Protein AF-A0A8S2EKY9-F1 (afdb_monomer_lite)

Organism: NCBI:txid1234261

InterPro domains:
  IPR001173 Glycosyltransferase 2-like [PF13632] (114-317)
  IPR029044 Nucleotide-diphospho-sugar transferases [G3DSA:3.90.550.10] (11-233)
  IPR029044 Nucleotide-diphospho-sugar transferases [SSF53448] (19-329)

pLDDT: mean 72.88, std 25.7, range [21.56, 98.62]

Structure (mmCIF, N/CA/C/O backbone):
data_AF-A0A8S2EKY9-F1
#
_entry.id   AF-A0A8S2EKY9-F1
#
loop_
_atom_site.group_PDB
_atom_site.id
_atom_site.type_symbol
_atom_site.label_atom_id
_atom_site.label_alt_id
_atom_site.label_comp_id
_atom_site.label_asym_id
_atom_site.label_entity_id
_atom_site.label_seq_id
_atom_site.pdbx_PDB_ins_code
_atom_site.Cartn_x
_atom_site.Cartn_y
_atom_site.Cartn_z
_atom_site.occupancy
_atom_site.B_iso_or_equiv
_atom_site.auth_seq_id
_atom_site.auth_comp_id
_atom_site.auth_asym_id
_atom_site.auth_atom_id
_atom_site.pdbx_PDB_model_num
ATOM 1 N N . LYS A 1 1 ? -16.806 -11.832 -20.853 1.00 36.16 1 LYS A N 1
ATOM 2 C CA . LYS A 1 1 ? -18.206 -11.662 -20.390 1.00 36.16 1 LYS A CA 1
ATOM 3 C C . LYS A 1 1 ? -18.472 -12.740 -19.343 1.00 36.16 1 LYS A C 1
ATOM 5 O O . LYS A 1 1 ? -18.337 -13.905 -19.687 1.00 36.16 1 LYS A O 1
ATOM 10 N N . ASN A 1 2 ? -18.768 -12.312 -18.111 1.00 34.97 2 ASN A N 1
ATOM 11 C CA . ASN A 1 2 ? -19.043 -13.083 -16.884 1.00 34.97 2 ASN A CA 1
ATOM 12 C C . ASN A 1 2 ? -17.850 -13.806 -16.229 1.00 34.97 2 ASN A C 1
ATOM 14 O O . ASN A 1 2 ? -17.832 -15.027 -16.137 1.00 34.97 2 ASN A O 1
ATOM 18 N N . SER A 1 3 ? -16.874 -13.039 -15.737 1.00 35.84 3 SER A N 1
ATOM 19 C CA . SER A 1 3 ? -15.822 -13.538 -14.836 1.00 35.84 3 SER A CA 1
ATOM 20 C C . SER A 1 3 ? -15.551 -12.584 -13.671 1.00 35.84 3 SER A C 1
ATOM 22 O O . SER A 1 3 ? -14.440 -12.575 -13.143 1.00 35.84 3 SER A O 1
ATOM 24 N N . ASP A 1 4 ? -16.535 -11.771 -13.279 1.00 44.06 4 ASP A N 1
ATOM 25 C CA . ASP A 1 4 ? -16.505 -11.247 -11.918 1.00 44.06 4 ASP A CA 1
ATOM 26 C C . ASP A 1 4 ? -16.598 -12.464 -10.989 1.00 44.06 4 ASP A C 1
ATOM 28 O O . ASP A 1 4 ? -17.406 -13.364 -11.264 1.00 44.06 4 ASP A O 1
ATOM 32 N N . PRO A 1 5 ? -15.754 -12.569 -9.945 1.00 49.69 5 PRO A N 1
ATOM 33 C CA . PRO A 1 5 ? -15.965 -13.583 -8.924 1.00 49.69 5 PRO A CA 1
ATOM 34 C C . PRO A 1 5 ? -17.416 -13.432 -8.473 1.00 49.69 5 PRO A C 1
ATOM 36 O O . PRO A 1 5 ? -17.817 -12.322 -8.131 1.00 49.69 5 PRO A O 1
ATOM 39 N N . ILE A 1 6 ? -18.203 -14.510 -8.600 1.00 47.12 6 ILE A N 1
ATOM 40 C CA . ILE A 1 6 ? -19.643 -14.531 -8.309 1.00 47.12 6 ILE A CA 1
ATOM 41 C C . ILE A 1 6 ? -19.851 -13.704 -7.046 1.00 47.12 6 ILE A C 1
ATOM 43 O O . ILE A 1 6 ? -19.277 -14.060 -6.012 1.00 47.12 6 ILE A O 1
ATOM 47 N N . LEU A 1 7 ? -20.578 -12.581 -7.165 1.00 49.81 7 LEU A N 1
ATOM 48 C CA . LEU A 1 7 ? -20.890 -11.743 -6.014 1.00 49.81 7 LEU A CA 1
ATOM 49 C C . LEU A 1 7 ? -21.478 -12.704 -4.982 1.00 49.81 7 LEU A C 1
ATOM 51 O O . LEU A 1 7 ? -22.461 -13.385 -5.304 1.00 49.81 7 LEU A O 1
ATOM 55 N N . PRO A 1 8 ? -20.846 -12.865 -3.813 1.00 53.00 8 PRO A N 1
ATOM 56 C CA . PRO A 1 8 ? -21.385 -13.768 -2.825 1.00 53.00 8 PRO A CA 1
ATOM 57 C C . PRO A 1 8 ? -22.814 -13.325 -2.508 1.00 53.00 8 PRO A C 1
ATOM 59 O O . PRO A 1 8 ? -23.110 -12.130 -2.610 1.00 53.00 8 PRO A O 1
ATOM 62 N N . SER A 1 9 ? -23.695 -14.274 -2.174 1.00 51.78 9 SER A N 1
ATOM 63 C CA . SER A 1 9 ? -25.053 -13.968 -1.710 1.00 51.78 9 SER A CA 1
ATOM 64 C C . SER A 1 9 ? -25.000 -12.773 -0.761 1.00 51.78 9 SER A C 1
ATOM 66 O O . SER A 1 9 ? -24.157 -12.750 0.142 1.00 51.78 9 SER A O 1
ATOM 68 N N . SER A 1 10 ? -25.807 -11.751 -1.048 1.00 53.75 10 SER A N 1
ATOM 69 C CA . SER A 1 10 ? -25.711 -10.462 -0.376 1.00 53.75 10 SER A CA 1
ATOM 70 C C . SER A 1 10 ? -25.830 -10.631 1.140 1.00 53.75 10 SER A C 1
ATOM 72 O O . SER A 1 10 ? -26.526 -11.522 1.631 1.00 53.75 10 SER A O 1
ATOM 74 N N . LEU A 1 11 ? -25.153 -9.752 1.887 1.00 60.28 11 LEU A N 1
ATOM 75 C CA . LEU A 1 11 ? -25.276 -9.658 3.351 1.00 60.28 11 LEU A CA 1
ATOM 76 C C . LEU A 1 11 ? -26.728 -9.415 3.804 1.00 60.28 11 LEU A C 1
ATOM 78 O O . LEU A 1 11 ? -27.000 -9.495 4.994 1.00 60.28 11 LEU A O 1
ATOM 82 N N . ASP A 1 12 ? -27.653 -9.165 2.870 1.00 53.81 12 ASP A N 1
ATOM 83 C CA . ASP A 1 12 ? -29.094 -8.999 3.088 1.00 53.81 12 ASP A CA 1
ATOM 84 C C . ASP A 1 12 ? -29.764 -10.206 3.771 1.00 53.81 12 ASP A C 1
ATOM 86 O O . ASP A 1 12 ? -30.915 -10.107 4.184 1.00 53.81 12 ASP A O 1
ATOM 90 N N . GLN A 1 13 ? -29.074 -11.348 3.873 1.00 53.00 13 GLN A N 1
ATOM 91 C CA . GLN A 1 13 ? -29.543 -12.538 4.593 1.00 53.00 13 GLN A CA 1
ATOM 92 C C . GLN A 1 13 ? -28.988 -12.678 6.020 1.00 53.00 13 GLN A C 1
ATOM 94 O O . GLN A 1 13 ? -29.419 -13.586 6.727 1.00 53.00 13 GLN A O 1
ATOM 99 N N . LEU A 1 14 ? -28.032 -11.841 6.438 1.00 60.59 14 LEU A N 1
ATOM 100 C CA . LEU A 1 14 ? -27.521 -11.844 7.810 1.00 60.59 14 LEU A CA 1
ATOM 101 C C . LEU A 1 14 ? -28.381 -10.922 8.670 1.00 60.59 14 LEU A C 1
ATOM 103 O O . LEU A 1 14 ? -28.597 -9.757 8.320 1.00 60.59 14 LEU A O 1
ATOM 107 N N . ASP A 1 15 ? -28.831 -11.426 9.817 1.00 64.19 15 ASP A N 1
ATOM 108 C CA . ASP A 1 15 ? -29.417 -10.566 10.836 1.00 64.19 15 ASP A CA 1
ATOM 109 C C . ASP A 1 15 ? -28.362 -9.554 11.314 1.00 64.19 15 ASP A C 1
ATOM 111 O O . ASP A 1 15 ? -27.153 -9.788 11.227 1.00 64.19 15 ASP A O 1
ATOM 115 N N . LYS A 1 16 ? -28.799 -8.394 11.824 1.00 60.84 16 LYS A N 1
ATOM 116 C CA . LYS A 1 16 ? -27.880 -7.332 12.290 1.00 60.84 16 LYS A CA 1
ATOM 117 C C . LYS A 1 16 ? -26.860 -7.825 13.325 1.00 60.84 16 LYS A C 1
ATOM 119 O O . LYS A 1 16 ? -25.778 -7.248 13.415 1.00 60.84 16 LYS A O 1
ATOM 124 N N . ASP A 1 17 ? -27.197 -8.883 14.057 1.00 63.28 17 ASP A N 1
ATOM 125 C CA . ASP A 1 17 ? -26.362 -9.486 15.095 1.00 63.28 17 ASP A CA 1
ATOM 126 C C . ASP A 1 17 ? -25.301 -10.461 14.543 1.00 63.28 17 ASP A C 1
ATOM 128 O O . ASP A 1 17 ? -24.355 -10.792 15.256 1.00 63.28 17 ASP A O 1
ATOM 132 N N . ASP A 1 18 ? -25.392 -10.862 13.270 1.00 81.44 18 ASP A N 1
ATOM 133 C CA . ASP A 1 18 ? -24.447 -11.789 12.628 1.00 81.44 18 ASP A CA 1
ATOM 134 C C . ASP A 1 18 ? -23.306 -11.074 11.879 1.00 81.44 18 ASP A C 1
ATOM 136 O O . ASP A 1 18 ? -22.454 -11.713 11.250 1.00 81.44 18 ASP A O 1
ATOM 140 N N . TYR A 1 19 ? -23.265 -9.737 11.916 1.00 91.19 19 TYR A N 1
ATOM 141 C CA . TYR A 1 19 ? -22.209 -8.978 11.251 1.00 91.19 19 TYR A CA 1
ATOM 142 C C . TYR A 1 19 ? -20.871 -9.156 11.981 1.00 91.19 19 TYR A C 1
ATOM 144 O O . TYR A 1 19 ? -20.765 -8.787 13.157 1.00 91.19 19 TYR A O 1
ATOM 152 N N . PRO A 1 20 ? -19.817 -9.634 11.291 1.00 94.75 20 PRO A N 1
ATOM 153 C CA . PRO A 1 20 ? -18.519 -9.841 11.911 1.00 94.75 20 PRO A CA 1
ATOM 154 C C . PRO A 1 20 ? -17.904 -8.506 12.322 1.00 94.75 20 PRO A C 1
ATOM 156 O O . PRO A 1 20 ? -18.047 -7.489 11.633 1.00 94.75 20 PRO A O 1
ATOM 159 N N . LEU A 1 21 ? -17.167 -8.519 13.431 1.00 96.75 21 LEU A N 1
ATOM 160 C CA . LEU A 1 21 ? -16.455 -7.335 13.896 1.00 96.75 21 LEU A CA 1
ATOM 161 C C . LEU A 1 21 ? -15.333 -6.979 12.910 1.00 96.75 21 LEU A C 1
ATOM 163 O O . LEU A 1 21 ? -14.408 -7.770 12.689 1.00 96.75 21 LEU A O 1
ATOM 167 N N . VAL A 1 22 ? -15.397 -5.768 12.356 1.00 98.12 22 VAL A N 1
ATOM 168 C CA . VAL A 1 22 ? -14.384 -5.195 11.467 1.00 98.12 22 VAL A CA 1
ATOM 169 C C . VAL A 1 22 ? -13.648 -4.077 12.198 1.00 98.12 22 VAL A C 1
ATOM 171 O O . VAL A 1 22 ? -14.254 -3.102 12.641 1.00 98.12 22 VAL A O 1
ATOM 174 N N . ALA A 1 23 ? -12.325 -4.201 12.292 1.00 98.25 23 ALA A N 1
ATOM 175 C CA . ALA A 1 23 ? -11.457 -3.110 12.714 1.00 98.25 23 ALA A CA 1
ATOM 176 C C . ALA A 1 23 ? -10.964 -2.333 11.484 1.00 98.25 23 ALA A C 1
ATOM 178 O O . ALA A 1 23 ? -10.501 -2.934 10.517 1.00 98.25 23 ALA A O 1
ATOM 179 N N . VAL A 1 24 ? -11.033 -1.006 11.517 1.00 98.50 24 VAL A N 1
ATOM 180 C CA . VAL A 1 24 ? -10.572 -0.114 10.449 1.00 98.50 24 VAL A CA 1
ATOM 181 C C . VAL A 1 24 ? -9.351 0.637 10.949 1.00 98.50 24 VAL A C 1
ATOM 183 O O . VAL A 1 24 ? -9.466 1.494 11.817 1.00 98.50 24 VAL A O 1
ATOM 186 N N . GLN A 1 25 ? -8.178 0.311 10.423 1.00 98.12 25 GLN A N 1
ATOM 187 C CA . GLN A 1 25 ? -6.930 0.985 10.755 1.00 98.12 25 GLN A CA 1
ATOM 188 C C . GLN A 1 25 ? -6.647 2.110 9.772 1.00 98.12 25 GLN A C 1
ATOM 190 O O . GLN A 1 25 ? -6.545 1.876 8.567 1.00 98.12 25 GLN A O 1
ATOM 195 N N . VAL A 1 26 ? -6.472 3.314 10.310 1.00 97.69 26 VAL A N 1
ATOM 196 C CA . VAL A 1 26 ? -6.092 4.506 9.551 1.00 97.69 26 VAL A CA 1
ATOM 197 C C . VAL A 1 26 ? -4.697 4.936 9.980 1.00 97.69 26 VAL A C 1
ATOM 199 O O . VAL A 1 26 ? -4.492 5.251 11.149 1.00 97.69 26 VAL A O 1
ATOM 202 N N . LEU A 1 27 ? -3.738 4.935 9.056 1.00 95.81 27 LEU A N 1
ATOM 203 C CA . LEU A 1 27 ? -2.326 5.194 9.344 1.00 95.81 27 LEU A CA 1
ATOM 204 C C . LEU A 1 27 ? -1.905 6.596 8.925 1.00 95.81 27 LEU A C 1
ATOM 206 O O . LEU A 1 27 ? -2.154 6.989 7.788 1.00 95.81 27 LEU A O 1
ATOM 210 N N . MET A 1 28 ? -1.222 7.314 9.820 1.00 93.25 28 MET A N 1
ATOM 211 C CA . MET A 1 28 ? -0.780 8.695 9.593 1.00 93.25 28 MET A CA 1
ATOM 212 C C . MET A 1 28 ? 0.534 9.036 10.315 1.00 93.25 28 MET A C 1
ATOM 214 O O . MET A 1 28 ? 0.852 8.487 11.372 1.00 93.25 28 MET A O 1
ATOM 218 N N . CYS A 1 29 ? 1.308 9.943 9.719 1.00 91.75 29 CYS A N 1
ATOM 219 C CA . CYS A 1 29 ? 2.575 10.487 10.199 1.00 91.75 29 CYS A CA 1
ATOM 220 C C . CYS A 1 29 ? 2.831 11.896 9.609 1.00 91.75 29 CYS A C 1
ATOM 222 O O . CYS A 1 29 ? 3.544 12.058 8.620 1.00 91.75 29 CYS A O 1
ATOM 224 N N . ASN A 1 30 ? 2.321 12.940 10.271 1.00 88.56 30 ASN 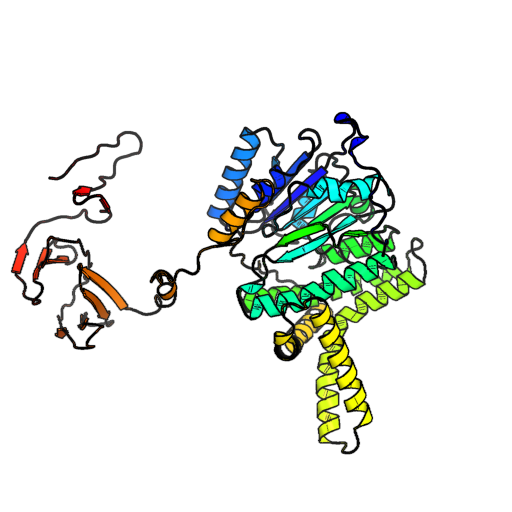A N 1
ATOM 225 C CA . ASN A 1 30 ? 2.487 14.361 9.905 1.00 88.56 30 ASN A CA 1
ATOM 226 C C . ASN A 1 30 ? 1.759 14.838 8.619 1.00 88.56 30 ASN A C 1
ATOM 228 O O . ASN A 1 30 ? 2.069 15.917 8.114 1.00 88.56 30 ASN A O 1
ATOM 232 N N . GLU A 1 31 ? 0.789 14.099 8.071 1.00 88.12 31 GLU A N 1
ATOM 233 C CA . GLU A 1 31 ? 0.015 14.516 6.885 1.00 88.12 31 GLU A CA 1
ATOM 234 C C . GLU A 1 31 ? -1.299 15.249 7.222 1.00 88.12 31 GLU A C 1
ATOM 236 O O . GLU A 1 31 ? -2.393 14.787 6.889 1.00 88.12 31 GLU A O 1
ATOM 241 N N . ILE A 1 32 ? -1.204 16.426 7.851 1.00 87.62 32 ILE A N 1
ATOM 242 C CA . ILE A 1 32 ? -2.360 17.194 8.359 1.00 87.62 32 ILE A CA 1
ATOM 243 C C . ILE A 1 32 ? -3.504 17.406 7.346 1.00 87.62 32 ILE A C 1
ATOM 245 O O . ILE A 1 32 ? -4.672 17.360 7.726 1.00 87.62 32 ILE A O 1
ATOM 249 N N . CYS A 1 33 ? -3.197 17.603 6.058 1.00 87.38 33 CYS A N 1
ATOM 250 C CA . CYS A 1 33 ? -4.172 17.985 5.028 1.00 87.38 33 CYS A CA 1
ATOM 251 C C . CYS A 1 33 ? -5.258 16.937 4.749 1.00 87.38 33 CYS A C 1
ATOM 253 O O . CYS A 1 33 ? -6.307 17.294 4.217 1.00 87.38 33 CYS A O 1
ATOM 255 N N . SER A 1 34 ? -5.017 15.669 5.086 1.00 89.50 34 SER A N 1
ATOM 256 C CA . SER A 1 34 ? -5.944 14.574 4.773 1.00 89.50 34 SER A CA 1
ATOM 257 C C . SER A 1 34 ? -6.533 13.904 6.016 1.00 89.50 34 SER A C 1
ATOM 259 O O . SER A 1 34 ? -7.475 13.127 5.878 1.00 89.50 34 SER A O 1
ATOM 261 N N . VAL A 1 35 ? -6.039 14.243 7.219 1.00 92.69 35 VAL A N 1
ATOM 262 C CA . VAL A 1 35 ? -6.429 13.632 8.506 1.00 92.69 35 VAL A CA 1
ATOM 263 C C . VAL A 1 35 ? -7.941 13.605 8.696 1.00 92.69 35 VAL A C 1
ATOM 265 O O . VAL A 1 35 ? -8.513 12.549 8.958 1.00 92.69 35 VAL A O 1
ATOM 268 N N . GLU A 1 36 ? -8.597 14.757 8.560 1.00 94.81 36 GLU A N 1
ATOM 269 C CA . GLU A 1 36 ? -10.034 14.857 8.818 1.00 94.81 36 GLU A CA 1
ATOM 270 C C . GLU A 1 36 ? -10.837 14.019 7.823 1.00 94.81 36 GLU A C 1
ATOM 272 O O . GLU A 1 36 ? -11.734 13.281 8.219 1.00 94.81 36 GLU A O 1
ATOM 277 N N . SER A 1 37 ? -10.468 14.083 6.539 1.00 94.50 37 SER A N 1
ATOM 278 C CA . SER A 1 37 ? -11.193 13.402 5.466 1.00 94.50 37 SER A CA 1
ATOM 279 C C . SER A 1 37 ? -11.164 11.883 5.626 1.00 94.50 37 SER A C 1
ATOM 281 O O . SER A 1 37 ? -12.210 11.248 5.538 1.00 94.50 37 SER A O 1
ATOM 283 N N . ILE A 1 38 ? -10.001 11.285 5.908 1.00 96.31 38 ILE A N 1
ATOM 284 C CA . ILE A 1 38 ? -9.919 9.828 6.078 1.00 96.31 38 ILE A CA 1
ATOM 285 C C . ILE A 1 38 ? -10.595 9.352 7.369 1.00 96.31 38 ILE A C 1
ATOM 287 O O . ILE A 1 38 ? -11.241 8.304 7.351 1.00 96.31 38 ILE A O 1
ATOM 291 N N . ILE A 1 39 ? -10.486 10.101 8.478 1.00 97.69 39 ILE A N 1
ATOM 292 C CA . ILE A 1 39 ? -11.166 9.744 9.734 1.00 97.69 39 ILE A CA 1
ATOM 293 C C . ILE A 1 39 ? -12.681 9.787 9.523 1.00 97.69 39 ILE A C 1
ATOM 295 O O . ILE A 1 39 ? -13.374 8.845 9.907 1.00 97.69 39 ILE A O 1
ATOM 299 N N . ASP A 1 40 ? -13.184 10.829 8.859 1.00 97.44 40 ASP A N 1
ATOM 300 C CA . ASP A 1 40 ? -14.598 10.938 8.510 1.00 97.44 40 ASP A CA 1
ATOM 301 C C . ASP A 1 40 ? -15.045 9.763 7.635 1.00 97.44 40 ASP A C 1
ATOM 303 O O . ASP A 1 40 ? -16.016 9.092 7.982 1.00 97.44 40 ASP A O 1
ATOM 307 N N . CYS A 1 41 ? -14.320 9.457 6.551 1.00 97.38 41 CYS A N 1
ATOM 308 C CA . CYS A 1 41 ? -14.648 8.328 5.679 1.00 97.38 41 CYS A CA 1
ATOM 309 C C . CYS A 1 41 ? -14.652 6.992 6.436 1.00 97.38 41 CYS A C 1
ATOM 311 O O . CYS A 1 41 ? -15.560 6.190 6.235 1.00 97.38 41 CYS A O 1
ATOM 313 N N . ALA A 1 42 ? -13.677 6.750 7.318 1.00 97.69 42 ALA A N 1
ATOM 314 C CA . ALA A 1 42 ? -13.591 5.520 8.104 1.00 97.69 42 ALA A CA 1
ATOM 315 C C . ALA A 1 42 ? -14.753 5.376 9.102 1.00 97.69 42 ALA A C 1
ATOM 317 O O . ALA A 1 42 ? -15.310 4.287 9.242 1.00 97.69 42 ALA A O 1
ATOM 318 N N . CYS A 1 43 ? -15.145 6.467 9.767 1.00 97.38 43 CYS A N 1
ATOM 319 C CA . CYS A 1 43 ? -16.277 6.497 10.697 1.00 97.38 43 CYS A CA 1
ATOM 320 C C . CYS A 1 43 ? -17.644 6.408 10.002 1.00 97.38 43 CYS A C 1
ATOM 322 O O . CYS A 1 43 ? -18.624 6.026 10.639 1.00 97.38 43 CYS A O 1
ATOM 324 N N . GLN A 1 44 ? -17.719 6.778 8.721 1.00 96.56 44 GLN A N 1
ATOM 325 C CA . GLN A 1 44 ? -18.939 6.775 7.904 1.00 96.56 44 GLN A CA 1
ATOM 326 C C . GLN A 1 44 ? -19.088 5.527 7.023 1.00 96.56 44 GLN A C 1
ATOM 328 O O . GLN A 1 44 ? -19.992 5.474 6.186 1.00 96.56 44 GLN A O 1
ATOM 333 N N . LEU A 1 45 ? -18.212 4.529 7.176 1.00 97.12 45 LEU A N 1
ATOM 334 C CA . LEU A 1 45 ? -18.393 3.242 6.513 1.00 97.12 45 LEU A CA 1
ATOM 335 C C . LEU A 1 45 ? -19.735 2.637 6.931 1.00 97.12 45 LEU A C 1
ATOM 337 O O . LEU A 1 45 ? -20.037 2.532 8.119 1.00 97.12 45 LEU A O 1
ATOM 341 N N . ASP A 1 46 ? -20.526 2.245 5.938 1.00 95.00 46 ASP A N 1
ATOM 342 C CA . ASP A 1 46 ? -21.818 1.610 6.140 1.00 95.00 46 ASP A CA 1
ATOM 343 C C . ASP A 1 46 ? -21.576 0.191 6.661 1.00 95.00 46 ASP A C 1
ATOM 345 O O . ASP A 1 46 ? -21.176 -0.717 5.929 1.00 95.00 46 ASP A O 1
ATOM 349 N N . TRP A 1 47 ? -21.662 0.056 7.980 1.00 94.81 47 TRP A N 1
ATOM 350 C CA . TRP A 1 47 ? -21.502 -1.181 8.729 1.00 94.81 47 TRP A CA 1
ATOM 351 C C . TRP A 1 47 ? -22.171 -1.006 10.096 1.00 94.81 47 TRP A C 1
ATOM 353 O O . TRP A 1 47 ? -22.160 0.106 10.637 1.00 94.81 47 TRP A O 1
ATOM 363 N N . PRO A 1 48 ? -22.744 -2.058 10.710 1.00 93.00 48 PRO A N 1
ATOM 364 C CA . PRO A 1 48 ? -23.344 -1.926 12.032 1.00 93.00 48 PRO A CA 1
ATOM 365 C C . PRO A 1 48 ? -22.347 -1.371 13.054 1.00 93.00 48 PRO A C 1
ATOM 367 O O . PRO A 1 48 ? -21.257 -1.914 13.224 1.00 93.00 48 PRO A O 1
ATOM 370 N N . GLN A 1 49 ? -22.731 -0.307 13.768 1.00 90.44 49 GLN A N 1
ATOM 371 C CA . GLN A 1 49 ? -21.862 0.387 14.733 1.00 90.44 49 GLN A CA 1
ATOM 372 C C . GLN A 1 49 ? -21.367 -0.525 15.868 1.00 90.44 49 GLN A C 1
ATOM 374 O O . GLN A 1 49 ? -20.305 -0.293 16.440 1.00 90.44 49 GLN A O 1
ATOM 379 N N . THR A 1 50 ? -22.124 -1.573 16.197 1.00 91.38 50 THR A N 1
ATOM 380 C CA . THR A 1 50 ? -21.739 -2.613 17.163 1.00 91.38 50 THR A CA 1
ATOM 381 C C . THR A 1 50 ? -20.620 -3.520 16.649 1.00 91.38 50 THR A C 1
ATOM 383 O O . THR A 1 50 ? -19.872 -4.069 17.456 1.00 91.38 50 THR A O 1
ATOM 386 N N . SER A 1 51 ? -20.478 -3.633 15.327 1.00 94.69 51 SER A N 1
ATOM 387 C CA . SER A 1 51 ? -19.519 -4.490 14.622 1.00 94.69 51 SER A CA 1
ATOM 388 C C . SER A 1 51 ? -18.467 -3.688 13.844 1.00 94.69 51 SER A C 1
ATOM 390 O O . SER A 1 51 ? -17.741 -4.261 13.030 1.00 94.69 51 SER A O 1
ATOM 392 N N . LEU A 1 52 ? -18.352 -2.379 14.090 1.00 96.69 52 LEU A N 1
ATOM 393 C CA . LEU A 1 52 ? -17.348 -1.497 13.495 1.00 96.69 52 LEU A CA 1
ATOM 394 C C . LEU A 1 52 ? -16.486 -0.866 14.591 1.00 96.69 52 LEU A C 1
ATOM 396 O O . LEU A 1 52 ? -17.000 -0.242 15.517 1.00 96.69 52 LEU A O 1
ATOM 400 N N . PHE A 1 53 ? -15.168 -0.984 14.460 1.00 97.88 53 PHE A N 1
ATOM 401 C CA . PHE A 1 53 ? -14.209 -0.331 15.346 1.00 97.88 53 PHE A CA 1
ATOM 402 C C . PHE A 1 53 ? -13.145 0.404 14.533 1.00 97.88 53 PHE A C 1
ATOM 404 O O . PHE A 1 53 ? -12.416 -0.219 13.770 1.00 97.88 53 PHE A O 1
ATOM 411 N N . VAL A 1 54 ? -13.013 1.717 14.705 1.00 98.31 54 VAL A N 1
ATOM 412 C CA . VAL A 1 54 ? -11.998 2.523 14.017 1.00 98.31 54 VAL A CA 1
ATOM 413 C C . VAL A 1 54 ? -10.779 2.711 14.921 1.00 98.31 54 VAL A C 1
ATOM 415 O O . VAL A 1 54 ? -10.887 3.037 16.100 1.00 98.31 54 VAL A O 1
ATOM 418 N N . GLN A 1 55 ? -9.590 2.514 14.372 1.00 97.88 55 GLN A N 1
ATOM 419 C CA . GLN A 1 55 ? -8.327 2.640 15.080 1.00 97.88 55 GLN A CA 1
ATOM 420 C C . GLN A 1 55 ? -7.398 3.573 14.302 1.00 97.88 55 GLN A C 1
ATOM 422 O O . GLN A 1 55 ? -6.870 3.221 13.247 1.00 97.88 55 GLN A O 1
ATOM 427 N N . VAL A 1 56 ? -7.185 4.771 14.837 1.00 98.12 56 VAL A N 1
ATOM 428 C CA . VAL A 1 56 ? -6.272 5.765 14.271 1.00 98.12 56 VAL A CA 1
ATOM 429 C C . VAL A 1 56 ? -4.862 5.488 14.780 1.00 98.12 56 VAL A C 1
ATOM 431 O O . VAL A 1 56 ? -4.618 5.511 15.985 1.00 98.12 56 VAL A O 1
ATOM 434 N N . LEU A 1 57 ? -3.938 5.189 13.871 1.00 97.38 57 LEU A N 1
ATOM 435 C CA . LEU A 1 57 ? -2.537 4.903 14.166 1.00 97.38 57 LEU A CA 1
ATOM 436 C C . LEU A 1 57 ? -1.710 6.156 13.884 1.00 97.38 57 LEU A C 1
ATOM 438 O O . LEU A 1 57 ? -1.365 6.434 12.734 1.00 97.38 57 LEU A O 1
ATOM 442 N N . ASP A 1 58 ? -1.432 6.911 14.942 1.00 96.25 58 ASP A N 1
ATOM 443 C CA . ASP A 1 58 ? -0.764 8.205 14.868 1.00 96.25 58 ASP A CA 1
ATOM 444 C C . ASP A 1 58 ? 0.721 8.076 15.242 1.00 96.25 58 ASP A C 1
ATOM 446 O O . ASP A 1 58 ? 1.094 7.935 16.411 1.00 96.25 58 ASP A O 1
ATOM 450 N N . ASP A 1 59 ? 1.568 8.131 14.215 1.00 94.69 59 ASP A N 1
ATOM 451 C CA . ASP A 1 59 ? 3.028 8.198 14.311 1.00 94.69 59 ASP A CA 1
ATOM 452 C C . ASP A 1 59 ? 3.535 9.646 14.087 1.00 94.69 59 ASP A C 1
ATOM 454 O O . ASP A 1 59 ? 4.709 9.849 13.768 1.00 94.69 59 ASP A O 1
ATOM 458 N N . SER A 1 60 ? 2.675 10.663 14.228 1.00 92.38 60 SER A N 1
ATOM 459 C CA . SER A 1 60 ? 3.038 12.074 14.044 1.00 92.38 60 SER A CA 1
ATOM 460 C C . SER A 1 60 ? 3.849 12.622 15.220 1.00 92.38 60 SER A C 1
ATOM 462 O O . SER A 1 60 ? 3.681 12.234 16.375 1.00 92.38 60 SER A O 1
ATOM 464 N N . SER A 1 61 ? 4.731 13.569 14.910 1.00 90.12 61 SER A N 1
ATOM 465 C CA . SER A 1 61 ? 5.525 14.334 15.880 1.00 90.12 61 SER A CA 1
ATOM 466 C C . SER A 1 61 ? 5.133 15.811 15.927 1.00 90.12 61 SER A C 1
ATOM 468 O O . SER A 1 61 ? 5.482 16.517 16.873 1.00 90.12 61 SER A O 1
ATOM 470 N N . ASP A 1 62 ? 4.459 16.294 14.882 1.00 90.69 62 ASP A N 1
ATOM 471 C CA . ASP A 1 62 ? 3.954 17.656 14.796 1.00 90.69 62 ASP A CA 1
ATOM 472 C C . ASP A 1 62 ? 2.713 17.853 15.683 1.00 90.69 62 ASP A C 1
ATOM 474 O O . ASP A 1 62 ? 1.733 17.112 15.588 1.00 90.69 62 ASP A O 1
ATOM 478 N N . LYS A 1 63 ? 2.746 18.890 16.528 1.00 92.88 63 LYS A N 1
ATOM 479 C CA . LYS A 1 63 ? 1.665 19.180 17.480 1.00 92.88 63 LYS A CA 1
ATOM 480 C C . LYS A 1 63 ? 0.357 19.526 16.783 1.00 92.88 63 LYS A C 1
ATOM 482 O O . LYS A 1 63 ? -0.691 19.095 17.244 1.00 92.88 63 LYS A O 1
ATOM 487 N N . GLN A 1 64 ? 0.418 20.279 15.686 1.00 94.44 64 GLN A N 1
ATOM 488 C CA . GLN A 1 64 ? -0.782 20.718 14.980 1.00 94.44 64 GLN A CA 1
ATOM 489 C C . GLN A 1 64 ? -1.541 19.517 14.398 1.00 94.44 64 GLN A C 1
ATOM 491 O O . GLN A 1 64 ? -2.763 19.424 14.516 1.00 94.44 64 GLN A O 1
ATOM 496 N N . THR A 1 65 ? -0.809 18.563 13.825 1.00 93.69 65 THR A N 1
ATOM 497 C CA . THR A 1 65 ? -1.353 17.300 13.325 1.00 93.69 65 THR A CA 1
ATOM 498 C C . THR A 1 65 ? -1.967 16.489 14.466 1.00 93.69 65 THR A C 1
ATOM 500 O O . THR A 1 65 ? -3.119 16.077 14.362 1.00 93.69 65 THR A O 1
ATOM 503 N N . MET A 1 66 ? -1.249 16.320 15.583 1.00 95.56 66 MET A N 1
ATOM 504 C CA . MET A 1 66 ? -1.754 15.583 16.751 1.00 95.56 66 MET A CA 1
ATOM 505 C C . MET A 1 66 ? -3.040 16.195 17.324 1.00 95.56 66 MET A C 1
ATOM 507 O O . MET A 1 66 ? -3.993 15.464 17.581 1.00 95.56 66 MET A O 1
ATOM 511 N N . GLU A 1 67 ? -3.092 17.521 17.475 1.00 96.69 67 GLU A N 1
ATOM 512 C CA . GLU A 1 67 ? -4.281 18.242 17.950 1.00 96.69 67 GLU A CA 1
ATOM 513 C C . GLU A 1 67 ? -5.465 18.078 16.986 1.00 96.69 67 GLU A C 1
ATOM 515 O O . GLU A 1 67 ? -6.594 17.864 17.423 1.00 96.69 67 GLU A O 1
ATOM 520 N N . THR A 1 68 ? -5.215 18.113 15.673 1.00 96.56 68 THR A N 1
ATOM 521 C CA . THR A 1 68 ? -6.253 17.885 14.651 1.00 96.56 68 THR A CA 1
ATOM 522 C C . THR A 1 68 ? -6.839 16.475 14.764 1.00 96.56 68 THR A C 1
ATOM 524 O O . THR A 1 68 ? -8.058 16.305 14.730 1.00 96.56 68 THR A O 1
ATOM 527 N N . ILE A 1 69 ? -5.983 15.466 14.957 1.00 97.38 69 ILE A N 1
ATOM 528 C CA . ILE A 1 69 ? -6.400 14.074 15.165 1.00 97.38 69 ILE A CA 1
ATOM 529 C C . ILE A 1 69 ? -7.220 13.945 16.451 1.00 97.38 69 ILE A C 1
ATOM 531 O O . ILE A 1 69 ? -8.298 13.355 16.428 1.00 97.38 69 ILE A O 1
ATOM 535 N N . ASP A 1 70 ? -6.729 14.502 17.561 1.00 97.75 70 ASP A N 1
ATOM 536 C CA . ASP A 1 70 ? -7.390 14.423 18.868 1.00 97.75 70 ASP A CA 1
ATOM 537 C C . ASP A 1 70 ? -8.791 15.033 18.824 1.00 97.75 70 ASP A C 1
ATOM 539 O O . ASP A 1 70 ? -9.760 14.382 19.220 1.00 97.75 70 ASP A O 1
ATOM 543 N N . ASN A 1 71 ? -8.909 16.243 18.270 1.00 97.69 71 ASN A N 1
ATOM 544 C CA . ASN A 1 71 ? -10.189 16.931 18.127 1.00 97.69 71 ASN A CA 1
ATOM 545 C C . ASN A 1 71 ? -11.158 16.116 17.268 1.00 97.69 71 ASN A C 1
ATOM 547 O O . ASN A 1 71 ? -12.293 15.869 17.676 1.00 97.69 71 ASN A O 1
ATOM 551 N N . ARG A 1 72 ? -10.706 15.639 16.100 1.00 97.75 72 ARG A N 1
ATOM 552 C CA . ARG A 1 72 ? -11.583 14.915 15.178 1.00 97.75 72 ARG A CA 1
ATOM 553 C C . ARG A 1 72 ? -12.037 13.569 15.736 1.00 97.75 72 ARG A C 1
ATOM 555 O O . ARG A 1 72 ? -13.188 13.178 15.545 1.00 97.75 72 ARG A O 1
ATOM 562 N N . VAL A 1 73 ? -11.164 12.850 16.437 1.00 98.00 73 VAL A N 1
ATOM 563 C CA . VAL A 1 73 ? -11.545 11.593 17.088 1.00 98.00 73 VAL A CA 1
ATOM 564 C C . VAL A 1 73 ? -12.532 11.843 18.223 1.00 98.00 73 VAL A C 1
ATOM 566 O O . VAL A 1 73 ? -13.504 11.098 18.335 1.00 98.00 73 VAL A O 1
ATOM 569 N N . GLU A 1 74 ? -12.333 12.881 19.035 1.00 98.06 74 GLU A N 1
ATOM 570 C CA . GLU A 1 74 ? -13.256 13.210 20.125 1.00 98.06 74 GLU A CA 1
ATOM 571 C C . GLU A 1 74 ? -14.649 13.592 19.602 1.00 98.06 74 GLU A C 1
ATOM 573 O O . GLU A 1 74 ? -15.660 13.146 20.146 1.00 98.06 74 GLU A O 1
ATOM 578 N N . GLU A 1 75 ? -14.724 14.320 18.484 1.00 97.81 75 GLU A N 1
ATOM 579 C CA . GLU A 1 75 ? -15.991 14.609 17.803 1.00 97.81 75 GLU A CA 1
ATOM 580 C C . GLU A 1 75 ? -16.738 13.328 17.402 1.00 97.81 75 GLU A C 1
ATOM 582 O O . GLU A 1 75 ? -17.947 13.215 17.621 1.00 97.81 75 GLU A O 1
ATOM 587 N N . TRP A 1 76 ? -16.037 12.338 16.842 1.00 97.81 76 TRP A N 1
ATOM 588 C CA . TRP A 1 76 ? -16.642 11.060 16.459 1.00 97.81 76 TRP A CA 1
ATOM 589 C C . TRP A 1 76 ? -16.997 10.178 17.661 1.00 97.81 76 TRP A C 1
ATOM 591 O O . TRP A 1 76 ? -18.046 9.526 17.640 1.00 97.81 76 TRP A O 1
ATOM 601 N N . LYS A 1 77 ? -16.206 10.219 18.740 1.00 96.94 77 LYS A N 1
ATOM 602 C CA . LYS A 1 77 ? -16.562 9.591 20.024 1.00 96.94 77 LYS A CA 1
ATOM 603 C C . LYS A 1 77 ? -17.849 10.177 20.594 1.00 96.94 77 LYS A C 1
ATOM 605 O O . LYS A 1 77 ? -18.733 9.420 20.988 1.00 96.94 77 LYS A O 1
ATOM 610 N N . CYS A 1 78 ? -18.003 11.503 20.568 1.00 96.94 78 CYS A N 1
ATOM 611 C CA . CYS A 1 78 ? -19.225 12.189 21.002 1.00 96.94 78 CYS A CA 1
ATOM 612 C C . CYS A 1 78 ? -20.461 11.778 20.185 1.00 96.94 78 CYS A C 1
ATOM 614 O O . CYS A 1 78 ? -21.578 11.804 20.699 1.00 96.94 78 CYS A O 1
ATOM 616 N N . ARG A 1 79 ? -20.273 11.362 18.926 1.00 95.94 79 ARG A N 1
ATOM 617 C CA . ARG A 1 79 ? -21.333 10.824 18.053 1.00 95.94 79 ARG A CA 1
ATOM 618 C C . ARG A 1 79 ? -21.635 9.339 18.295 1.00 95.94 79 ARG A C 1
ATOM 620 O O . ARG A 1 79 ? -22.477 8.778 17.600 1.00 95.94 79 ARG A O 1
ATOM 627 N N . GLY A 1 80 ? -20.968 8.700 19.257 1.00 94.19 80 GLY A N 1
ATOM 628 C CA . GLY A 1 80 ? -21.178 7.298 19.618 1.00 94.19 80 GLY A CA 1
ATOM 629 C C . GLY A 1 80 ? -20.423 6.289 18.748 1.00 94.19 80 GLY A C 1
ATOM 630 O O . GLY A 1 80 ? -20.652 5.089 18.890 1.00 94.19 80 GLY A O 1
ATOM 631 N N . ILE A 1 81 ? -19.520 6.735 17.867 1.00 96.06 81 ILE A N 1
ATOM 632 C CA . ILE A 1 81 ? -18.688 5.824 17.072 1.00 96.06 81 ILE A CA 1
ATOM 633 C C . ILE A 1 81 ? -17.575 5.243 17.946 1.00 96.06 81 ILE A C 1
ATOM 635 O O . ILE A 1 81 ? -16.916 5.950 18.711 1.00 96.06 81 ILE A O 1
ATOM 639 N N . GLN A 1 82 ? -17.338 3.937 17.811 1.00 96.38 82 GLN A N 1
ATOM 640 C CA . GLN A 1 82 ? -16.214 3.276 18.462 1.00 96.38 82 GLN A CA 1
ATOM 641 C C . GLN A 1 82 ? -14.923 3.610 17.712 1.00 96.38 82 GLN A C 1
ATOM 643 O O . GLN A 1 82 ? -14.587 2.961 16.723 1.00 96.38 82 GLN A O 1
ATOM 648 N N . ILE A 1 83 ? -14.195 4.614 18.189 1.00 97.81 83 ILE A N 1
ATOM 649 C CA . ILE A 1 83 ? -12.920 5.038 17.611 1.00 97.81 83 ILE A CA 1
ATOM 650 C C . ILE A 1 83 ? -11.870 5.245 18.703 1.00 97.81 83 ILE A C 1
ATOM 652 O O . ILE A 1 83 ? -12.168 5.839 19.733 1.00 97.81 83 ILE A O 1
ATOM 656 N N . ASP A 1 84 ? -10.640 4.775 18.486 1.00 97.25 84 ASP A N 1
ATOM 657 C CA . ASP A 1 84 ? -9.514 4.977 19.406 1.00 97.25 84 ASP A CA 1
ATOM 658 C C . ASP A 1 84 ? -8.243 5.422 18.675 1.00 97.25 84 ASP A C 1
ATOM 660 O O . ASP A 1 84 ? -7.985 5.013 17.544 1.00 97.25 84 ASP A O 1
ATOM 664 N N . ILE A 1 85 ? -7.410 6.211 19.361 1.00 97.56 85 ILE A N 1
ATOM 665 C CA . ILE A 1 85 ? -6.087 6.626 18.876 1.00 97.56 85 ILE A CA 1
ATOM 666 C C . ILE A 1 85 ? -5.023 5.742 19.514 1.00 97.56 85 ILE A C 1
ATOM 668 O O . ILE A 1 85 ? -5.016 5.534 20.728 1.00 97.56 85 ILE A O 1
ATOM 672 N N . GLN A 1 86 ? -4.090 5.264 18.700 1.00 96.50 86 GLN A N 1
ATOM 673 C CA . GLN A 1 86 ? -2.889 4.573 19.136 1.00 96.50 86 GLN A CA 1
ATOM 674 C C . GLN A 1 86 ? -1.667 5.395 18.760 1.00 96.50 86 GLN A C 1
ATOM 676 O O . GLN A 1 86 ? -1.397 5.622 17.585 1.00 96.50 86 GLN A O 1
ATOM 681 N N . ARG A 1 87 ? -0.913 5.799 19.782 1.00 94.94 87 ARG A N 1
ATOM 682 C CA . ARG A 1 87 ? 0.379 6.472 19.644 1.00 94.94 87 ARG A CA 1
ATOM 683 C C . ARG A 1 87 ? 1.463 5.621 20.262 1.00 94.94 87 ARG A C 1
ATOM 685 O O . ARG A 1 87 ? 1.250 4.954 21.276 1.00 94.94 87 ARG A O 1
ATOM 692 N N . ARG A 1 88 ? 2.658 5.696 19.691 1.00 92.50 88 ARG A N 1
ATOM 693 C CA . ARG A 1 88 ? 3.842 5.009 20.205 1.00 92.50 88 ARG A CA 1
ATOM 694 C C . ARG A 1 88 ? 4.986 5.989 20.403 1.00 92.50 88 ARG A C 1
ATOM 696 O O . ARG A 1 88 ? 5.145 6.940 19.654 1.00 92.50 88 ARG A O 1
ATOM 703 N N . LYS A 1 89 ? 5.808 5.733 21.422 1.00 84.75 89 LYS A N 1
ATOM 704 C CA . LYS A 1 89 ? 6.953 6.597 21.762 1.00 84.75 89 LYS A CA 1
ATOM 705 C C . LYS A 1 89 ? 8.142 6.433 20.812 1.00 84.75 89 LYS A C 1
ATOM 707 O O . LYS A 1 89 ? 8.990 7.310 20.746 1.00 84.75 89 LYS A O 1
ATOM 712 N N . ASN A 1 90 ? 8.251 5.280 20.154 1.00 83.88 90 ASN A N 1
ATOM 713 C CA . ASN A 1 90 ? 9.370 4.941 19.283 1.00 83.88 90 ASN A CA 1
ATOM 714 C C . ASN A 1 90 ? 8.845 4.611 17.883 1.00 83.88 90 ASN A C 1
ATOM 716 O O . ASN A 1 90 ? 8.042 3.690 17.734 1.00 83.88 90 ASN A O 1
ATOM 720 N N . HIS A 1 91 ? 9.362 5.315 16.875 1.00 86.12 91 HIS A N 1
ATOM 721 C CA . HIS A 1 91 ? 8.998 5.153 15.466 1.00 86.12 91 HIS A CA 1
ATOM 722 C C . HIS A 1 91 ? 9.737 3.997 14.757 1.00 86.12 91 HIS A C 1
ATOM 724 O O . HIS A 1 91 ? 9.746 3.896 13.529 1.00 86.12 91 HIS A O 1
ATOM 730 N N . HIS A 1 92 ? 10.356 3.087 15.516 1.00 87.19 92 HIS A N 1
ATOM 731 C CA . HIS A 1 92 ? 11.050 1.920 14.977 1.00 87.19 92 HIS A CA 1
ATOM 732 C C . HIS A 1 92 ? 10.141 1.073 14.073 1.00 87.19 92 HIS A C 1
ATOM 734 O O . HIS A 1 92 ? 9.041 0.684 14.463 1.00 87.19 92 HIS A O 1
ATOM 740 N N . GLY A 1 93 ? 10.606 0.744 12.867 1.00 84.50 93 GLY A N 1
ATOM 741 C CA . GLY A 1 93 ? 9.845 -0.078 11.924 1.00 84.50 93 GLY A CA 1
ATOM 742 C C . GLY A 1 93 ? 8.715 0.651 11.195 1.00 84.50 93 GLY A C 1
ATOM 743 O O . GLY A 1 93 ? 7.922 -0.018 10.538 1.00 84.50 93 GLY A O 1
ATOM 744 N N . PHE A 1 94 ? 8.631 1.984 11.311 1.00 89.81 94 PHE A N 1
ATOM 745 C CA . PHE A 1 94 ? 7.707 2.838 10.550 1.00 89.81 94 PHE A CA 1
ATOM 746 C C . PHE A 1 94 ? 6.264 2.291 10.554 1.00 89.81 94 PHE A C 1
ATOM 748 O O . PHE A 1 94 ? 5.767 1.871 11.603 1.00 89.81 94 PHE A O 1
ATOM 755 N N . LYS A 1 95 ? 5.616 2.243 9.384 1.00 92.12 95 LYS A N 1
ATOM 756 C CA . LYS A 1 95 ? 4.258 1.727 9.178 1.00 92.12 95 LYS A CA 1
ATOM 757 C C . LYS A 1 95 ? 4.057 0.321 9.754 1.00 92.12 95 LYS A C 1
ATOM 759 O O . LYS A 1 95 ? 3.124 0.094 10.521 1.00 92.12 95 LYS A O 1
ATOM 764 N N . ALA A 1 96 ? 4.980 -0.601 9.474 1.00 93.12 96 ALA A N 1
ATOM 765 C CA . ALA A 1 96 ? 4.928 -1.975 9.973 1.00 93.12 96 ALA A CA 1
ATOM 766 C C . ALA A 1 96 ? 4.940 -2.050 11.506 1.00 93.12 96 ALA A C 1
ATOM 768 O O . ALA A 1 96 ? 4.240 -2.868 12.100 1.00 93.12 96 ALA A O 1
ATOM 769 N N . GLY A 1 97 ? 5.734 -1.190 12.149 1.00 94.25 97 GLY A N 1
ATOM 770 C CA . GLY A 1 97 ? 5.827 -1.109 13.603 1.00 94.25 97 GLY A CA 1
ATOM 771 C C . GLY A 1 97 ? 4.559 -0.542 14.238 1.00 94.25 97 GLY A C 1
ATOM 772 O O . GLY A 1 97 ? 4.138 -1.030 15.286 1.00 94.25 97 GLY A O 1
ATOM 773 N N . SER A 1 98 ? 3.925 0.435 13.587 1.00 95.00 98 SER A N 1
ATOM 774 C CA . SER A 1 98 ? 2.641 0.987 14.032 1.00 95.00 98 SER A CA 1
ATOM 775 C C . SER A 1 98 ? 1.520 -0.060 13.928 1.00 95.00 98 SER A C 1
ATOM 777 O O . SER A 1 98 ? 0.843 -0.347 14.918 1.00 95.00 98 SER A O 1
ATOM 779 N N . LEU A 1 99 ? 1.428 -0.763 12.789 1.00 95.62 99 LEU A N 1
ATOM 780 C CA . LEU A 1 99 ? 0.512 -1.897 12.598 1.00 95.62 99 LEU A CA 1
ATOM 781 C C . LEU A 1 99 ? 0.750 -3.012 13.628 1.00 95.62 99 LEU A C 1
ATOM 783 O O . LEU A 1 99 ? -0.197 -3.540 14.209 1.00 95.62 99 LEU A O 1
ATOM 787 N N . GLN A 1 100 ? 2.013 -3.367 13.883 1.00 95.31 100 GLN A N 1
ATOM 788 C CA . GLN A 1 100 ? 2.387 -4.392 14.860 1.00 95.31 100 GLN A CA 1
ATOM 789 C C . GLN A 1 100 ? 1.971 -4.010 16.286 1.00 95.31 100 GLN A C 1
ATOM 791 O O . GLN A 1 100 ? 1.429 -4.851 17.002 1.00 95.31 100 GLN A O 1
ATOM 796 N N . HIS A 1 101 ? 2.209 -2.759 16.692 1.00 95.38 101 HIS A N 1
ATOM 797 C CA . HIS A 1 101 ? 1.845 -2.244 18.013 1.00 95.38 101 HIS A CA 1
ATOM 798 C C . HIS A 1 101 ? 0.327 -2.248 18.228 1.00 95.38 101 HIS A C 1
ATOM 800 O O . HIS A 1 101 ? -0.154 -2.601 19.302 1.00 95.38 101 HIS A O 1
ATOM 806 N N . ALA A 1 102 ? -0.429 -1.883 17.195 1.00 95.19 102 ALA A N 1
ATOM 807 C CA . ALA A 1 102 ? -1.871 -1.709 17.280 1.00 95.19 102 ALA A CA 1
ATOM 808 C C . ALA A 1 102 ? -2.678 -3.005 17.097 1.00 95.19 102 ALA A C 1
ATOM 810 O O . ALA A 1 102 ? -3.814 -3.101 17.567 1.00 95.19 102 ALA A O 1
ATOM 811 N N . PHE A 1 103 ? -2.098 -4.019 16.448 1.00 94.81 103 PHE A N 1
ATOM 812 C CA . PHE A 1 103 ? -2.778 -5.272 16.116 1.00 94.81 103 PHE A CA 1
ATOM 813 C C . PHE A 1 103 ? -3.402 -6.013 17.319 1.00 94.81 103 PHE A C 1
ATOM 815 O O . PHE A 1 103 ? -4.552 -6.444 17.211 1.00 94.81 103 PHE A O 1
ATOM 822 N N . PRO A 1 104 ? -2.740 -6.139 18.491 1.00 94.25 104 PRO A N 1
ATOM 823 C CA . PRO A 1 104 ? -3.352 -6.759 19.671 1.00 94.25 104 PRO A CA 1
ATOM 824 C C . PRO A 1 104 ? -4.559 -5.985 20.223 1.00 94.25 104 PRO A C 1
ATOM 826 O O . PRO A 1 104 ? -5.373 -6.557 20.942 1.00 94.25 104 PRO A O 1
ATOM 829 N N . LEU A 1 105 ? -4.683 -4.699 19.883 1.00 95.25 105 LEU A N 1
ATOM 830 C CA . LEU A 1 105 ? -5.712 -3.784 20.380 1.00 95.25 105 LEU A CA 1
ATOM 831 C C . LEU A 1 105 ? -6.943 -3.712 19.457 1.00 95.25 105 LEU A C 1
ATOM 833 O O . LEU A 1 105 ? -7.880 -2.973 19.736 1.00 95.25 105 LEU A O 1
ATOM 837 N N . CYS A 1 106 ? -6.988 -4.512 18.387 1.00 92.44 106 CYS A N 1
ATOM 838 C CA . CYS A 1 106 ? -8.093 -4.559 17.419 1.00 92.44 106 CYS A CA 1
ATOM 839 C C . CYS A 1 106 ? -9.353 -5.294 17.933 1.00 92.44 106 CYS A C 1
ATOM 841 O O . CYS A 1 106 ? -10.082 -5.869 17.135 1.00 92.44 106 CYS A O 1
ATOM 843 N N . ARG A 1 107 ? -9.592 -5.347 19.253 1.00 90.56 107 ARG A N 1
ATOM 844 C CA . ARG A 1 107 ? -10.802 -5.913 19.900 1.00 90.56 107 ARG A CA 1
ATOM 845 C C . ARG A 1 107 ? -11.233 -7.311 19.415 1.00 90.56 107 ARG A C 1
ATOM 847 O O . ARG A 1 107 ? -12.409 -7.639 19.433 1.00 90.56 107 ARG A O 1
ATOM 854 N N . ASN A 1 108 ? -10.280 -8.153 19.006 1.00 90.62 108 ASN A N 1
ATOM 855 C CA . ASN A 1 108 ? -10.539 -9.459 18.379 1.00 90.62 108 ASN A CA 1
ATOM 856 C C . ASN A 1 108 ? -11.384 -9.404 17.093 1.00 90.62 108 ASN A C 1
ATOM 858 O O . ASN A 1 108 ? -12.014 -10.399 16.748 1.00 90.62 108 ASN A O 1
ATOM 862 N N . ALA A 1 109 ? -11.342 -8.287 16.364 1.00 97.12 109 ALA A N 1
ATOM 863 C CA . ALA A 1 109 ? -11.967 -8.158 15.057 1.00 97.12 109 ALA A CA 1
ATOM 864 C C . ALA A 1 109 ? -11.570 -9.314 14.131 1.00 97.12 109 ALA A C 1
ATOM 866 O O . ALA A 1 109 ? -10.394 -9.689 14.030 1.00 97.12 109 ALA A O 1
ATOM 867 N N . GLU A 1 110 ? -12.556 -9.877 13.445 1.00 97.56 110 GLU A N 1
ATOM 868 C CA . GLU A 1 110 ? -12.365 -10.969 12.492 1.00 97.56 110 GLU A CA 1
ATOM 869 C C . GLU A 1 110 ? -11.665 -10.482 11.225 1.00 97.56 110 GLU A C 1
ATOM 871 O O . GLU A 1 110 ? -10.838 -11.200 10.643 1.00 97.56 110 GLU A O 1
ATOM 876 N N . TYR A 1 111 ? -11.964 -9.237 10.850 1.00 98.50 111 TYR A N 1
ATOM 877 C CA . TYR A 1 111 ? -11.447 -8.575 9.666 1.00 98.50 111 TYR A CA 1
ATOM 878 C C . TYR A 1 111 ? -10.817 -7.224 10.002 1.00 98.50 111 TYR A C 1
ATOM 880 O O . TYR A 1 111 ? -11.235 -6.533 10.930 1.00 98.50 111 TYR A O 1
ATOM 888 N N . LEU A 1 112 ? -9.803 -6.856 9.223 1.00 98.38 112 LEU A N 1
ATOM 889 C CA . LEU A 1 112 ? -9.015 -5.645 9.384 1.00 98.38 112 LEU A CA 1
ATOM 890 C C . LEU A 1 112 ? -8.972 -4.887 8.056 1.00 98.38 112 LEU A C 1
ATOM 892 O O . LEU A 1 112 ? -8.312 -5.333 7.117 1.00 98.38 112 LEU A O 1
ATOM 896 N N . ALA A 1 113 ? -9.678 -3.765 7.964 1.00 98.44 113 ALA A N 1
ATOM 897 C CA . ALA A 1 113 ? -9.562 -2.836 6.846 1.00 98.44 113 ALA A CA 1
ATOM 898 C C . ALA A 1 113 ? -8.397 -1.875 7.102 1.00 98.44 113 ALA A C 1
ATOM 900 O O . ALA A 1 113 ? -8.256 -1.372 8.213 1.00 98.44 113 ALA A O 1
ATOM 901 N N . ILE A 1 114 ? -7.547 -1.643 6.103 1.00 98.25 114 ILE A N 1
ATOM 902 C CA . ILE A 1 114 ? -6.314 -0.858 6.264 1.00 98.25 114 ILE A CA 1
ATOM 903 C C . ILE A 1 114 ? -6.301 0.279 5.248 1.00 98.25 114 ILE A C 1
ATOM 905 O O . ILE A 1 114 ? -6.372 0.022 4.041 1.00 98.25 114 ILE A O 1
ATOM 909 N N . PHE A 1 115 ? -6.160 1.510 5.741 1.00 98.06 115 PHE A N 1
ATOM 910 C CA . PHE A 1 115 ? -6.110 2.725 4.936 1.00 98.06 115 PHE A CA 1
ATOM 911 C C . PHE A 1 115 ? -4.944 3.630 5.333 1.00 98.06 115 PHE A C 1
ATOM 913 O O . PHE A 1 115 ? -4.712 3.892 6.512 1.00 98.06 115 PHE A O 1
ATOM 920 N N . ASP A 1 116 ? -4.232 4.135 4.331 1.00 95.88 116 ASP A N 1
ATOM 921 C CA . ASP A 1 116 ? -3.306 5.256 4.499 1.00 95.88 116 ASP A CA 1
ATOM 922 C C . ASP A 1 116 ? -4.081 6.580 4.562 1.00 95.88 116 ASP A C 1
ATOM 924 O O . ASP A 1 116 ? -5.208 6.681 4.074 1.00 95.88 116 ASP A O 1
ATOM 928 N N . VAL A 1 117 ? -3.473 7.603 5.163 1.00 94.00 117 VAL A N 1
ATOM 929 C CA . VAL A 1 117 ? -4.105 8.909 5.419 1.00 94.00 117 VAL A CA 1
ATOM 930 C C . VAL A 1 117 ? -4.638 9.618 4.169 1.00 94.00 117 VAL A C 1
ATOM 932 O O . VAL A 1 117 ? -5.558 10.423 4.260 1.00 94.00 117 VAL A O 1
ATOM 935 N N . ASP A 1 118 ? -4.075 9.338 2.996 1.00 92.06 118 ASP A N 1
ATOM 936 C CA . ASP A 1 118 ? -4.462 9.950 1.726 1.00 92.06 118 ASP A CA 1
ATOM 937 C C . ASP A 1 118 ? -5.557 9.181 0.977 1.00 92.06 118 ASP A C 1
ATOM 939 O O . ASP A 1 118 ? -5.874 9.545 -0.155 1.00 92.06 118 ASP A O 1
ATOM 943 N N . PHE A 1 119 ? -6.120 8.128 1.578 1.00 94.56 119 PHE A N 1
ATOM 944 C CA . PHE A 1 119 ? -7.174 7.321 0.974 1.00 94.56 119 PHE A CA 1
ATOM 945 C C . PHE A 1 119 ? -8.567 7.799 1.378 1.00 94.56 119 PHE A C 1
ATOM 947 O O . PHE A 1 119 ? -8.787 8.320 2.465 1.00 94.56 119 PHE A O 1
ATOM 954 N N . LEU A 1 120 ? -9.529 7.588 0.485 1.00 95.12 120 LEU A N 1
ATOM 955 C CA . LEU A 1 120 ? -10.930 7.949 0.674 1.00 95.12 120 LEU A CA 1
ATOM 956 C C . LEU A 1 120 ? -11.796 6.749 0.266 1.00 95.12 120 LEU A C 1
ATOM 958 O O . LEU A 1 120 ? -12.162 6.609 -0.911 1.00 95.12 120 LEU A O 1
ATOM 962 N N . PRO A 1 121 ? -12.059 5.807 1.190 1.00 96.56 121 PRO A N 1
ATOM 963 C CA . PRO A 1 121 ? -12.988 4.717 0.930 1.00 96.56 121 PRO A CA 1
ATOM 964 C C . PRO A 1 121 ? -14.425 5.241 0.827 1.00 96.56 121 PRO A C 1
ATOM 966 O O . PRO A 1 121 ? -14.839 6.120 1.579 1.00 96.56 121 PRO A O 1
ATOM 969 N N . LYS A 1 122 ? -15.201 4.676 -0.105 1.00 96.12 122 LYS A N 1
ATOM 970 C CA . LYS A 1 122 ? -16.650 4.917 -0.197 1.00 96.12 122 LYS A CA 1
ATOM 971 C C . LYS A 1 122 ? -17.360 4.250 0.986 1.00 96.12 122 LYS A C 1
ATOM 973 O O . LYS A 1 122 ? -16.879 3.235 1.486 1.00 96.12 122 LYS A O 1
ATOM 978 N N . SER A 1 123 ? -18.513 4.776 1.399 1.00 96.62 123 SER A N 1
ATOM 979 C CA . SER A 1 123 ? -19.275 4.238 2.539 1.00 96.62 123 SER A CA 1
ATOM 980 C C . SER A 1 123 ? -19.599 2.746 2.383 1.00 96.62 123 SER A C 1
ATOM 982 O O . SER A 1 123 ? -19.478 1.985 3.335 1.00 96.62 123 SER A O 1
ATOM 984 N N . ASP A 1 124 ? -19.897 2.292 1.165 1.00 95.62 124 ASP A N 1
ATOM 985 C CA . ASP A 1 124 ? -20.229 0.898 0.846 1.00 95.62 124 ASP A CA 1
ATOM 986 C C . ASP A 1 124 ? -19.019 -0.058 0.728 1.00 95.62 124 ASP A C 1
ATOM 988 O O . ASP A 1 124 ? -19.170 -1.223 0.340 1.00 95.62 124 ASP A O 1
ATOM 992 N N . PHE A 1 125 ? -17.804 0.400 1.055 1.00 97.62 125 PHE A N 1
ATOM 993 C CA . PHE A 1 125 ? -16.566 -0.363 0.874 1.00 97.62 125 PHE A CA 1
ATOM 994 C C . PHE A 1 125 ? -16.587 -1.718 1.598 1.00 97.62 125 PHE A C 1
ATOM 996 O O . PHE A 1 125 ? -16.185 -2.731 1.017 1.00 97.62 125 PHE A O 1
ATOM 1003 N N . LEU A 1 126 ? -17.067 -1.771 2.846 1.00 97.25 126 LEU A N 1
ATOM 1004 C CA . LEU A 1 126 ? -17.113 -3.015 3.626 1.00 97.25 126 LEU A CA 1
ATOM 1005 C C . LEU A 1 126 ? -18.144 -4.000 3.066 1.00 97.25 126 LEU A C 1
ATOM 1007 O O . LEU A 1 126 ? -17.815 -5.172 2.872 1.00 97.25 126 LEU A O 1
ATOM 1011 N N . HIS A 1 127 ? -19.329 -3.519 2.682 1.00 94.50 127 HIS A N 1
ATOM 1012 C CA . HIS A 1 127 ? -20.349 -4.330 2.012 1.00 94.50 127 HIS A CA 1
ATOM 1013 C C . HIS A 1 127 ? -19.855 -4.941 0.695 1.00 94.50 127 HIS A C 1
ATOM 1015 O O . HIS A 1 127 ? -20.237 -6.056 0.351 1.00 94.50 127 HIS A O 1
ATOM 1021 N N . LYS A 1 128 ? -18.966 -4.257 -0.030 1.00 95.44 128 LYS A N 1
ATOM 1022 C CA . LYS A 1 128 ? -18.385 -4.767 -1.282 1.00 95.44 128 LYS A CA 1
ATOM 1023 C C . LYS A 1 128 ? -17.192 -5.706 -1.092 1.00 95.44 128 LYS A C 1
ATOM 1025 O O . LYS A 1 128 ? -16.803 -6.373 -2.046 1.00 95.44 128 LYS A O 1
ATOM 1030 N N . THR A 1 129 ? -16.592 -5.771 0.097 1.00 97.12 129 THR A N 1
ATOM 1031 C CA . THR A 1 129 ? -15.326 -6.495 0.326 1.00 97.12 129 THR A CA 1
ATOM 1032 C C . THR A 1 129 ? -15.465 -7.656 1.309 1.00 97.12 129 THR A C 1
ATOM 1034 O O . THR A 1 129 ? -15.088 -8.782 0.981 1.00 97.12 129 THR A O 1
ATOM 1037 N N . VAL A 1 130 ? -16.041 -7.424 2.491 1.00 96.69 130 VAL A N 1
ATOM 1038 C CA . VAL A 1 130 ? -16.167 -8.411 3.577 1.00 96.69 130 VAL A CA 1
ATOM 1039 C C . VAL A 1 130 ? -16.909 -9.696 3.163 1.00 96.69 130 VAL A C 1
ATOM 1041 O O . VAL A 1 130 ? -16.445 -10.775 3.550 1.00 96.69 130 VAL A O 1
ATOM 1044 N N . PRO A 1 131 ? -17.974 -9.670 2.330 1.00 94.38 131 PRO A N 1
ATOM 1045 C CA . PRO A 1 131 ? -18.693 -10.892 1.947 1.00 94.38 131 PRO A CA 1
ATOM 1046 C C . PRO A 1 131 ? -17.817 -11.944 1.279 1.00 94.38 131 PRO A C 1
ATOM 1048 O O . PRO A 1 131 ? -18.026 -13.140 1.476 1.00 94.38 131 PRO A O 1
ATOM 1051 N N . TYR A 1 132 ? -16.810 -11.528 0.509 1.00 94.44 132 TYR A N 1
ATOM 1052 C CA . TYR A 1 132 ? -15.890 -12.469 -0.121 1.00 94.44 132 TYR A CA 1
ATOM 1053 C C . TYR A 1 132 ? -15.080 -13.242 0.919 1.00 94.44 132 TYR A C 1
ATOM 1055 O O . TYR A 1 132 ? -14.866 -14.444 0.763 1.00 94.44 132 TYR A O 1
ATOM 1063 N N . LEU A 1 133 ? -14.665 -12.575 2.000 1.00 95.94 133 LEU A N 1
ATOM 1064 C CA . LEU A 1 133 ? -13.957 -13.218 3.102 1.00 95.94 133 LEU A CA 1
ATOM 1065 C C . LEU A 1 133 ? -14.887 -14.157 3.873 1.00 95.94 133 LEU A C 1
ATOM 1067 O O . LEU A 1 133 ? -14.497 -15.288 4.142 1.00 95.94 133 LEU A O 1
ATOM 1071 N N . ILE A 1 134 ? -16.118 -13.752 4.183 1.00 94.00 134 ILE A N 1
ATOM 1072 C CA . ILE A 1 134 ? -17.079 -14.626 4.880 1.00 94.00 134 ILE A CA 1
ATOM 1073 C C . ILE A 1 134 ? -17.289 -15.929 4.095 1.00 94.00 134 ILE A C 1
ATOM 1075 O O . ILE A 1 134 ? -17.156 -17.020 4.645 1.00 94.00 134 ILE A O 1
ATOM 1079 N N . ASN A 1 135 ? -17.529 -15.816 2.789 1.00 91.31 135 ASN A N 1
ATOM 1080 C CA . ASN A 1 135 ? -17.870 -16.959 1.944 1.00 91.31 135 ASN A CA 1
ATOM 1081 C C . ASN A 1 135 ? -16.673 -17.837 1.555 1.00 91.31 135 ASN A C 1
ATOM 1083 O O . ASN A 1 135 ? -16.863 -18.955 1.074 1.00 91.31 135 ASN A O 1
ATOM 1087 N N . ASN A 1 136 ? -15.437 -17.372 1.761 1.00 93.56 136 ASN A N 1
ATOM 1088 C CA . ASN A 1 136 ? -14.245 -18.159 1.472 1.00 93.56 136 ASN A CA 1
ATOM 1089 C C . ASN A 1 136 ? -13.239 -18.142 2.642 1.00 93.56 136 ASN A C 1
ATOM 1091 O O . ASN A 1 136 ? -12.437 -17.204 2.779 1.00 93.56 136 ASN A O 1
ATOM 1095 N N . PRO A 1 137 ? -13.190 -19.221 3.451 1.00 94.88 137 PRO A N 1
ATOM 1096 C CA . PRO A 1 137 ? -12.307 -19.304 4.612 1.00 94.88 137 PRO A CA 1
ATOM 1097 C C . PRO A 1 137 ? -10.818 -19.345 4.245 1.00 94.88 137 PRO A C 1
ATOM 1099 O O . PRO A 1 137 ? -9.986 -19.082 5.108 1.00 94.88 137 PRO A O 1
ATOM 1102 N N . ASN A 1 138 ? -10.462 -19.629 2.985 1.00 95.25 138 ASN A N 1
ATOM 1103 C CA . ASN A 1 138 ? -9.074 -19.681 2.513 1.00 95.25 138 ASN A CA 1
ATOM 1104 C C . ASN A 1 138 ? -8.547 -18.328 2.006 1.00 95.25 138 ASN A C 1
ATOM 1106 O O . ASN A 1 138 ? -7.381 -18.243 1.599 1.00 95.25 138 ASN A O 1
ATOM 1110 N N . LEU A 1 139 ? -9.375 -17.277 1.998 1.00 97.12 139 LEU A N 1
ATOM 1111 C CA . LEU A 1 139 ? -8.929 -15.930 1.651 1.00 97.12 139 LEU A CA 1
ATOM 1112 C C . LEU A 1 139 ? -8.232 -15.256 2.832 1.00 97.12 139 LEU A C 1
ATOM 1114 O O . LEU A 1 139 ? -8.789 -15.152 3.929 1.00 97.12 139 LEU A O 1
ATOM 1118 N N . ALA A 1 140 ? -7.011 -14.782 2.580 1.00 98.00 140 ALA A N 1
ATOM 1119 C CA . ALA A 1 140 ? -6.269 -13.919 3.485 1.00 98.00 140 ALA A CA 1
ATOM 1120 C C . ALA A 1 140 ? -6.723 -12.468 3.372 1.00 98.00 140 ALA A C 1
ATOM 1122 O O . ALA A 1 140 ? -6.872 -11.819 4.402 1.00 98.00 140 ALA A O 1
ATOM 1123 N N . PHE A 1 141 ? -6.926 -11.957 2.155 1.00 98.38 141 PHE A N 1
ATOM 1124 C CA . PHE A 1 141 ? -7.345 -10.574 1.954 1.00 98.38 141 PHE A CA 1
ATOM 1125 C C . PHE A 1 141 ? -8.089 -10.343 0.638 1.00 98.38 141 PHE A C 1
ATOM 1127 O O . PHE A 1 141 ? -7.961 -11.105 -0.325 1.00 98.38 141 PHE A O 1
ATOM 1134 N N . VAL A 1 142 ? -8.835 -9.242 0.623 1.00 98.31 142 VAL A N 1
ATOM 1135 C CA . VAL A 1 142 ? -9.514 -8.658 -0.534 1.00 98.31 142 VAL A CA 1
ATOM 1136 C C . VAL A 1 142 ? -8.880 -7.295 -0.792 1.00 98.31 142 VAL A C 1
ATOM 1138 O O . VAL A 1 142 ? -8.966 -6.415 0.061 1.00 98.31 142 VAL A O 1
ATOM 1141 N N . GLN A 1 143 ? -8.230 -7.121 -1.940 1.00 98.25 143 GLN A N 1
ATOM 1142 C CA . GLN A 1 143 ? -7.635 -5.849 -2.365 1.00 98.25 143 GLN A CA 1
ATOM 1143 C C . GLN A 1 143 ? -8.566 -5.145 -3.352 1.00 98.25 143 GLN A C 1
ATOM 1145 O O . GLN A 1 143 ? -9.065 -5.777 -4.281 1.00 98.25 143 GLN A O 1
ATOM 1150 N N . THR A 1 144 ? -8.753 -3.837 -3.197 1.00 97.62 144 THR A N 1
ATOM 1151 C CA . THR A 1 144 ? -9.535 -3.021 -4.137 1.00 97.62 144 THR A CA 1
ATOM 1152 C C . THR A 1 144 ? -8.630 -2.206 -5.059 1.00 97.62 144 THR A C 1
ATOM 1154 O O . THR A 1 144 ? -7.411 -2.113 -4.850 1.00 97.62 144 THR A O 1
ATOM 1157 N N . ARG A 1 145 ? -9.214 -1.613 -6.103 1.00 96.56 145 ARG A N 1
ATOM 1158 C CA . ARG A 1 145 ? -8.487 -0.779 -7.058 1.00 96.56 145 ARG A CA 1
ATOM 1159 C C . ARG A 1 145 ? -8.245 0.624 -6.519 1.00 96.56 145 ARG A C 1
ATOM 1161 O O . ARG A 1 145 ? -9.150 1.267 -5.995 1.00 96.56 145 ARG A O 1
ATOM 1168 N N . TRP A 1 146 ? -7.020 1.106 -6.699 1.00 96.06 146 TRP A N 1
ATOM 1169 C CA . TRP A 1 146 ? -6.669 2.496 -6.435 1.00 96.06 146 TRP A CA 1
ATOM 1170 C C . TRP A 1 146 ? -7.111 3.383 -7.594 1.00 96.06 146 TRP A C 1
ATOM 1172 O O . TRP A 1 146 ? -7.033 2.996 -8.763 1.00 96.06 146 TRP A O 1
ATOM 1182 N N . THR A 1 147 ? -7.590 4.571 -7.254 1.00 94.88 147 THR A N 1
ATOM 1183 C CA . THR A 1 147 ? -7.998 5.614 -8.199 1.00 94.88 147 THR A CA 1
ATOM 1184 C C . THR A 1 147 ? -7.477 6.947 -7.714 1.00 94.88 147 THR A C 1
ATOM 1186 O O . THR A 1 147 ? -7.368 7.153 -6.517 1.00 94.88 147 THR A O 1
ATOM 1189 N N . PHE A 1 148 ? -7.166 7.866 -8.618 1.00 95.12 148 PHE A N 1
ATOM 1190 C CA . PHE A 1 148 ? -6.372 9.036 -8.259 1.00 95.12 148 PHE A CA 1
ATOM 1191 C C . PHE A 1 148 ? -7.164 10.316 -8.481 1.00 95.12 148 PHE A C 1
ATOM 1193 O O . PHE A 1 148 ? -7.533 10.626 -9.613 1.00 95.12 148 PHE A O 1
ATOM 1200 N N . PHE A 1 149 ? -7.409 11.091 -7.424 1.00 93.19 149 PHE A N 1
ATOM 1201 C CA . PHE A 1 149 ? -8.176 12.335 -7.565 1.00 93.19 149 PHE A CA 1
ATOM 1202 C C . PHE A 1 149 ? -7.351 13.481 -8.175 1.00 93.19 149 PHE A C 1
ATOM 1204 O O . PHE A 1 149 ? -7.920 14.406 -8.750 1.00 93.19 149 PHE A O 1
ATOM 1211 N N . ASN A 1 150 ? -6.015 13.420 -8.093 1.00 94.44 150 ASN A N 1
ATOM 1212 C CA . ASN A 1 150 ? -5.100 14.424 -8.645 1.00 94.44 150 ASN A CA 1
ATOM 1213 C C . ASN A 1 150 ? -4.348 13.959 -9.911 1.00 94.44 150 ASN A C 1
ATOM 1215 O O . ASN A 1 150 ? -3.398 14.613 -10.356 1.00 94.44 150 ASN A O 1
ATOM 1219 N N . ALA A 1 151 ? -4.789 12.856 -10.528 1.00 92.38 151 ALA A N 1
ATOM 1220 C CA . ALA A 1 151 ? -4.194 12.288 -11.743 1.00 92.38 151 ALA A CA 1
ATOM 1221 C C . ALA A 1 151 ? -3.975 13.323 -12.853 1.00 92.38 151 ALA A C 1
ATOM 1223 O O . ALA A 1 151 ? -2.919 13.353 -13.476 1.00 92.38 151 ALA A O 1
ATOM 1224 N N . LYS A 1 152 ? -4.936 14.230 -13.052 1.00 91.00 152 LYS A N 1
ATOM 1225 C CA . LYS A 1 152 ? -4.928 15.178 -14.175 1.00 91.00 152 LYS A CA 1
ATOM 1226 C C . LYS A 1 152 ? -4.278 16.531 -13.861 1.00 91.00 152 LYS A C 1
ATOM 1228 O O . LYS A 1 152 ? -4.210 17.370 -14.760 1.00 91.00 152 LYS A O 1
ATOM 1233 N N . GLU A 1 153 ? -3.784 16.746 -12.636 1.00 92.12 153 GLU A N 1
ATOM 1234 C CA . GLU A 1 153 ? -3.283 18.053 -12.171 1.00 92.12 153 GLU A CA 1
ATOM 1235 C C . GLU A 1 153 ? -1.941 18.482 -12.772 1.00 92.12 153 GLU A C 1
ATOM 1237 O O . GLU A 1 153 ? -1.680 19.677 -12.897 1.00 92.12 153 GLU A O 1
ATOM 1242 N N . SER A 1 154 ? -1.074 17.539 -13.137 1.00 93.38 154 SER A N 1
ATOM 1243 C CA . SER A 1 154 ? 0.255 17.848 -13.661 1.00 93.38 154 SER A CA 1
ATOM 1244 C C . SER A 1 154 ? 0.715 16.799 -14.664 1.00 93.38 154 SER A C 1
ATOM 1246 O O . SER A 1 154 ? 0.204 15.681 -14.708 1.00 93.38 154 SER A O 1
ATOM 1248 N N . PHE A 1 155 ? 1.736 17.138 -15.452 1.00 93.81 155 PHE A N 1
ATOM 1249 C CA . PHE A 1 155 ? 2.407 16.161 -16.307 1.00 93.81 155 PHE A CA 1
ATOM 1250 C C . PHE A 1 155 ? 2.915 14.954 -15.497 1.00 93.81 155 PHE A C 1
ATOM 1252 O O . PHE A 1 155 ? 2.734 13.808 -15.902 1.00 93.81 155 PHE A O 1
ATOM 1259 N N . LEU A 1 156 ? 3.487 15.208 -14.316 1.00 94.62 156 LEU A N 1
ATOM 1260 C CA . LEU A 1 156 ? 4.022 14.176 -13.433 1.00 94.62 156 LEU A CA 1
ATOM 1261 C C . LEU A 1 156 ? 2.928 13.224 -12.921 1.00 94.62 156 LEU A C 1
ATOM 1263 O O . LEU A 1 156 ? 3.132 12.012 -12.925 1.00 94.62 156 LEU A O 1
ATOM 1267 N N . THR A 1 157 ? 1.774 13.739 -12.490 1.00 94.56 157 THR A N 1
ATOM 1268 C CA . THR A 1 157 ? 0.677 12.898 -11.979 1.00 94.56 157 THR A CA 1
ATOM 1269 C C . THR A 1 157 ? 0.003 12.087 -13.089 1.00 94.56 157 THR A C 1
ATOM 1271 O O . THR A 1 157 ? -0.339 10.929 -12.861 1.00 94.56 157 THR A O 1
ATOM 1274 N N . ARG A 1 158 ? -0.048 12.604 -14.322 1.00 94.69 158 ARG A N 1
ATOM 1275 C CA . ARG A 1 158 ? -0.515 11.845 -15.498 1.00 94.69 158 ARG A CA 1
ATOM 1276 C C . ARG A 1 158 ? 0.408 10.682 -15.853 1.00 94.69 158 ARG A C 1
ATOM 1278 O O . ARG A 1 158 ? -0.065 9.583 -16.124 1.00 94.69 158 ARG A O 1
ATOM 1285 N N . MET A 1 159 ? 1.730 10.886 -15.814 1.00 94.62 159 MET A N 1
ATOM 1286 C CA . MET A 1 159 ? 2.685 9.793 -16.062 1.00 94.62 159 MET A CA 1
ATOM 1287 C C . MET A 1 159 ? 2.555 8.683 -15.011 1.00 94.62 159 MET A C 1
ATOM 1289 O O . MET A 1 159 ? 2.614 7.498 -15.342 1.00 94.62 159 MET A O 1
ATOM 1293 N N . GLN A 1 160 ? 2.346 9.065 -13.749 1.00 95.00 160 GLN A N 1
ATOM 1294 C CA . GLN A 1 160 ? 2.111 8.122 -12.657 1.00 95.00 160 GLN A CA 1
ATOM 1295 C C . GLN A 1 160 ? 0.810 7.336 -12.836 1.00 95.00 160 GLN A C 1
ATOM 1297 O O . GLN A 1 160 ? 0.806 6.124 -12.626 1.00 95.00 160 GLN A O 1
ATOM 1302 N N . GLU A 1 161 ? -0.271 7.997 -13.256 1.00 94.81 161 GLU A N 1
ATOM 1303 C CA . GLU A 1 161 ? -1.542 7.336 -13.554 1.00 94.81 161 GLU A CA 1
ATOM 1304 C C . GLU A 1 161 ? -1.377 6.269 -14.645 1.00 94.81 161 GLU A C 1
ATOM 1306 O O . GLU A 1 161 ? -1.831 5.142 -14.452 1.00 94.81 161 GLU A O 1
ATOM 1311 N N . ILE A 1 162 ? -0.679 6.579 -15.747 1.00 93.50 162 ILE A N 1
ATOM 1312 C CA . ILE A 1 162 ? -0.411 5.608 -16.824 1.00 93.50 162 ILE A CA 1
ATOM 1313 C C . ILE A 1 162 ? 0.321 4.373 -16.277 1.00 93.50 162 ILE A C 1
ATOM 1315 O O . ILE A 1 162 ? -0.081 3.240 -16.556 1.00 93.50 162 ILE A O 1
ATOM 1319 N N . ALA A 1 163 ? 1.362 4.582 -15.463 1.00 91.94 163 ALA A N 1
ATOM 1320 C CA . ALA A 1 163 ? 2.122 3.495 -14.846 1.00 91.94 163 ALA A CA 1
ATOM 1321 C C . ALA A 1 163 ? 1.252 2.626 -13.916 1.00 91.94 163 ALA A C 1
ATOM 1323 O O . ALA A 1 163 ? 1.260 1.396 -14.000 1.00 91.94 163 ALA A O 1
ATOM 1324 N N . LEU A 1 164 ? 0.480 3.260 -13.029 1.00 93.88 164 LEU A N 1
ATOM 1325 C CA . LEU A 1 164 ? -0.303 2.569 -12.003 1.00 93.88 164 LEU A CA 1
ATOM 1326 C C . LEU A 1 164 ? -1.563 1.900 -12.562 1.00 93.88 164 LEU A C 1
ATOM 1328 O O . LEU A 1 164 ? -1.940 0.826 -12.092 1.00 93.88 164 LEU A O 1
ATOM 1332 N N . ASN A 1 165 ? -2.193 2.463 -13.592 1.00 94.06 165 ASN A N 1
ATOM 1333 C CA . ASN A 1 165 ? -3.352 1.850 -14.237 1.00 94.06 165 ASN A CA 1
ATOM 1334 C C . ASN A 1 165 ? -3.007 0.504 -14.875 1.00 94.06 165 ASN A C 1
ATOM 1336 O O . ASN A 1 165 ? -3.803 -0.425 -14.761 1.00 94.06 165 ASN A O 1
ATOM 1340 N N . PHE A 1 166 ? -1.828 0.354 -15.488 1.00 92.38 166 PHE A N 1
ATOM 1341 C CA . PHE A 1 166 ? -1.386 -0.957 -15.972 1.00 92.38 166 PHE A CA 1
ATOM 1342 C C . PHE A 1 166 ? -1.279 -1.968 -14.824 1.00 92.38 166 PHE A C 1
ATOM 1344 O O . PHE A 1 166 ? -1.800 -3.082 -14.911 1.00 92.38 166 PHE A O 1
ATOM 1351 N N . HIS A 1 167 ? -0.661 -1.568 -13.712 1.00 92.69 167 HIS A N 1
ATOM 1352 C CA . HIS A 1 167 ? -0.530 -2.429 -12.541 1.00 92.69 167 HIS A CA 1
ATOM 1353 C C . HIS A 1 167 ? -1.899 -2.861 -11.983 1.00 92.69 167 HIS A C 1
ATOM 1355 O O . HIS A 1 167 ? -2.129 -4.047 -11.740 1.00 92.69 167 HIS A O 1
ATOM 1361 N N . HIS A 1 168 ? -2.826 -1.917 -11.820 1.00 93.94 168 HIS A N 1
ATOM 1362 C CA . HIS A 1 168 ? -4.119 -2.163 -11.186 1.00 93.94 168 HIS A CA 1
ATOM 1363 C C . HIS A 1 168 ? -5.160 -2.808 -12.109 1.00 93.94 168 HIS A C 1
ATOM 1365 O O . HIS A 1 168 ? -5.862 -3.712 -11.672 1.00 93.94 168 HIS A O 1
ATOM 1371 N N . LYS A 1 169 ? -5.257 -2.396 -13.376 1.00 93.44 169 LYS A N 1
ATOM 1372 C CA . LYS A 1 169 ? -6.271 -2.906 -14.320 1.00 93.44 169 LYS A CA 1
ATOM 1373 C C . LYS A 1 169 ? -5.818 -4.145 -15.094 1.00 93.44 169 LYS A C 1
ATOM 1375 O O . LYS A 1 169 ? -6.649 -4.878 -15.613 1.00 93.44 169 LYS A O 1
ATOM 1380 N N . CYS A 1 170 ? -4.510 -4.394 -15.178 1.00 92.56 170 CYS A N 1
ATOM 1381 C CA . CYS A 1 170 ? -3.969 -5.558 -15.878 1.00 92.56 170 CYS A CA 1
ATOM 1382 C C . CYS A 1 170 ? -3.301 -6.533 -14.917 1.00 92.56 170 CYS A C 1
ATOM 1384 O O . CYS A 1 1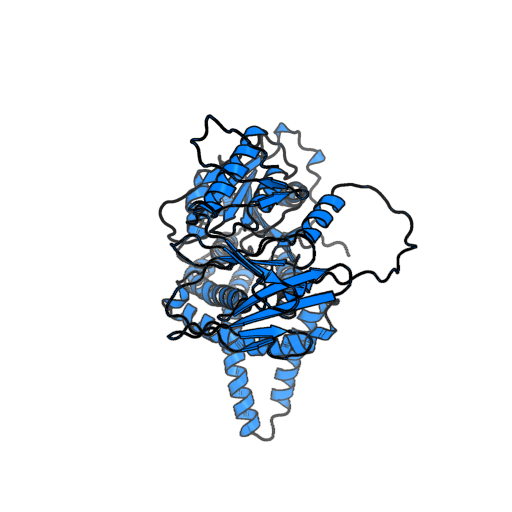70 ? -3.808 -7.630 -14.696 1.00 92.56 170 CYS A O 1
ATOM 1386 N N . GLU A 1 171 ? -2.162 -6.154 -14.330 1.00 92.31 171 GLU A N 1
ATOM 1387 C CA . GLU A 1 171 ? -1.317 -7.129 -13.640 1.00 92.31 171 GLU A CA 1
ATOM 1388 C C . GLU A 1 171 ? -2.023 -7.790 -12.451 1.00 92.31 171 GLU A C 1
ATOM 1390 O O . GLU A 1 171 ? -1.980 -9.011 -12.307 1.00 92.31 171 GLU A O 1
ATOM 1395 N N . GLN A 1 172 ? -2.653 -6.986 -11.593 1.00 94.19 172 GLN A N 1
ATOM 1396 C CA . GLN A 1 172 ? -3.363 -7.455 -10.402 1.00 94.19 172 GLN A CA 1
ATOM 1397 C C . GLN A 1 172 ? -4.573 -8.324 -10.778 1.00 94.19 172 GLN A C 1
ATOM 1399 O O . GLN A 1 172 ? -4.732 -9.427 -10.251 1.00 94.19 172 GLN A O 1
ATOM 1404 N N . VAL A 1 173 ? -5.362 -7.879 -11.761 1.00 94.06 173 VAL A N 1
ATOM 1405 C CA . VAL A 1 173 ? -6.537 -8.599 -12.279 1.00 94.06 173 VAL A CA 1
ATOM 1406 C C . VAL A 1 173 ? -6.141 -9.953 -12.862 1.00 94.06 173 VAL A C 1
ATOM 1408 O O . VAL A 1 173 ? -6.683 -10.982 -12.461 1.00 94.06 173 VAL A O 1
ATOM 1411 N N . VAL A 1 174 ? -5.155 -9.982 -13.762 1.00 93.38 174 VAL A N 1
ATOM 1412 C CA . VAL A 1 174 ? -4.699 -11.211 -14.426 1.00 93.38 174 VAL A CA 1
ATOM 1413 C C . VAL A 1 174 ? -4.102 -12.188 -13.413 1.00 93.38 174 VAL A C 1
ATOM 1415 O O . VAL A 1 174 ? -4.403 -13.381 -13.461 1.00 93.38 174 VAL A O 1
ATOM 1418 N N . ARG A 1 175 ? -3.291 -11.707 -12.460 1.00 94.25 175 ARG A N 1
ATOM 1419 C CA . ARG A 1 175 ? -2.721 -12.557 -11.399 1.00 94.25 175 ARG A CA 1
ATOM 1420 C C . ARG A 1 175 ? -3.816 -13.153 -10.516 1.00 94.25 175 ARG A C 1
ATOM 1422 O O . ARG A 1 175 ? -3.777 -14.354 -10.252 1.00 94.25 175 ARG A O 1
ATOM 1429 N N . CYS A 1 176 ? -4.800 -12.350 -10.114 1.00 94.31 176 CYS A N 1
ATOM 1430 C CA . CYS A 1 176 ? -5.956 -12.818 -9.355 1.00 94.31 176 CYS A CA 1
ATOM 1431 C C . CYS A 1 176 ? -6.750 -13.875 -10.135 1.00 94.31 176 CYS A C 1
ATOM 1433 O O . CYS A 1 176 ? -7.009 -14.959 -9.612 1.00 94.31 176 CYS A O 1
ATOM 1435 N N . TRP A 1 177 ? -7.078 -13.604 -11.402 1.00 92.25 177 TRP A N 1
ATOM 1436 C CA . TRP A 1 177 ? -7.846 -14.515 -12.254 1.00 92.25 177 TRP A CA 1
ATOM 1437 C C . TRP A 1 177 ? -7.149 -15.869 -12.447 1.00 92.25 177 TRP A C 1
ATOM 1439 O O . TRP A 1 177 ? -7.780 -16.920 -12.359 1.00 92.25 177 TRP A O 1
ATOM 1449 N N . LEU A 1 178 ? -5.823 -15.861 -12.605 1.00 92.44 178 LEU A N 1
ATOM 1450 C CA . LEU A 1 178 ? -5.008 -17.074 -12.716 1.00 92.44 178 LEU A CA 1
ATOM 1451 C C . LEU A 1 178 ? -4.702 -17.742 -11.361 1.00 92.44 178 LEU A C 1
ATOM 1453 O O . LEU A 1 178 ? -3.955 -18.722 -11.317 1.00 92.44 178 LEU A O 1
ATOM 1457 N N . SER A 1 179 ? -5.247 -17.237 -10.246 1.00 90.56 179 SER A N 1
ATOM 1458 C CA . SER A 1 179 ? -4.949 -17.718 -8.885 1.00 90.56 179 SER A CA 1
ATOM 1459 C C . SER A 1 179 ? -3.446 -17.735 -8.557 1.00 90.56 179 SER A C 1
ATOM 1461 O O . SER A 1 179 ? -2.952 -18.604 -7.818 1.00 90.56 179 SER A O 1
ATOM 1463 N N . LEU A 1 180 ? -2.714 -16.783 -9.138 1.00 93.06 180 LEU A N 1
ATOM 1464 C CA . LEU A 1 180 ? -1.291 -16.554 -8.937 1.00 93.06 180 LEU A CA 1
ATOM 1465 C C . LEU A 1 180 ? -1.069 -15.522 -7.834 1.00 93.06 180 LEU A C 1
ATOM 1467 O O . LEU A 1 180 ? -1.978 -14.813 -7.405 1.00 93.06 180 LEU A O 1
ATOM 1471 N N . PHE A 1 181 ? 0.168 -15.453 -7.351 1.00 93.94 181 PHE A N 1
ATOM 1472 C CA . PHE A 1 181 ? 0.531 -14.486 -6.329 1.00 93.94 181 PHE A CA 1
ATOM 1473 C C . PHE A 1 181 ? 0.361 -13.049 -6.832 1.00 93.94 181 PHE A C 1
ATOM 1475 O O . PHE A 1 181 ? 0.859 -12.690 -7.901 1.00 93.94 181 PHE A O 1
ATOM 1482 N N . PHE A 1 182 ? -0.261 -12.220 -6.005 1.00 94.12 182 PHE A N 1
ATOM 1483 C CA . PHE A 1 182 ? -0.205 -10.775 -6.117 1.00 94.12 182 PHE A CA 1
ATOM 1484 C C . PHE A 1 182 ? -0.105 -10.151 -4.726 1.00 94.12 182 PHE A C 1
ATOM 1486 O O . PHE A 1 182 ? -0.396 -10.782 -3.707 1.00 94.12 182 PHE A O 1
ATOM 1493 N N . THR A 1 183 ? 0.371 -8.915 -4.698 1.00 93.38 183 THR A N 1
ATOM 1494 C CA . THR A 1 183 ? 0.709 -8.195 -3.473 1.00 93.38 183 THR A CA 1
ATOM 1495 C C . THR A 1 183 ? -0.479 -7.348 -3.014 1.00 93.38 183 THR A C 1
ATOM 1497 O O . THR A 1 183 ? -1.103 -6.683 -3.837 1.00 93.38 183 THR A O 1
ATOM 1500 N N . PHE A 1 184 ? -0.777 -7.371 -1.711 1.00 95.00 184 PHE A N 1
ATOM 1501 C CA . PHE A 1 184 ? -1.514 -6.299 -1.036 1.00 95.00 184 PHE A CA 1
ATOM 1502 C C . PHE A 1 184 ? -0.707 -5.013 -1.181 1.00 95.00 184 PHE A C 1
ATOM 1504 O O . PHE A 1 184 ? 0.476 -5.011 -0.867 1.00 95.00 184 PHE A O 1
ATOM 1511 N N . ASN A 1 185 ? -1.334 -3.935 -1.641 1.00 93.56 185 ASN A N 1
ATOM 1512 C CA . ASN A 1 185 ? -0.630 -2.706 -2.016 1.00 93.56 185 ASN A CA 1
ATOM 1513 C C . ASN A 1 185 ? -0.352 -1.777 -0.816 1.00 93.56 185 ASN A C 1
ATOM 1515 O O . ASN A 1 185 ? -0.039 -0.606 -0.997 1.00 93.56 185 ASN A O 1
ATOM 1519 N N . GLY A 1 186 ? -0.544 -2.263 0.413 1.00 92.44 186 GLY A N 1
ATOM 1520 C CA . GLY A 1 186 ? -0.326 -1.497 1.642 1.00 92.44 186 GLY A CA 1
ATOM 1521 C C . GLY A 1 186 ? -1.558 -0.760 2.168 1.00 92.44 186 GLY A C 1
ATOM 1522 O O . GLY A 1 186 ? -1.560 -0.358 3.329 1.00 92.44 186 GLY A O 1
ATOM 1523 N N . THR A 1 187 ? -2.618 -0.614 1.372 1.00 95.94 187 THR A N 1
ATOM 1524 C CA . THR A 1 187 ? -3.844 0.124 1.731 1.00 95.94 187 THR A CA 1
ATOM 1525 C C . THR A 1 187 ? -4.987 -0.216 0.759 1.00 95.94 187 THR A C 1
ATOM 1527 O O . THR A 1 187 ? -4.764 -0.809 -0.308 1.00 95.94 187 THR A O 1
ATOM 1530 N N . GLY A 1 188 ? -6.227 0.116 1.126 1.00 96.69 188 GLY A N 1
ATOM 1531 C CA . GLY A 1 188 ? -7.418 -0.164 0.320 1.00 96.69 188 GLY A CA 1
ATOM 1532 C C . GLY A 1 188 ? -7.727 -1.659 0.255 1.00 96.69 188 GLY A C 1
ATOM 1533 O O . GLY A 1 188 ? -8.037 -2.195 -0.808 1.00 96.69 188 GLY A O 1
ATOM 1534 N N . ALA A 1 189 ? -7.565 -2.366 1.373 1.00 97.94 189 ALA A N 1
ATOM 1535 C CA . ALA A 1 189 ? -7.836 -3.797 1.448 1.00 97.94 189 ALA A CA 1
ATOM 1536 C C . ALA A 1 189 ? -8.424 -4.192 2.799 1.00 97.94 189 ALA A C 1
ATOM 1538 O O . ALA A 1 189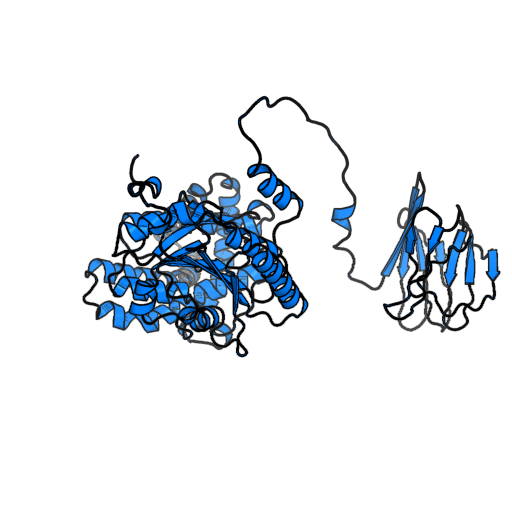 ? -8.176 -3.534 3.811 1.00 97.94 189 ALA A O 1
ATOM 1539 N N . VAL A 1 190 ? -9.136 -5.318 2.805 1.00 98.62 190 VAL A N 1
ATOM 1540 C CA . VAL A 1 190 ? -9.621 -5.977 4.020 1.00 98.62 190 VAL A CA 1
ATOM 1541 C C . VAL A 1 190 ? -8.901 -7.305 4.185 1.00 98.62 190 VAL A C 1
ATOM 1543 O O . VAL A 1 190 ? -8.934 -8.160 3.299 1.00 98.62 190 VAL A O 1
ATOM 1546 N N . TRP A 1 191 ? -8.252 -7.481 5.327 1.00 98.56 191 TRP A N 1
ATOM 1547 C CA . TRP A 1 191 ? -7.540 -8.689 5.713 1.00 98.56 191 TRP A CA 1
ATOM 1548 C C . TRP A 1 191 ? -8.340 -9.515 6.710 1.00 98.56 191 TRP A C 1
ATOM 1550 O O . TRP A 1 191 ? -8.978 -8.982 7.610 1.00 98.56 191 TRP A O 1
ATOM 1560 N N . ARG A 1 192 ? -8.224 -10.838 6.626 1.00 98.31 192 ARG A N 1
ATOM 1561 C CA . ARG A 1 192 ? -8.622 -11.749 7.696 1.00 98.31 192 ARG A CA 1
ATOM 1562 C C . ARG A 1 192 ? -7.578 -11.715 8.810 1.00 98.31 192 ARG A C 1
ATOM 1564 O O . ARG A 1 192 ? -6.414 -12.068 8.602 1.00 98.31 192 ARG A O 1
ATOM 1571 N N . THR A 1 193 ? -8.005 -11.401 10.027 1.00 97.88 193 THR A N 1
ATOM 1572 C CA . THR A 1 193 ? -7.121 -11.295 11.197 1.00 97.88 193 THR A CA 1
ATOM 1573 C C . THR A 1 193 ? -6.399 -12.612 11.505 1.00 97.88 193 THR A C 1
ATOM 1575 O O . THR A 1 193 ? -5.219 -12.614 11.867 1.00 97.88 193 THR A O 1
ATOM 1578 N N . SER A 1 194 ? -7.061 -13.761 11.326 1.00 97.31 194 SER A N 1
ATOM 1579 C CA . SER A 1 194 ? -6.432 -15.074 11.537 1.00 97.31 194 SER A CA 1
ATOM 1580 C C . SER A 1 194 ? -5.339 -15.388 10.509 1.00 97.31 194 SER A C 1
ATOM 1582 O O . SER A 1 194 ? -4.353 -16.040 10.860 1.00 97.31 194 SER A O 1
ATOM 1584 N N . ALA A 1 195 ? -5.448 -14.871 9.279 1.00 97.69 195 ALA A N 1
ATOM 1585 C CA . ALA A 1 195 ? -4.395 -14.987 8.275 1.00 97.69 195 ALA A CA 1
ATOM 1586 C C . ALA A 1 195 ? -3.161 -14.174 8.687 1.00 97.69 195 ALA A C 1
ATOM 1588 O O . ALA A 1 195 ? -2.058 -14.722 8.698 1.00 97.69 195 ALA A O 1
ATOM 1589 N N . ILE A 1 196 ? -3.344 -12.925 9.138 1.00 97.12 196 ILE A N 1
ATOM 1590 C CA . ILE A 1 196 ? -2.256 -12.089 9.679 1.00 97.12 196 ILE A CA 1
ATOM 1591 C C . ILE A 1 196 ? -1.545 -12.812 10.835 1.00 97.12 196 ILE A C 1
ATOM 1593 O O . ILE A 1 196 ? -0.321 -12.969 10.808 1.00 97.12 196 ILE A O 1
ATOM 1597 N N . LYS A 1 197 ? -2.304 -13.328 11.817 1.00 96.12 197 LYS A N 1
ATOM 1598 C CA . LYS A 1 197 ? -1.764 -14.089 12.963 1.00 96.12 197 LYS A CA 1
ATOM 1599 C C . LYS A 1 197 ? -0.953 -15.301 12.508 1.00 96.12 197 LYS A C 1
ATOM 1601 O O . LYS A 1 197 ? 0.195 -15.464 12.915 1.00 96.12 197 LYS A O 1
ATOM 1606 N N . ARG A 1 198 ? -1.518 -16.128 11.623 1.00 95.31 198 ARG A N 1
ATOM 1607 C CA . ARG A 1 198 ? -0.882 -17.362 11.135 1.00 95.31 198 ARG A CA 1
ATOM 1608 C C . ARG A 1 198 ? 0.409 -17.104 10.359 1.00 95.31 198 ARG A C 1
ATOM 1610 O O . ARG A 1 198 ? 1.295 -17.952 10.351 1.00 95.31 198 ARG A O 1
ATOM 1617 N N . CYS A 1 199 ? 0.532 -15.940 9.729 1.00 93.25 199 CYS A N 1
ATOM 1618 C CA . CYS A 1 199 ? 1.735 -15.570 8.991 1.00 93.25 199 CYS A CA 1
ATOM 1619 C C . CYS A 1 199 ? 2.845 -15.000 9.885 1.00 93.25 199 CYS A C 1
ATOM 1621 O O . CYS A 1 199 ? 3.928 -14.718 9.375 1.00 93.25 199 CYS A O 1
ATOM 1623 N N . GLY A 1 200 ? 2.608 -14.838 11.191 1.00 93.31 200 GLY A N 1
ATOM 1624 C CA . GLY A 1 200 ? 3.559 -14.238 12.128 1.00 93.31 200 GLY A CA 1
ATOM 1625 C C . GLY A 1 200 ? 3.421 -12.720 12.267 1.00 93.31 200 GLY A C 1
ATOM 1626 O O . GLY A 1 200 ? 4.382 -12.069 12.667 1.00 93.31 200 GLY A O 1
ATOM 1627 N N . GLY A 1 201 ? 2.255 -12.161 11.917 1.00 95.00 201 GLY A N 1
ATOM 1628 C CA . GLY A 1 201 ? 1.928 -10.746 12.096 1.00 95.00 201 GLY A CA 1
ATOM 1629 C C . GLY A 1 201 ? 2.655 -9.791 11.145 1.00 95.00 201 GLY A C 1
ATOM 1630 O O . GLY A 1 201 ? 3.220 -10.199 10.122 1.00 95.00 201 GLY A O 1
ATOM 1631 N N . TRP A 1 202 ? 2.620 -8.506 11.499 1.00 95.25 202 TRP A N 1
ATOM 1632 C CA . TRP A 1 202 ? 3.404 -7.443 10.869 1.00 95.25 202 TRP A CA 1
ATOM 1633 C C . TRP A 1 202 ? 4.857 -7.517 11.344 1.00 95.25 202 TRP A C 1
ATOM 1635 O O . TRP A 1 202 ? 5.111 -7.677 12.540 1.00 95.25 202 TRP A O 1
ATOM 1645 N N . GLN A 1 203 ? 5.807 -7.437 10.411 1.00 92.31 203 GLN A N 1
ATOM 1646 C CA . GLN A 1 203 ? 7.240 -7.563 10.687 1.00 92.31 203 GLN A CA 1
ATOM 1647 C C . GLN A 1 203 ? 7.970 -6.307 10.209 1.00 92.31 203 GLN A C 1
ATOM 1649 O O . GLN A 1 203 ? 7.676 -5.786 9.139 1.00 92.31 203 GLN A O 1
ATOM 1654 N N . THR A 1 204 ? 8.899 -5.811 11.026 1.00 89.50 204 THR A N 1
ATOM 1655 C CA . THR A 1 204 ? 9.571 -4.514 10.830 1.00 89.50 204 THR A CA 1
ATOM 1656 C C . THR A 1 204 ? 10.946 -4.629 10.173 1.00 89.50 204 THR A C 1
ATOM 1658 O O . THR A 1 204 ? 11.677 -3.649 10.092 1.00 89.50 204 THR A O 1
ATOM 1661 N N . ASP A 1 205 ? 11.350 -5.834 9.781 1.00 84.56 205 ASP A N 1
ATOM 1662 C CA . ASP A 1 205 ? 12.665 -6.142 9.212 1.00 84.56 205 ASP A CA 1
ATOM 1663 C C . ASP A 1 205 ? 12.761 -5.845 7.704 1.00 84.56 205 ASP A C 1
ATOM 1665 O O . ASP A 1 205 ? 13.838 -5.967 7.121 1.00 84.56 205 ASP A O 1
ATOM 1669 N N . THR A 1 206 ? 11.654 -5.433 7.078 1.00 81.81 206 THR A N 1
ATOM 1670 C CA . THR A 1 206 ? 11.571 -5.034 5.667 1.00 81.81 206 THR A CA 1
ATOM 1671 C C . THR A 1 206 ? 10.874 -3.684 5.525 1.00 81.81 206 THR A C 1
ATOM 1673 O O . THR A 1 206 ? 9.900 -3.433 6.229 1.00 81.81 206 THR A O 1
ATOM 1676 N N . LEU A 1 207 ? 11.302 -2.853 4.567 1.00 79.75 207 LEU A N 1
ATOM 1677 C CA . LEU A 1 207 ? 10.644 -1.568 4.262 1.00 79.75 207 LEU A CA 1
ATOM 1678 C C . LEU A 1 207 ? 9.296 -1.685 3.523 1.00 79.75 207 LEU A C 1
ATOM 1680 O O . LEU A 1 207 ? 8.630 -0.674 3.325 1.00 79.75 207 LEU A O 1
ATOM 1684 N N . VAL A 1 208 ? 8.947 -2.881 3.049 1.00 85.50 208 VAL A N 1
ATOM 1685 C CA . VAL A 1 208 ? 7.722 -3.176 2.284 1.00 85.50 208 VAL A CA 1
ATOM 1686 C C . VAL A 1 208 ? 6.945 -4.274 3.001 1.00 85.50 208 VAL A C 1
ATOM 1688 O O . VAL A 1 208 ? 6.952 -5.448 2.621 1.00 85.50 208 VAL A O 1
ATOM 1691 N N . GLU A 1 209 ? 6.349 -3.899 4.128 1.00 91.00 209 GLU A N 1
ATOM 1692 C CA . GLU A 1 209 ? 5.606 -4.811 4.998 1.00 91.00 209 GLU A CA 1
ATOM 1693 C C . GLU A 1 209 ? 4.414 -5.460 4.297 1.00 91.00 209 GLU A C 1
ATOM 1695 O O . GLU A 1 209 ? 4.036 -6.588 4.612 1.00 91.00 209 GLU A O 1
ATOM 1700 N N . ASP A 1 210 ? 3.860 -4.747 3.323 1.00 94.00 210 ASP A N 1
ATOM 1701 C CA . ASP A 1 210 ? 2.738 -5.122 2.483 1.00 94.00 210 ASP A CA 1
ATOM 1702 C C . ASP A 1 210 ? 3.073 -6.313 1.569 1.00 94.00 210 ASP A C 1
ATOM 1704 O O . ASP A 1 210 ? 2.376 -7.337 1.568 1.00 94.00 210 ASP A O 1
ATOM 1708 N N . LEU A 1 211 ? 4.207 -6.250 0.870 1.00 93.50 211 LEU A N 1
ATOM 1709 C CA . LEU A 1 211 ? 4.752 -7.345 0.080 1.00 93.50 211 LEU A CA 1
ATOM 1710 C C . LEU A 1 211 ? 5.173 -8.512 0.970 1.00 93.50 211 LEU A C 1
ATOM 1712 O O . LEU A 1 211 ? 4.890 -9.663 0.628 1.00 93.50 211 LEU A O 1
ATOM 1716 N N . ASP A 1 212 ? 5.832 -8.232 2.094 1.00 94.00 212 ASP A N 1
ATOM 1717 C CA . ASP A 1 212 ? 6.299 -9.257 3.024 1.00 94.00 212 ASP A CA 1
ATOM 1718 C C . ASP A 1 212 ? 5.138 -10.109 3.553 1.00 94.00 212 ASP A C 1
ATOM 1720 O O . ASP A 1 212 ? 5.141 -11.332 3.378 1.00 94.00 212 ASP A O 1
ATOM 1724 N N . ILE A 1 213 ? 4.107 -9.487 4.134 1.00 95.75 213 ILE A N 1
ATOM 1725 C CA . ILE A 1 213 ? 2.965 -10.226 4.681 1.00 95.75 213 ILE A CA 1
ATOM 1726 C C . ILE A 1 213 ? 2.177 -10.957 3.593 1.00 95.75 213 ILE A C 1
ATOM 1728 O O . ILE A 1 213 ? 1.779 -12.104 3.803 1.00 95.75 213 ILE A O 1
ATOM 1732 N N . SER A 1 214 ? 2.020 -10.350 2.410 1.00 95.75 214 SER A N 1
ATOM 1733 C CA . SER A 1 214 ? 1.363 -10.988 1.262 1.00 95.75 214 SER A CA 1
ATOM 1734 C C . SER A 1 214 ? 2.073 -12.271 0.869 1.00 95.75 214 SER A C 1
ATOM 1736 O O . SER A 1 214 ? 1.448 -13.315 0.677 1.00 95.75 214 SER A O 1
ATOM 1738 N N . PHE A 1 215 ? 3.400 -12.208 0.760 1.00 94.31 215 PHE A N 1
ATOM 1739 C CA . PHE A 1 215 ? 4.201 -13.340 0.329 1.00 94.31 215 PHE A CA 1
ATOM 1740 C C . PHE A 1 215 ? 4.184 -14.457 1.374 1.00 94.31 215 PHE A C 1
ATOM 1742 O O . PHE A 1 215 ? 4.032 -15.630 1.021 1.00 94.31 215 PHE A O 1
ATOM 1749 N N . ARG A 1 216 ? 4.260 -14.090 2.663 1.00 95.31 216 ARG A N 1
ATOM 1750 C CA . ARG A 1 216 ? 4.104 -15.022 3.788 1.00 95.31 216 ARG A CA 1
ATOM 1751 C C . ARG A 1 216 ? 2.747 -15.707 3.789 1.00 95.31 216 ARG A C 1
ATOM 1753 O O . ARG A 1 216 ? 2.700 -16.929 3.905 1.00 95.31 216 ARG A O 1
ATOM 1760 N N . ALA A 1 217 ? 1.667 -14.960 3.587 1.00 96.38 217 ALA A N 1
ATOM 1761 C CA . ALA A 1 217 ? 0.331 -15.526 3.458 1.00 96.38 217 ALA A CA 1
ATOM 1762 C C . ALA A 1 217 ? 0.249 -16.517 2.298 1.00 96.38 217 ALA A C 1
ATOM 1764 O O . ALA A 1 217 ? -0.194 -17.653 2.485 1.00 96.38 217 ALA A O 1
ATOM 1765 N N . HIS A 1 218 ? 0.769 -16.138 1.132 1.00 94.94 218 HIS A N 1
ATOM 1766 C CA . HIS A 1 218 ? 0.699 -16.981 -0.050 1.00 94.94 218 HIS A CA 1
ATOM 1767 C C . HIS A 1 218 ? 1.446 -18.306 0.121 1.00 94.94 218 HIS A C 1
ATOM 1769 O O . HIS A 1 218 ? 0.874 -19.369 -0.118 1.00 94.94 218 HIS A O 1
ATOM 1775 N N . TYR A 1 219 ? 2.700 -18.292 0.593 1.00 93.56 219 TYR A N 1
ATOM 1776 C CA . TYR A 1 219 ? 3.424 -19.550 0.797 1.00 93.56 219 TYR A CA 1
ATOM 1777 C C . TYR A 1 219 ? 2.894 -20.358 1.990 1.00 93.56 219 TYR A C 1
ATOM 1779 O O . TYR A 1 219 ? 3.222 -21.536 2.096 1.00 93.56 219 TYR A O 1
ATOM 1787 N N . GLN A 1 220 ? 2.069 -19.787 2.870 1.00 94.56 220 GLN A N 1
ATOM 1788 C CA . GLN A 1 220 ? 1.320 -20.521 3.901 1.00 94.56 220 GLN A CA 1
ATOM 1789 C C . GLN A 1 220 ? 0.011 -21.140 3.371 1.00 94.56 220 GLN A C 1
ATOM 1791 O O . GLN A 1 220 ? -0.709 -21.790 4.127 1.00 94.56 220 GLN A O 1
ATOM 1796 N N . GLY A 1 221 ? -0.276 -20.990 2.072 1.00 94.69 221 GLY A N 1
ATOM 1797 C CA . GLY A 1 221 ? -1.433 -21.582 1.397 1.00 94.69 221 GLY A CA 1
ATOM 1798 C C . GLY A 1 221 ? -2.664 -20.683 1.341 1.00 94.69 221 GLY A C 1
ATOM 1799 O O . GLY A 1 221 ? -3.693 -21.120 0.831 1.00 94.69 221 GLY A O 1
ATOM 1800 N N . TRP A 1 222 ? -2.579 -19.446 1.834 1.00 96.56 222 TRP A N 1
ATOM 1801 C CA . TRP A 1 222 ? -3.679 -18.499 1.707 1.00 96.56 222 TRP A CA 1
ATOM 1802 C C . TRP A 1 222 ? -3.823 -17.999 0.270 1.00 96.56 222 TRP A C 1
ATOM 1804 O O . TRP A 1 222 ? -2.852 -17.859 -0.478 1.00 96.56 222 TRP A O 1
ATOM 1814 N N . THR A 1 223 ? -5.062 -17.692 -0.093 1.00 95.56 223 THR A N 1
ATOM 1815 C CA . THR A 1 223 ? -5.426 -17.079 -1.373 1.00 95.56 223 THR A CA 1
ATOM 1816 C C . THR A 1 223 ? -5.890 -15.642 -1.161 1.00 95.56 223 THR A C 1
ATOM 1818 O O . THR A 1 223 ? -6.149 -15.232 -0.031 1.00 95.56 223 THR A O 1
ATOM 1821 N N . SER A 1 224 ? -5.976 -14.868 -2.234 1.00 95.94 224 SER A N 1
ATOM 1822 C CA . SER A 1 224 ? -6.378 -13.461 -2.191 1.00 95.94 224 SER A CA 1
ATOM 1823 C C . SER A 1 224 ? -7.235 -13.153 -3.408 1.00 95.94 224 SER A C 1
ATOM 1825 O O . SER A 1 224 ? -7.082 -13.824 -4.431 1.00 95.94 224 SER A O 1
ATOM 1827 N N . ILE A 1 225 ? -8.100 -12.141 -3.317 1.00 96.81 225 ILE A N 1
ATOM 1828 C CA . ILE A 1 225 ? -8.842 -11.638 -4.482 1.00 96.81 225 ILE A CA 1
ATOM 1829 C C . ILE A 1 225 ? -8.586 -10.152 -4.706 1.00 96.81 225 ILE A C 1
ATOM 1831 O O . ILE A 1 225 ? -8.329 -9.404 -3.759 1.00 96.81 225 ILE A O 1
ATOM 1835 N N . TYR A 1 226 ? -8.683 -9.744 -5.963 1.00 97.75 226 TYR A N 1
ATOM 1836 C CA . TYR A 1 226 ? -8.577 -8.363 -6.395 1.00 97.75 226 TYR A CA 1
ATOM 1837 C C . TYR A 1 226 ? -9.904 -7.922 -7.017 1.00 97.75 226 TYR A C 1
ATOM 1839 O O . TYR A 1 226 ? -10.386 -8.555 -7.955 1.00 97.75 226 TYR A O 1
ATOM 1847 N N . LEU A 1 227 ? -10.496 -6.851 -6.491 1.00 96.56 227 LEU A N 1
ATOM 1848 C CA . LEU A 1 227 ? -11.761 -6.296 -6.963 1.00 96.56 227 LEU A CA 1
ATOM 1849 C C . LEU A 1 227 ? -11.502 -5.028 -7.778 1.00 96.56 227 LEU A C 1
ATOM 1851 O O . LEU A 1 227 ? -11.350 -3.940 -7.224 1.00 96.56 227 LEU A O 1
ATOM 1855 N N . GLU A 1 228 ? -11.475 -5.165 -9.104 1.00 94.75 228 GLU A N 1
ATOM 1856 C CA . GLU A 1 228 ? -11.235 -4.040 -10.019 1.00 94.75 228 GLU A CA 1
ATOM 1857 C C . GLU A 1 228 ? -12.362 -2.991 -9.978 1.00 94.75 228 GLU A C 1
ATOM 1859 O O . GLU A 1 228 ? -12.114 -1.792 -10.108 1.00 94.75 228 GLU A O 1
ATOM 1864 N N . HIS A 1 229 ? -13.608 -3.427 -9.787 1.00 93.81 229 HIS A N 1
ATOM 1865 C CA . HIS A 1 229 ? -14.786 -2.555 -9.794 1.00 93.81 229 HIS A CA 1
ATOM 1866 C C . HIS A 1 229 ? -14.982 -1.780 -8.480 1.00 93.81 229 HIS A C 1
ATOM 1868 O O . HIS A 1 229 ? -15.754 -0.822 -8.442 1.00 93.81 229 HIS A O 1
ATOM 1874 N N . VAL A 1 230 ? -14.298 -2.177 -7.401 1.00 95.81 230 VAL A N 1
ATOM 1875 C CA . VAL A 1 230 ? -14.323 -1.452 -6.127 1.00 95.81 230 VAL A CA 1
ATOM 1876 C C . VAL A 1 230 ? -13.165 -0.468 -6.125 1.00 95.81 230 VAL A C 1
ATOM 1878 O O . VAL A 1 230 ? -11.999 -0.855 -6.105 1.00 95.81 230 VAL A O 1
ATOM 1881 N N . GLU A 1 231 ? -13.492 0.814 -6.169 1.00 94.75 231 GLU A N 1
ATOM 1882 C CA . GLU A 1 231 ? -12.516 1.899 -6.206 1.00 94.75 231 GLU A CA 1
ATOM 1883 C C . GLU A 1 231 ? -12.296 2.481 -4.814 1.00 94.75 231 GLU A C 1
ATOM 1885 O O . GLU A 1 231 ? -13.253 2.736 -4.082 1.00 94.75 231 GLU A O 1
ATOM 1890 N N . CYS A 1 232 ? -11.039 2.754 -4.482 1.00 95.06 232 CYS A N 1
ATOM 1891 C CA . CYS A 1 232 ? -10.653 3.569 -3.341 1.00 95.06 232 CYS A CA 1
ATOM 1892 C C . CYS A 1 232 ? -9.783 4.718 -3.858 1.00 95.06 232 CYS A C 1
ATOM 1894 O O . CYS A 1 232 ? -8.792 4.480 -4.558 1.00 95.06 232 CYS A O 1
ATOM 1896 N N . GLN A 1 233 ? -10.210 5.956 -3.610 1.00 94.50 233 GLN A N 1
ATOM 1897 C CA . GLN A 1 233 ? -9.519 7.137 -4.122 1.00 94.50 233 GLN A CA 1
ATOM 1898 C C . GLN A 1 233 ? -8.296 7.459 -3.268 1.00 94.50 233 GLN A C 1
ATOM 1900 O O . GLN A 1 233 ? -8.357 7.298 -2.055 1.00 94.50 233 GLN A O 1
ATOM 1905 N N . ASN A 1 234 ? -7.212 7.919 -3.889 1.00 93.44 234 ASN A N 1
ATOM 1906 C CA . ASN A 1 234 ? -5.996 8.340 -3.209 1.00 93.44 234 ASN A CA 1
ATOM 1907 C C . ASN A 1 234 ? -5.243 9.466 -3.937 1.00 93.44 234 ASN A C 1
ATOM 1909 O O . ASN A 1 234 ? -5.577 9.845 -5.064 1.00 93.44 234 ASN A O 1
ATOM 1913 N N . GLU A 1 235 ? -4.208 9.991 -3.277 1.00 93.19 235 GLU A N 1
ATOM 1914 C CA . GLU A 1 235 ? -3.367 11.079 -3.780 1.00 93.19 235 GLU A CA 1
ATOM 1915 C C . GLU A 1 235 ? -2.054 10.559 -4.393 1.00 93.19 235 GLU A C 1
ATOM 1917 O O . GLU A 1 235 ? -1.239 9.901 -3.732 1.00 93.19 235 GLU A O 1
ATOM 1922 N N . LEU A 1 236 ? -1.787 10.921 -5.650 1.00 94.50 236 LEU A N 1
ATOM 1923 C CA . LEU A 1 236 ? -0.473 10.734 -6.269 1.00 94.50 236 LEU A CA 1
ATOM 1924 C C . LEU A 1 236 ? 0.519 11.789 -5.764 1.00 94.50 236 LEU A C 1
ATOM 1926 O O . LEU A 1 236 ? 0.139 12.950 -5.643 1.00 94.50 236 LEU A O 1
ATOM 1930 N N . PRO A 1 237 ? 1.801 11.448 -5.544 1.00 93.12 237 PRO A N 1
ATOM 1931 C CA . PRO A 1 237 ? 2.849 12.427 -5.267 1.00 93.12 237 PRO A CA 1
ATOM 1932 C C . PRO A 1 237 ? 2.873 13.567 -6.307 1.00 93.12 237 PRO A C 1
ATOM 1934 O O . PRO A 1 237 ? 3.196 13.314 -7.474 1.00 93.12 237 PRO A O 1
ATOM 1937 N N . PRO A 1 238 ? 2.577 14.824 -5.924 1.00 88.88 238 PRO A N 1
ATOM 1938 C CA . PRO A 1 238 ? 2.499 15.918 -6.891 1.00 88.88 238 PRO A CA 1
ATOM 1939 C C . PRO A 1 238 ? 3.865 16.551 -7.187 1.00 88.88 238 PRO A C 1
ATOM 1941 O O . PRO A 1 238 ? 4.000 17.297 -8.154 1.00 88.88 238 PRO A O 1
ATOM 1944 N N . THR A 1 239 ? 4.897 16.252 -6.388 1.00 91.44 239 THR A N 1
ATOM 1945 C CA . THR A 1 239 ? 6.258 16.774 -6.575 1.00 91.44 239 THR A CA 1
ATOM 1946 C C . THR A 1 239 ? 7.237 15.687 -7.005 1.00 91.44 239 THR A C 1
ATOM 1948 O O . THR A 1 239 ? 7.130 14.517 -6.628 1.00 91.44 239 THR A O 1
ATOM 1951 N N . TRP A 1 240 ? 8.244 16.085 -7.785 1.00 91.75 240 TRP A N 1
ATOM 1952 C CA . TRP A 1 240 ? 9.261 15.169 -8.302 1.00 91.75 240 TRP A CA 1
ATOM 1953 C C . TRP A 1 240 ? 10.060 14.482 -7.189 1.00 91.75 240 TRP A C 1
ATOM 1955 O O . TRP A 1 240 ? 10.284 13.276 -7.241 1.00 91.75 240 TRP A O 1
ATOM 1965 N N . SER A 1 241 ? 10.441 15.219 -6.142 1.00 90.00 241 SER A N 1
ATOM 1966 C CA . SER A 1 241 ? 11.181 14.671 -4.998 1.00 90.00 241 SER A CA 1
ATOM 1967 C C . SER A 1 241 ? 10.372 13.631 -4.214 1.00 90.00 241 SER A C 1
ATOM 1969 O O . SER A 1 241 ? 10.914 12.589 -3.828 1.00 90.00 241 SER A O 1
ATOM 1971 N N . ALA A 1 242 ? 9.072 13.877 -4.018 1.00 89.44 242 ALA A N 1
ATOM 1972 C CA . ALA A 1 242 ? 8.151 12.944 -3.375 1.00 89.44 242 ALA A CA 1
ATOM 1973 C C . ALA A 1 242 ? 7.986 11.661 -4.206 1.00 89.44 242 ALA A C 1
ATOM 1975 O O . ALA A 1 242 ? 8.099 10.555 -3.671 1.00 89.44 242 ALA A O 1
ATOM 1976 N N . TYR A 1 243 ? 7.814 11.803 -5.523 1.00 93.06 243 TYR A N 1
ATOM 1977 C CA . TYR A 1 243 ? 7.739 10.675 -6.447 1.00 93.06 243 TYR A CA 1
ATOM 1978 C C . TYR A 1 243 ? 9.030 9.840 -6.464 1.00 93.06 243 TYR A C 1
ATOM 1980 O O . TYR A 1 243 ? 8.977 8.621 -6.299 1.00 93.06 243 TYR A O 1
ATOM 1988 N N . LEU A 1 244 ? 10.204 10.474 -6.577 1.00 91.12 244 LEU A N 1
ATOM 1989 C CA . LEU A 1 244 ? 11.494 9.775 -6.538 1.00 91.12 244 LEU A CA 1
ATOM 1990 C C . LEU A 1 244 ? 11.671 8.983 -5.238 1.00 91.12 244 LEU A C 1
ATOM 1992 O O . LEU A 1 244 ? 12.097 7.827 -5.271 1.00 91.12 244 LEU A O 1
ATOM 1996 N N . SER A 1 245 ? 11.311 9.578 -4.101 1.00 88.50 245 SER A N 1
ATOM 1997 C CA . SER A 1 245 ? 11.395 8.920 -2.792 1.00 88.50 245 SER A CA 1
ATOM 1998 C C . SER A 1 245 ? 10.461 7.710 -2.703 1.00 88.50 245 SER A C 1
ATOM 2000 O O . SER A 1 245 ? 10.844 6.665 -2.178 1.00 88.50 245 SER A O 1
ATOM 2002 N N . GLN A 1 246 ? 9.246 7.813 -3.248 1.00 90.12 246 GLN A N 1
ATOM 2003 C CA . GLN A 1 246 ? 8.306 6.693 -3.324 1.00 90.12 246 GLN A CA 1
ATOM 2004 C C . GLN A 1 246 ? 8.842 5.561 -4.216 1.00 90.12 246 GLN A C 1
ATOM 2006 O O . GLN A 1 246 ?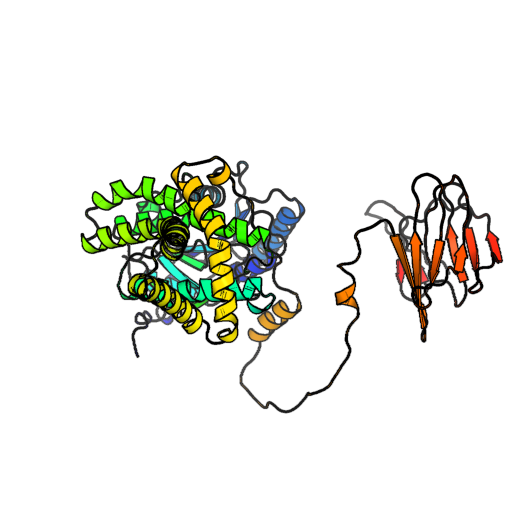 8.921 4.415 -3.777 1.00 90.12 246 GLN A O 1
ATOM 2011 N N . GLN A 1 247 ? 9.286 5.877 -5.435 1.00 91.06 247 GLN A N 1
ATOM 2012 C CA . GLN A 1 247 ? 9.811 4.889 -6.385 1.00 91.06 247 GLN A CA 1
ATOM 2013 C C . GLN A 1 247 ? 11.081 4.201 -5.882 1.00 91.06 247 GLN A C 1
ATOM 2015 O O . GLN A 1 247 ? 11.271 3.001 -6.103 1.00 91.06 247 GLN A O 1
ATOM 2020 N N . TYR A 1 248 ? 11.934 4.939 -5.168 1.00 87.88 248 TYR A N 1
ATOM 2021 C CA . TYR A 1 248 ? 13.115 4.380 -4.520 1.00 87.88 248 TYR A CA 1
ATOM 2022 C C . TYR A 1 248 ? 12.717 3.281 -3.530 1.00 87.88 248 TYR A C 1
ATOM 2024 O O . TYR A 1 248 ? 13.219 2.160 -3.619 1.00 87.88 248 TYR A O 1
ATOM 2032 N N . ARG A 1 249 ? 11.751 3.561 -2.643 1.00 85.12 249 ARG A N 1
ATOM 2033 C CA . ARG A 1 249 ? 11.246 2.594 -1.653 1.00 85.12 249 ARG A CA 1
ATOM 2034 C C . ARG A 1 249 ? 10.614 1.370 -2.314 1.00 85.12 249 ARG A C 1
ATOM 2036 O O . ARG A 1 249 ? 10.965 0.246 -1.961 1.00 85.12 249 ARG A O 1
ATOM 2043 N N . TRP A 1 250 ? 9.755 1.578 -3.313 1.00 87.62 250 TRP A N 1
ATOM 2044 C CA . TRP A 1 250 ? 9.075 0.498 -4.044 1.00 87.62 250 TRP A CA 1
ATOM 2045 C C . TRP A 1 250 ? 10.019 -0.396 -4.850 1.00 87.62 250 TRP A C 1
ATOM 2047 O O . TRP A 1 250 ? 9.688 -1.545 -5.138 1.00 87.62 250 TRP A O 1
ATOM 2057 N N . THR A 1 251 ? 11.205 0.106 -5.190 1.00 87.19 251 THR A N 1
ATOM 2058 C CA . THR A 1 251 ? 12.221 -0.665 -5.913 1.00 87.19 251 THR A CA 1
ATOM 2059 C C . THR A 1 251 ? 13.207 -1.349 -4.967 1.00 87.19 251 THR A C 1
ATOM 2061 O O . THR A 1 251 ? 13.573 -2.506 -5.168 1.00 87.19 251 THR A O 1
ATOM 2064 N N . CYS A 1 252 ? 13.612 -0.658 -3.904 1.00 84.88 252 CYS A N 1
ATOM 2065 C CA . CYS A 1 252 ? 14.577 -1.148 -2.929 1.00 84.88 252 CYS A CA 1
ATOM 2066 C C . CYS A 1 252 ? 13.986 -2.224 -2.002 1.00 84.88 252 CYS A C 1
ATOM 2068 O O . CYS A 1 252 ? 14.604 -3.266 -1.769 1.00 84.88 252 CYS A O 1
ATOM 2070 N N . GLY A 1 253 ? 12.779 -1.989 -1.480 1.00 82.38 253 GLY A N 1
ATOM 2071 C CA . GLY A 1 253 ? 12.136 -2.847 -0.486 1.00 82.38 253 GLY A CA 1
ATOM 2072 C C . GLY A 1 253 ? 11.976 -4.311 -0.916 1.00 82.38 253 GLY A C 1
ATOM 2073 O O . GLY A 1 253 ? 12.352 -5.201 -0.147 1.00 82.38 253 GLY A O 1
ATOM 2074 N N . PRO A 1 254 ? 11.486 -4.613 -2.136 1.00 84.88 254 PRO A N 1
ATOM 2075 C CA . PRO A 1 254 ? 11.253 -5.992 -2.548 1.00 84.88 254 PRO A CA 1
ATOM 2076 C C . PRO A 1 254 ? 12.482 -6.891 -2.468 1.00 84.88 254 PRO A C 1
ATOM 2078 O O . PRO A 1 254 ? 12.339 -8.060 -2.120 1.00 84.88 254 PRO A O 1
ATOM 2081 N N . VAL A 1 255 ? 13.685 -6.360 -2.707 1.00 80.50 255 VAL A N 1
ATOM 2082 C CA . VAL A 1 255 ? 14.941 -7.123 -2.640 1.00 80.50 255 VAL A CA 1
ATOM 2083 C C . VAL A 1 255 ? 15.188 -7.705 -1.240 1.00 80.50 255 VAL A C 1
ATOM 2085 O O . VAL A 1 255 ? 15.650 -8.844 -1.115 1.00 80.50 255 VAL A O 1
ATOM 2088 N N . GLN A 1 256 ? 14.813 -6.977 -0.184 1.00 80.75 256 GLN A N 1
ATOM 2089 C CA . GLN A 1 256 ? 14.889 -7.459 1.201 1.00 80.75 256 GLN A CA 1
ATOM 2090 C C . GLN A 1 256 ? 13.954 -8.662 1.409 1.00 80.75 256 GLN A C 1
ATOM 2092 O O . GLN A 1 256 ? 14.362 -9.680 1.979 1.00 80.75 256 GLN A O 1
ATOM 2097 N N . VAL A 1 257 ? 12.738 -8.598 0.850 1.00 86.19 257 VAL A N 1
ATOM 2098 C CA . VAL A 1 257 ? 11.760 -9.698 0.891 1.00 86.19 257 VAL A CA 1
ATOM 2099 C C . VAL A 1 257 ? 12.269 -10.926 0.138 1.00 86.19 257 VAL A C 1
ATOM 2101 O O . VAL A 1 257 ? 12.092 -12.040 0.627 1.00 86.19 257 VAL A O 1
ATOM 2104 N N . ILE A 1 258 ? 12.966 -10.763 -0.999 1.00 83.12 258 ILE A N 1
ATOM 2105 C CA . ILE A 1 258 ? 13.565 -11.898 -1.729 1.00 83.12 258 ILE A CA 1
ATOM 2106 C C . ILE A 1 258 ? 14.486 -12.695 -0.806 1.00 83.12 258 ILE A C 1
ATOM 2108 O O . ILE A 1 258 ? 14.346 -13.912 -0.673 1.00 83.12 258 ILE A O 1
ATOM 2112 N N . ARG A 1 259 ? 15.415 -12.003 -0.139 1.00 81.12 259 ARG A N 1
ATOM 2113 C CA . ARG A 1 259 ? 16.423 -12.628 0.729 1.00 81.12 259 ARG A CA 1
ATOM 2114 C C . ARG A 1 259 ? 15.780 -13.371 1.899 1.00 81.12 259 ARG A C 1
ATOM 2116 O O . ARG A 1 259 ? 16.209 -14.476 2.230 1.00 81.12 259 ARG A O 1
ATOM 2123 N N . LYS A 1 260 ? 14.747 -12.773 2.493 1.00 87.38 260 LYS A N 1
ATOM 2124 C CA . LYS A 1 260 ? 14.007 -13.317 3.636 1.00 87.38 260 LYS A CA 1
ATOM 2125 C C . LYS A 1 260 ? 13.130 -14.513 3.257 1.00 87.38 260 LYS A C 1
ATOM 2127 O O . LYS A 1 260 ? 13.132 -15.532 3.947 1.00 87.38 260 LYS A O 1
ATOM 2132 N N . SER A 1 261 ? 12.413 -14.415 2.142 1.00 87.75 261 SER A N 1
ATOM 2133 C CA . SER A 1 261 ? 11.299 -15.313 1.825 1.00 87.75 261 SER A CA 1
ATOM 2134 C C . SER A 1 261 ? 11.639 -16.440 0.850 1.00 87.75 261 SER A C 1
ATOM 2136 O O . SER A 1 261 ? 10.874 -17.401 0.759 1.00 87.75 261 SER A O 1
ATOM 2138 N N . ILE A 1 262 ? 12.795 -16.406 0.174 1.00 89.25 262 ILE A N 1
ATOM 2139 C CA . ILE A 1 262 ? 13.161 -17.441 -0.805 1.00 89.25 262 ILE A CA 1
ATOM 2140 C C . ILE A 1 262 ? 13.279 -18.840 -0.185 1.00 89.25 262 ILE A C 1
ATOM 2142 O O . ILE A 1 262 ? 12.724 -19.805 -0.705 1.00 89.25 262 ILE A O 1
ATOM 2146 N N . ARG A 1 263 ? 13.971 -18.980 0.953 1.00 91.81 263 ARG A N 1
ATOM 2147 C CA . ARG A 1 263 ? 14.146 -20.287 1.611 1.00 91.81 263 ARG A CA 1
ATOM 2148 C C . ARG A 1 263 ? 12.813 -20.830 2.156 1.00 91.81 263 ARG A C 1
ATOM 2150 O O . ARG A 1 263 ? 12.520 -21.996 1.880 1.00 91.81 263 ARG A O 1
ATOM 2157 N N . PRO A 1 264 ? 11.993 -20.038 2.882 1.00 92.38 264 PRO A N 1
ATOM 2158 C CA . PRO A 1 264 ? 10.644 -20.450 3.275 1.00 92.38 264 PRO A CA 1
ATOM 2159 C C . PRO A 1 264 ? 9.757 -20.873 2.098 1.00 92.38 264 PRO A C 1
ATOM 2161 O O . PRO A 1 264 ? 9.101 -21.910 2.186 1.00 92.38 264 PRO A O 1
ATOM 2164 N N . LEU A 1 265 ? 9.791 -20.139 0.979 1.00 93.06 265 LEU A N 1
ATOM 2165 C CA . LEU A 1 265 ? 9.005 -20.444 -0.222 1.00 93.06 265 LEU A CA 1
ATOM 2166 C C . LEU A 1 265 ? 9.255 -21.868 -0.727 1.00 93.06 265 LEU A C 1
ATOM 2168 O O . LEU A 1 265 ? 8.317 -22.646 -0.913 1.00 93.06 265 LEU A O 1
ATOM 2172 N N . TRP A 1 266 ? 10.524 -22.232 -0.928 1.00 93.25 266 TRP A N 1
ATOM 2173 C CA . TRP A 1 266 ? 10.876 -23.549 -1.460 1.00 93.25 266 TRP A CA 1
ATOM 2174 C C . TRP A 1 266 ? 10.562 -24.680 -0.476 1.00 93.25 266 TRP A C 1
ATOM 2176 O O . TRP A 1 266 ? 10.143 -25.759 -0.905 1.00 93.25 266 TRP A O 1
ATOM 2186 N N . ARG A 1 267 ? 10.669 -24.413 0.832 1.00 93.94 267 ARG A N 1
ATOM 2187 C CA . ARG A 1 267 ? 10.327 -25.362 1.905 1.00 93.94 267 ARG A CA 1
ATOM 2188 C C . ARG A 1 267 ? 8.826 -25.523 2.146 1.00 93.94 267 ARG A C 1
ATOM 2190 O O . ARG A 1 267 ? 8.433 -26.521 2.746 1.00 93.94 267 ARG A O 1
ATOM 2197 N N . SER A 1 268 ? 7.996 -24.579 1.702 1.00 93.88 268 SER A N 1
ATOM 2198 C CA . SER A 1 268 ? 6.551 -24.649 1.922 1.00 93.88 268 SER A CA 1
ATOM 2199 C C . SER A 1 268 ? 5.946 -25.919 1.321 1.00 93.88 268 SER A C 1
ATOM 2201 O O . SER A 1 268 ? 6.236 -26.286 0.182 1.00 93.88 268 SER A O 1
ATOM 2203 N N . LYS A 1 269 ? 5.065 -26.574 2.078 1.00 94.25 269 LYS A N 1
ATOM 2204 C CA . LYS A 1 269 ? 4.250 -27.707 1.611 1.00 94.25 269 LYS A CA 1
ATOM 2205 C C . LYS A 1 269 ? 2.827 -27.287 1.229 1.00 94.25 269 LYS A C 1
ATOM 2207 O O . LYS A 1 269 ? 2.055 -28.122 0.777 1.00 94.25 269 LYS A O 1
ATOM 2212 N N . HIS A 1 270 ? 2.484 -26.012 1.412 1.00 93.69 270 HIS A N 1
ATOM 2213 C CA . HIS A 1 270 ? 1.123 -25.499 1.241 1.00 93.69 270 HIS A CA 1
ATOM 2214 C C . HIS A 1 270 ? 0.817 -25.046 -0.189 1.00 93.69 270 HIS A C 1
ATOM 2216 O O . HIS A 1 270 ? -0.347 -24.883 -0.539 1.00 93.69 270 HIS A O 1
ATOM 2222 N N . ILE A 1 271 ? 1.845 -24.852 -1.022 1.00 93.38 271 ILE A N 1
ATOM 2223 C CA . ILE A 1 271 ? 1.691 -24.424 -2.415 1.00 93.38 271 ILE A CA 1
ATOM 2224 C C . ILE A 1 271 ? 2.390 -25.377 -3.386 1.00 93.38 271 ILE A C 1
ATOM 2226 O O . ILE A 1 271 ? 3.467 -25.913 -3.106 1.00 93.38 271 ILE A O 1
ATOM 2230 N N . GLY A 1 272 ? 1.770 -25.565 -4.554 1.00 93.50 272 GLY A N 1
ATOM 2231 C CA . GLY A 1 272 ? 2.303 -26.387 -5.638 1.00 93.50 272 GLY A CA 1
ATOM 2232 C C . GLY A 1 272 ? 3.558 -25.792 -6.284 1.00 93.50 272 GLY A C 1
ATOM 2233 O O . GLY A 1 272 ? 3.833 -24.595 -6.179 1.00 93.50 272 GLY A O 1
ATOM 2234 N N . TRP A 1 273 ? 4.315 -26.633 -6.992 1.00 93.06 273 TRP A N 1
ATOM 2235 C CA . TRP A 1 273 ? 5.596 -26.250 -7.599 1.00 93.06 273 TRP A CA 1
ATOM 2236 C C . TRP A 1 273 ? 5.469 -25.068 -8.579 1.00 93.06 273 TRP A C 1
ATOM 2238 O O . TRP A 1 273 ? 6.302 -24.166 -8.550 1.00 93.06 273 TRP A O 1
ATOM 2248 N N . HIS A 1 274 ? 4.401 -25.021 -9.383 1.00 92.88 274 HIS A N 1
ATOM 2249 C CA . HIS A 1 274 ? 4.169 -23.952 -10.359 1.00 92.88 274 HIS A CA 1
ATOM 2250 C C . HIS A 1 274 ? 4.001 -22.583 -9.680 1.00 92.88 274 HIS A C 1
ATOM 2252 O O . HIS A 1 274 ? 4.583 -21.599 -10.132 1.00 92.88 274 HIS A O 1
ATOM 2258 N N . LYS A 1 275 ? 3.293 -22.521 -8.539 1.00 92.69 275 LYS A N 1
ATOM 2259 C CA . LYS A 1 275 ? 3.160 -21.289 -7.742 1.00 92.69 275 LYS A CA 1
ATOM 2260 C C . LYS A 1 275 ? 4.493 -20.870 -7.133 1.00 92.69 275 LYS A C 1
ATOM 2262 O O . LYS A 1 275 ? 4.799 -19.686 -7.129 1.00 92.69 275 LYS A O 1
ATOM 2267 N N . LYS A 1 276 ? 5.326 -21.819 -6.688 1.00 94.00 276 LYS A N 1
ATOM 2268 C CA . LYS A 1 276 ? 6.684 -21.514 -6.194 1.00 94.00 276 LYS A CA 1
ATOM 2269 C C . LYS A 1 276 ? 7.555 -20.888 -7.277 1.00 94.00 276 LYS A C 1
ATOM 2271 O O . LYS A 1 276 ? 8.185 -19.864 -7.026 1.00 94.00 276 LYS A O 1
ATOM 2276 N N . VAL A 1 277 ? 7.563 -21.475 -8.475 1.00 93.31 277 VAL A N 1
ATOM 2277 C CA . VAL A 1 277 ? 8.309 -20.940 -9.624 1.00 93.31 277 VAL A CA 1
ATOM 2278 C C . VAL A 1 277 ? 7.790 -19.554 -9.997 1.00 93.31 277 VAL A C 1
ATOM 2280 O O . VAL A 1 277 ? 8.589 -18.639 -10.170 1.00 93.31 277 VAL A O 1
ATOM 2283 N N . PHE A 1 278 ? 6.468 -19.364 -10.035 1.00 93.00 278 PHE A N 1
ATOM 2284 C CA . PHE A 1 278 ? 5.879 -18.055 -10.294 1.00 93.00 278 PHE A CA 1
ATOM 2285 C C . PHE A 1 278 ? 6.269 -17.020 -9.232 1.00 93.00 278 PHE A C 1
ATOM 2287 O O . PHE A 1 278 ? 6.714 -15.935 -9.581 1.00 93.00 278 PHE A O 1
ATOM 2294 N N . CYS A 1 279 ? 6.163 -17.346 -7.942 1.00 91.81 279 CYS A N 1
ATOM 2295 C CA . CYS A 1 279 ? 6.584 -16.471 -6.847 1.00 91.81 279 CYS A CA 1
ATOM 2296 C C . CYS A 1 279 ? 8.071 -16.110 -6.940 1.00 91.81 279 CYS A C 1
ATOM 2298 O O . CYS A 1 279 ? 8.444 -14.962 -6.709 1.00 91.81 279 CYS A O 1
ATOM 2300 N N . TYR A 1 280 ? 8.921 -17.074 -7.298 1.00 89.88 280 TYR A N 1
ATOM 2301 C CA . TYR A 1 280 ? 10.337 -16.820 -7.527 1.00 89.88 280 TYR A CA 1
ATOM 2302 C C . TYR A 1 280 ? 10.554 -15.854 -8.695 1.00 89.88 280 TYR A C 1
ATOM 2304 O O . TYR A 1 280 ? 11.265 -14.863 -8.548 1.00 89.88 280 TYR A O 1
ATOM 2312 N N . TRP A 1 281 ? 9.884 -16.088 -9.823 1.00 89.81 281 TRP A N 1
ATOM 2313 C CA . TRP A 1 281 ? 9.941 -15.209 -10.987 1.00 89.81 281 TRP A CA 1
ATOM 2314 C C . TRP A 1 281 ? 9.375 -13.808 -10.700 1.00 89.81 281 TRP A C 1
ATOM 2316 O O . TRP A 1 281 ? 9.959 -12.813 -11.117 1.00 89.81 281 TRP A O 1
ATOM 2326 N N . TYR A 1 282 ? 8.286 -13.700 -9.934 1.00 89.56 282 TYR A N 1
ATOM 2327 C CA . TYR A 1 282 ? 7.710 -12.433 -9.470 1.00 89.56 282 TYR A CA 1
ATOM 2328 C C . TYR A 1 282 ? 8.724 -11.597 -8.687 1.00 89.56 282 TYR A C 1
ATOM 2330 O O . TYR A 1 282 ? 8.863 -10.395 -8.908 1.00 89.56 282 TYR A O 1
ATOM 2338 N N . LEU A 1 283 ? 9.459 -12.244 -7.785 1.00 84.50 283 LEU A N 1
ATOM 2339 C CA . LEU A 1 283 ? 10.514 -11.599 -7.018 1.00 84.50 283 LEU A CA 1
ATOM 2340 C C . LEU A 1 283 ? 11.700 -11.205 -7.910 1.00 84.50 283 LEU A C 1
ATOM 2342 O O . LEU A 1 283 ? 12.178 -10.078 -7.814 1.00 84.50 283 LEU A O 1
ATOM 2346 N N . LEU A 1 284 ? 12.138 -12.083 -8.818 1.00 83.81 284 LEU A N 1
ATOM 2347 C CA . LEU A 1 284 ? 13.226 -11.781 -9.755 1.00 83.81 284 LEU A CA 1
ATOM 2348 C C . LEU A 1 284 ? 12.906 -10.612 -10.689 1.00 83.81 284 LEU A C 1
ATOM 2350 O O . LEU A 1 284 ? 13.802 -9.829 -10.987 1.00 83.81 284 LEU A O 1
ATOM 2354 N N . GLN A 1 285 ? 11.645 -10.432 -11.092 1.00 83.88 285 GLN A N 1
ATOM 2355 C CA . GLN A 1 285 ? 11.235 -9.280 -11.902 1.00 83.88 285 GLN A CA 1
ATOM 2356 C C . GLN A 1 285 ? 11.528 -7.936 -11.231 1.00 83.88 285 GLN A C 1
ATOM 2358 O O . GLN A 1 285 ? 11.680 -6.929 -11.916 1.00 83.88 285 GLN A O 1
ATOM 2363 N N . LYS A 1 286 ? 11.663 -7.889 -9.901 1.00 81.19 286 LYS A N 1
ATOM 2364 C CA . LYS A 1 286 ? 12.052 -6.658 -9.198 1.00 81.19 286 LYS A CA 1
ATOM 2365 C C . LYS A 1 286 ? 13.510 -6.261 -9.467 1.00 81.19 286 LYS A C 1
ATOM 2367 O O . LYS A 1 286 ? 13.869 -5.110 -9.251 1.00 81.19 286 LYS A O 1
ATOM 2372 N N . LEU A 1 287 ? 14.319 -7.171 -10.019 1.00 81.62 287 LEU A N 1
ATOM 2373 C CA . LEU A 1 287 ? 15.666 -6.904 -10.531 1.00 81.62 287 LEU A CA 1
ATOM 2374 C C . LEU A 1 287 ? 15.673 -6.448 -12.001 1.00 81.62 287 LEU A C 1
ATOM 2376 O O . LEU A 1 287 ? 16.730 -6.071 -12.507 1.00 81.62 287 LEU A O 1
ATOM 2380 N N . ASN A 1 288 ? 14.522 -6.435 -12.692 1.00 82.06 288 ASN A N 1
ATOM 2381 C CA . ASN A 1 288 ? 14.448 -6.063 -14.111 1.00 82.06 288 ASN A CA 1
ATOM 2382 C C . ASN A 1 288 ? 14.975 -4.652 -14.380 1.00 82.06 288 ASN A C 1
ATOM 2384 O O . ASN A 1 288 ? 15.523 -4.423 -15.451 1.00 82.06 288 ASN A O 1
ATOM 2388 N N . ASN A 1 289 ? 14.878 -3.729 -13.418 1.00 83.19 289 ASN A N 1
ATOM 2389 C CA . ASN A 1 289 ? 15.426 -2.379 -13.567 1.00 83.19 289 ASN A CA 1
ATOM 2390 C C . ASN A 1 289 ? 16.948 -2.395 -13.808 1.00 83.19 289 ASN A C 1
ATOM 2392 O O . ASN A 1 289 ? 17.446 -1.598 -14.594 1.00 83.19 289 ASN A O 1
ATOM 2396 N N . LEU A 1 290 ? 17.688 -3.332 -13.198 1.00 83.19 290 LEU A N 1
ATOM 2397 C CA . LEU A 1 290 ? 19.126 -3.497 -13.447 1.00 83.19 290 LEU A CA 1
ATOM 2398 C C . LEU A 1 290 ? 19.405 -4.125 -14.807 1.00 83.19 290 LEU A C 1
ATOM 2400 O O . LEU A 1 290 ? 20.335 -3.712 -15.494 1.00 83.19 290 LEU A O 1
ATOM 2404 N N . ILE A 1 291 ? 18.591 -5.106 -15.199 1.00 80.94 291 ILE A N 1
ATOM 2405 C CA . ILE A 1 291 ? 18.720 -5.781 -16.494 1.00 80.94 291 ILE A CA 1
ATOM 2406 C C . ILE A 1 291 ? 18.443 -4.790 -17.624 1.00 80.94 291 ILE A C 1
ATOM 2408 O O . ILE A 1 291 ? 19.236 -4.693 -18.553 1.00 80.94 291 ILE A O 1
ATOM 2412 N N . ALA A 1 292 ? 17.362 -4.016 -17.524 1.00 80.44 292 ALA A N 1
ATOM 2413 C CA . ALA A 1 292 ? 17.007 -2.986 -18.491 1.00 80.44 292 ALA A CA 1
ATOM 2414 C C . ALA A 1 292 ? 18.069 -1.877 -18.550 1.00 80.44 292 ALA A C 1
ATOM 2416 O O . ALA A 1 292 ? 18.462 -1.467 -19.641 1.00 80.44 292 ALA A O 1
ATOM 2417 N N . PHE A 1 293 ? 18.597 -1.442 -17.399 1.00 82.94 293 PHE A N 1
ATOM 2418 C CA . PHE A 1 293 ? 19.684 -0.462 -17.359 1.00 82.94 293 PHE A CA 1
ATOM 2419 C C . PHE A 1 293 ? 20.963 -0.998 -18.018 1.00 82.94 293 PHE A C 1
ATOM 2421 O O . PHE A 1 293 ? 21.562 -0.313 -18.838 1.00 82.94 293 PHE A O 1
ATOM 2428 N N . GLY A 1 294 ? 21.356 -2.244 -17.737 1.00 82.38 294 GLY A N 1
ATOM 2429 C CA . GLY A 1 294 ? 22.495 -2.891 -18.395 1.00 82.38 294 GLY A CA 1
ATOM 2430 C C . GLY A 1 294 ? 22.280 -3.095 -19.898 1.00 82.38 294 GLY A C 1
ATOM 2431 O O . GLY A 1 294 ? 23.186 -2.843 -20.690 1.00 82.38 294 GLY A O 1
ATOM 2432 N N . TYR A 1 295 ? 21.067 -3.486 -20.300 1.00 78.62 295 TYR A N 1
ATOM 2433 C CA . TYR A 1 295 ? 20.683 -3.649 -21.701 1.00 78.62 295 TYR A CA 1
ATOM 2434 C C . TYR A 1 295 ? 20.854 -2.351 -22.492 1.00 78.62 295 TYR A C 1
ATOM 2436 O O . TYR A 1 295 ? 21.348 -2.396 -23.614 1.00 78.62 295 TYR A O 1
ATOM 2444 N N . PHE A 1 296 ? 20.537 -1.195 -21.902 1.00 77.19 296 PHE A N 1
ATOM 2445 C CA . PHE A 1 296 ? 20.769 0.105 -22.534 1.00 77.19 296 PHE A CA 1
ATOM 2446 C C . PHE A 1 296 ? 22.248 0.325 -22.912 1.00 77.19 296 PHE A C 1
ATOM 2448 O O . PHE A 1 296 ? 22.542 0.743 -24.035 1.00 77.19 296 PHE A O 1
ATOM 2455 N N . PHE A 1 297 ? 23.196 -0.016 -22.028 1.00 79.50 297 PHE A N 1
ATOM 2456 C CA . PHE A 1 297 ? 24.631 0.093 -22.333 1.00 79.50 297 PHE A CA 1
ATOM 2457 C C . PHE A 1 297 ? 25.094 -0.934 -23.357 1.00 79.50 297 PHE A C 1
ATOM 2459 O O . PHE A 1 297 ? 25.850 -0.584 -24.258 1.00 79.50 297 PHE A O 1
ATOM 2466 N N . ILE A 1 298 ? 24.631 -2.182 -23.240 1.00 79.06 298 ILE A N 1
ATOM 2467 C CA . ILE A 1 298 ? 24.970 -3.246 -24.193 1.00 79.06 298 ILE A CA 1
ATOM 2468 C C . ILE A 1 298 ? 24.476 -2.864 -25.588 1.00 79.06 298 ILE A C 1
ATOM 2470 O O . ILE A 1 298 ? 25.244 -2.923 -26.540 1.00 79.06 298 ILE A O 1
ATOM 2474 N N . LEU A 1 299 ? 23.228 -2.402 -25.706 1.00 75.69 299 LEU A N 1
ATOM 2475 C CA . LEU A 1 299 ? 22.654 -1.949 -26.967 1.00 75.69 299 LEU A CA 1
ATOM 2476 C C . LEU A 1 299 ? 23.447 -0.773 -27.546 1.00 75.69 299 LEU A C 1
ATOM 2478 O O . LEU A 1 299 ? 23.789 -0.803 -28.722 1.00 75.69 299 LEU A O 1
ATOM 2482 N N . THR A 1 300 ? 23.790 0.226 -26.728 1.00 76.38 300 THR A N 1
ATOM 2483 C CA . THR A 1 300 ? 24.587 1.386 -27.165 1.00 76.38 300 THR A CA 1
ATOM 2484 C C . THR A 1 300 ? 25.977 0.964 -27.650 1.00 76.38 300 THR A C 1
ATOM 2486 O O . THR A 1 300 ? 26.423 1.402 -28.709 1.00 76.38 300 THR A O 1
ATOM 2489 N N . PHE A 1 301 ? 26.647 0.070 -26.918 1.00 80.31 301 PHE A N 1
ATOM 2490 C CA . PHE A 1 301 ? 27.945 -0.484 -27.300 1.00 80.31 301 PHE A CA 1
ATOM 2491 C C . PHE A 1 301 ? 27.854 -1.269 -28.616 1.00 80.31 301 PHE A C 1
ATOM 2493 O O . PHE A 1 301 ? 28.653 -1.052 -29.524 1.00 80.31 301 PHE A O 1
ATOM 2500 N N . CYS A 1 302 ? 26.852 -2.138 -28.754 1.00 75.50 302 CYS A N 1
ATOM 2501 C CA . CYS A 1 302 ? 26.625 -2.912 -29.970 1.00 75.50 302 CYS A CA 1
ATOM 2502 C C . CYS A 1 302 ? 26.312 -2.022 -31.179 1.00 75.50 302 CYS A C 1
ATOM 2504 O O . CYS A 1 302 ? 26.886 -2.247 -32.237 1.00 75.50 302 CYS A O 1
ATOM 2506 N N . LEU A 1 303 ? 25.471 -0.993 -31.020 1.00 74.00 303 LEU A N 1
ATOM 2507 C CA . LEU A 1 303 ? 25.161 -0.030 -32.085 1.00 74.00 303 LEU A CA 1
ATOM 2508 C C . LEU A 1 303 ? 26.395 0.760 -32.534 1.00 74.00 303 LEU A C 1
ATOM 2510 O O . LEU A 1 303 ? 26.500 1.109 -33.705 1.00 74.00 303 LEU A O 1
ATOM 2514 N N . TYR A 1 304 ? 27.321 1.043 -31.616 1.00 78.69 304 TYR A N 1
ATOM 2515 C CA . TYR A 1 304 ? 28.548 1.764 -31.940 1.00 78.69 304 TYR A CA 1
ATOM 2516 C C . TYR A 1 304 ? 29.592 0.877 -32.640 1.00 78.69 304 TYR A C 1
ATOM 2518 O O . TYR A 1 304 ? 30.242 1.332 -33.577 1.00 78.69 304 TYR A O 1
ATOM 2526 N N . TYR A 1 305 ? 29.763 -0.378 -32.203 1.00 76.94 305 TYR A N 1
ATOM 2527 C CA . TYR A 1 305 ? 30.869 -1.239 -32.654 1.00 76.94 305 TYR A CA 1
ATOM 2528 C C . TYR A 1 305 ? 30.492 -2.315 -33.680 1.00 76.94 305 TYR A C 1
ATOM 2530 O O . TYR A 1 305 ? 31.385 -2.830 -34.353 1.00 76.94 305 TYR A O 1
ATOM 2538 N N . ILE A 1 306 ? 29.217 -2.692 -33.810 1.00 70.94 306 ILE A N 1
ATOM 2539 C CA . ILE A 1 306 ? 28.802 -3.810 -34.664 1.00 70.94 306 ILE A CA 1
ATOM 2540 C C . ILE A 1 306 ? 27.742 -3.331 -35.660 1.00 70.94 306 ILE A C 1
ATOM 2542 O O . ILE A 1 306 ? 26.565 -3.199 -35.341 1.00 70.94 306 ILE A O 1
ATOM 2546 N N . ALA A 1 307 ? 28.185 -3.073 -36.892 1.00 59.28 307 ALA A N 1
ATOM 2547 C CA . ALA A 1 307 ? 27.402 -2.416 -37.942 1.00 59.28 307 ALA A CA 1
ATOM 2548 C C . ALA A 1 307 ? 26.188 -3.220 -38.460 1.00 59.28 307 ALA A C 1
ATOM 2550 O O . ALA A 1 307 ? 25.321 -2.643 -39.111 1.00 59.28 307 ALA A O 1
ATOM 2551 N N . ASP A 1 308 ? 26.095 -4.523 -38.168 1.00 69.25 308 ASP A N 1
ATOM 2552 C CA . ASP A 1 308 ? 25.043 -5.413 -38.683 1.00 69.25 308 ASP A CA 1
ATOM 2553 C C . ASP A 1 308 ? 24.152 -5.958 -37.551 1.00 69.25 308 ASP A C 1
ATOM 2555 O O . ASP A 1 308 ? 24.181 -7.134 -37.191 1.00 69.25 308 ASP A O 1
ATOM 2559 N N . PHE A 1 309 ? 23.407 -5.055 -36.902 1.00 64.06 309 PHE A N 1
ATOM 2560 C CA . PHE A 1 309 ? 22.642 -5.335 -35.673 1.00 64.06 309 PHE A CA 1
ATOM 2561 C C . PHE A 1 309 ? 21.119 -5.207 -35.824 1.00 64.06 309 PHE A C 1
ATOM 2563 O O . PHE A 1 309 ? 20.393 -5.018 -34.842 1.00 64.06 309 PHE A O 1
ATOM 2570 N N . SER A 1 310 ? 20.617 -5.360 -37.051 1.00 67.81 310 SER A N 1
ATOM 2571 C CA . SER A 1 310 ? 19.191 -5.232 -37.384 1.00 67.81 310 SER A CA 1
ATOM 2572 C C . SER A 1 310 ? 18.287 -6.099 -36.494 1.00 67.81 310 SER A C 1
ATOM 2574 O O . SER A 1 310 ? 17.278 -5.621 -35.986 1.00 67.81 310 SER A O 1
ATOM 2576 N N . THR A 1 311 ? 18.675 -7.346 -36.211 1.00 65.56 311 THR A N 1
ATOM 2577 C CA . THR A 1 311 ? 17.821 -8.304 -35.483 1.00 65.56 311 THR A CA 1
ATOM 2578 C C . THR A 1 311 ? 17.699 -7.995 -33.984 1.00 65.56 311 THR A C 1
ATOM 2580 O O . THR A 1 311 ? 16.601 -8.058 -33.430 1.00 65.56 311 THR A O 1
ATOM 2583 N N . ILE A 1 312 ? 18.794 -7.619 -33.311 1.00 65.25 312 ILE A N 1
ATOM 2584 C CA . ILE A 1 312 ? 18.776 -7.297 -31.870 1.00 65.25 312 ILE A CA 1
ATOM 2585 C C . ILE A 1 312 ? 18.062 -5.964 -31.624 1.00 65.25 312 ILE A C 1
ATOM 2587 O O . ILE A 1 312 ? 17.268 -5.854 -30.688 1.00 65.25 312 ILE A O 1
ATOM 2591 N N . TYR A 1 313 ? 18.274 -4.985 -32.508 1.00 66.62 313 TYR A N 1
ATOM 2592 C CA . TYR A 1 313 ? 17.527 -3.731 -32.491 1.00 66.62 313 TYR A CA 1
ATOM 2593 C C . TYR A 1 313 ? 16.022 -3.971 -32.664 1.00 66.62 313 TYR A C 1
ATOM 2595 O O . TYR A 1 313 ? 15.230 -3.468 -31.868 1.00 66.62 313 TYR A O 1
ATOM 2603 N N . LEU A 1 314 ? 15.628 -4.799 -33.640 1.00 64.69 314 LEU A N 1
ATOM 2604 C CA . LEU A 1 314 ? 14.227 -5.149 -33.864 1.00 64.69 314 LEU A CA 1
ATOM 2605 C C . LEU A 1 314 ? 13.610 -5.797 -32.621 1.00 64.69 314 LEU A C 1
ATOM 2607 O O . LEU A 1 314 ? 12.559 -5.352 -32.174 1.00 64.69 314 LEU A O 1
ATOM 2611 N N . ILE A 1 315 ? 14.245 -6.800 -32.013 1.00 68.00 315 ILE A N 1
ATOM 2612 C CA . ILE A 1 315 ? 13.671 -7.481 -30.839 1.00 68.00 315 ILE A CA 1
ATOM 2613 C C . ILE A 1 315 ? 13.529 -6.517 -29.650 1.00 68.00 315 ILE A C 1
ATOM 2615 O O . ILE A 1 315 ? 12.450 -6.432 -29.062 1.00 68.00 315 ILE A O 1
ATOM 2619 N N . GLY A 1 316 ? 14.575 -5.754 -29.318 1.00 67.94 316 GLY A N 1
ATOM 2620 C CA . GLY A 1 316 ? 14.543 -4.817 -28.191 1.00 67.94 316 GLY A CA 1
ATOM 2621 C C . GLY A 1 316 ? 13.523 -3.692 -28.364 1.00 67.94 316 GLY A C 1
ATOM 2622 O O . GLY A 1 316 ? 12.761 -3.398 -27.441 1.00 67.94 316 GLY A O 1
ATOM 2623 N N . PHE A 1 317 ? 13.468 -3.100 -29.560 1.00 70.50 317 PHE A N 1
ATOM 2624 C CA . PHE A 1 317 ? 12.501 -2.056 -29.891 1.00 70.50 317 PHE A CA 1
ATOM 2625 C C . PHE A 1 317 ? 11.062 -2.576 -29.810 1.00 70.50 317 PHE A C 1
ATOM 2627 O O . PHE A 1 317 ? 10.208 -1.930 -29.205 1.00 70.50 317 PHE A O 1
ATOM 2634 N N . ASN A 1 318 ? 10.799 -3.774 -30.347 1.00 73.81 318 ASN A N 1
ATOM 2635 C CA . ASN A 1 318 ? 9.469 -4.379 -30.310 1.00 73.81 318 ASN A CA 1
ATOM 2636 C C . ASN A 1 318 ? 9.009 -4.686 -28.876 1.00 73.81 318 ASN A C 1
ATOM 2638 O O . ASN A 1 318 ? 7.856 -4.419 -28.548 1.00 73.81 318 ASN A O 1
ATOM 2642 N N . VAL A 1 319 ? 9.885 -5.188 -27.997 1.00 75.00 319 VAL A N 1
ATOM 2643 C CA . VAL A 1 319 ? 9.518 -5.461 -26.594 1.00 75.00 319 VAL A CA 1
ATOM 2644 C C . VAL A 1 319 ? 9.146 -4.174 -25.861 1.00 75.00 319 VAL A C 1
ATOM 2646 O O . VAL A 1 319 ? 8.100 -4.126 -25.214 1.00 75.00 319 VAL A O 1
ATOM 2649 N N . GLN A 1 320 ? 9.956 -3.118 -25.989 1.00 73.12 320 GLN A N 1
ATOM 2650 C CA . GLN A 1 320 ? 9.661 -1.841 -25.340 1.00 73.12 320 GLN A CA 1
ATOM 2651 C C . GLN A 1 320 ? 8.364 -1.230 -25.879 1.00 73.12 320 GLN A C 1
ATOM 2653 O O . GLN A 1 320 ? 7.533 -0.772 -25.097 1.00 73.12 320 GLN A O 1
ATOM 2658 N N . LEU A 1 321 ? 8.160 -1.282 -27.198 1.00 78.56 321 LEU A N 1
ATOM 2659 C CA . LEU A 1 321 ? 6.940 -0.802 -27.838 1.00 78.56 321 LEU A CA 1
ATOM 2660 C C . LEU A 1 321 ? 5.704 -1.550 -27.322 1.00 78.56 321 LEU A C 1
ATOM 2662 O O . LEU A 1 321 ? 4.716 -0.911 -26.972 1.00 78.56 321 LEU A O 1
ATOM 2666 N N . ILE A 1 322 ? 5.767 -2.881 -27.210 1.00 82.38 322 ILE A N 1
ATOM 2667 C CA . ILE A 1 322 ? 4.676 -3.694 -26.653 1.00 82.38 322 ILE A CA 1
ATOM 2668 C C . ILE A 1 322 ? 4.385 -3.280 -25.209 1.00 82.38 322 ILE A C 1
ATOM 2670 O O . ILE A 1 322 ? 3.226 -3.052 -24.871 1.00 82.38 322 ILE A O 1
ATOM 2674 N N . VAL A 1 323 ? 5.409 -3.136 -24.361 1.00 80.88 323 VAL A N 1
ATOM 2675 C CA . VAL A 1 323 ? 5.227 -2.708 -22.963 1.00 80.88 323 VAL A CA 1
ATOM 2676 C C . VAL A 1 323 ? 4.568 -1.331 -22.899 1.00 80.88 323 VAL A C 1
ATOM 2678 O O . VAL A 1 323 ? 3.621 -1.145 -22.138 1.00 80.88 323 VAL A O 1
ATOM 2681 N N . THR A 1 324 ? 5.005 -0.373 -23.715 1.00 82.44 324 THR A N 1
ATOM 2682 C CA . THR A 1 324 ? 4.398 0.962 -23.778 1.00 82.44 324 THR A CA 1
ATOM 2683 C C . THR A 1 324 ? 2.947 0.913 -24.239 1.00 82.44 324 THR A C 1
ATOM 2685 O O . THR A 1 324 ? 2.091 1.521 -23.598 1.00 82.44 324 THR A O 1
ATOM 2688 N N . ILE A 1 325 ? 2.654 0.169 -25.309 1.00 85.44 325 ILE A N 1
ATOM 2689 C CA . ILE A 1 325 ? 1.286 -0.009 -25.808 1.00 85.44 325 ILE A CA 1
ATOM 2690 C C . ILE A 1 325 ? 0.410 -0.595 -24.704 1.00 85.44 325 ILE A C 1
ATOM 2692 O O . ILE A 1 325 ? -0.674 -0.077 -24.462 1.00 85.44 325 ILE A O 1
ATOM 2696 N N . LEU A 1 326 ? 0.892 -1.615 -23.989 1.00 85.44 326 LEU A N 1
ATOM 2697 C CA . LEU A 1 326 ? 0.159 -2.201 -22.874 1.00 85.44 326 LEU A CA 1
ATOM 2698 C C . LEU A 1 326 ? -0.176 -1.151 -21.810 1.00 85.44 326 LEU A C 1
ATOM 2700 O O . LEU A 1 326 ? -1.333 -1.061 -21.425 1.00 85.44 326 LEU A O 1
ATOM 2704 N N . HIS A 1 327 ? 0.765 -0.305 -21.386 1.00 86.69 327 HIS A N 1
ATOM 2705 C CA . HIS A 1 327 ? 0.471 0.729 -20.382 1.00 86.69 327 HIS A CA 1
ATOM 2706 C C . HIS A 1 327 ? -0.578 1.741 -20.859 1.00 86.69 327 HIS A C 1
ATOM 2708 O O . HIS A 1 327 ? -1.494 2.106 -20.119 1.00 86.69 327 HIS A O 1
ATOM 2714 N N . VAL A 1 328 ? -0.480 2.149 -22.123 1.00 85.94 328 VAL A N 1
ATOM 2715 C CA . VAL A 1 328 ? -1.382 3.129 -22.732 1.00 85.94 328 VAL A CA 1
ATOM 2716 C C . VAL A 1 328 ? -2.786 2.559 -22.947 1.00 85.94 328 VAL A C 1
ATOM 2718 O O . VAL A 1 328 ? -3.767 3.260 -22.722 1.00 85.94 328 VAL A O 1
ATOM 2721 N N . VAL A 1 329 ? -2.913 1.279 -23.309 1.00 90.56 329 VAL A N 1
ATOM 2722 C CA . VAL A 1 329 ? -4.215 0.615 -23.510 1.00 90.56 329 VAL A CA 1
ATOM 2723 C C . VAL A 1 329 ? -5.070 0.632 -22.237 1.00 90.56 329 VAL A C 1
ATOM 2725 O O . VAL A 1 329 ? -6.287 0.775 -22.328 1.00 90.56 329 VAL A O 1
ATOM 2728 N N . PHE A 1 330 ? -4.459 0.555 -21.049 1.00 90.31 330 PHE A N 1
ATOM 2729 C CA . PHE A 1 330 ? -5.185 0.635 -19.770 1.00 90.31 330 PHE A CA 1
ATOM 2730 C C . PHE A 1 330 ? -5.442 2.075 -19.282 1.00 90.31 330 PHE A C 1
ATOM 2732 O O . PHE A 1 330 ? -6.153 2.276 -18.288 1.00 90.31 330 PHE A O 1
ATOM 2739 N N . THR A 1 331 ? -4.934 3.073 -20.012 1.00 90.62 331 THR A N 1
ATOM 2740 C CA . THR A 1 331 ? -5.191 4.508 -19.798 1.00 90.62 331 THR A CA 1
ATOM 2741 C C . THR A 1 331 ? -5.508 5.194 -21.135 1.00 90.62 331 THR A C 1
ATOM 2743 O O . THR A 1 331 ? -4.763 6.070 -21.581 1.00 90.62 331 THR A O 1
ATOM 2746 N N . PRO A 1 332 ? -6.610 4.807 -21.809 1.00 88.06 332 PRO A N 1
ATOM 2747 C CA . PRO A 1 332 ? -6.900 5.266 -23.167 1.00 88.06 332 PRO A CA 1
ATOM 2748 C C . PRO A 1 332 ? -7.121 6.781 -23.246 1.00 88.06 332 PRO A C 1
ATOM 2750 O O . PRO A 1 332 ? -6.869 7.377 -24.285 1.00 88.06 332 PRO A O 1
ATOM 2753 N N . GLU A 1 333 ? -7.544 7.420 -22.153 1.00 88.19 333 GLU A N 1
ATOM 2754 C CA . GLU A 1 333 ? -7.724 8.875 -22.080 1.00 88.19 333 GLU A CA 1
ATOM 2755 C C . GLU A 1 333 ? -6.410 9.654 -22.246 1.00 88.19 333 GLU A C 1
ATOM 2757 O O . GLU A 1 333 ? -6.432 10.777 -22.738 1.00 88.19 333 GLU A O 1
ATOM 2762 N N . GLU A 1 334 ? -5.267 9.056 -21.899 1.00 88.56 334 GLU A N 1
ATOM 2763 C CA . GLU A 1 334 ? -3.944 9.694 -21.948 1.00 88.56 334 GLU A CA 1
ATOM 2764 C C . GLU A 1 334 ? -3.076 9.124 -23.090 1.00 88.56 334 GLU A C 1
ATOM 2766 O O . GLU A 1 334 ? -1.847 9.178 -23.044 1.00 88.56 334 GLU A O 1
ATOM 2771 N N . TRP A 1 335 ? -3.681 8.575 -24.153 1.00 87.75 335 TRP A N 1
ATOM 2772 C CA . TRP A 1 335 ? -2.939 7.923 -25.247 1.00 87.75 335 TRP A CA 1
ATOM 2773 C C . TRP A 1 335 ? -1.902 8.825 -25.936 1.00 87.75 335 TRP A C 1
ATOM 2775 O O . TRP A 1 335 ? -0.831 8.361 -26.341 1.00 87.75 335 TRP A O 1
ATOM 2785 N N . TYR A 1 336 ? -2.189 10.124 -26.029 1.00 89.75 336 TYR A N 1
ATOM 2786 C CA . TYR A 1 336 ? -1.299 11.133 -26.608 1.00 89.75 336 TYR A CA 1
ATOM 2787 C C . TYR A 1 336 ? -0.048 11.386 -25.753 1.00 89.75 336 TYR A C 1
ATOM 2789 O O . TYR A 1 336 ? 0.938 11.920 -26.255 1.00 89.75 336 TYR A O 1
ATOM 2797 N N . MET A 1 337 ? -0.049 10.958 -24.485 1.00 89.44 337 MET A N 1
ATOM 2798 C CA . MET A 1 337 ? 1.113 11.020 -23.597 1.00 89.44 337 MET A CA 1
ATOM 2799 C C . MET A 1 337 ? 2.064 9.825 -23.752 1.00 89.44 337 MET A C 1
ATOM 2801 O O . MET A 1 337 ? 3.128 9.820 -23.142 1.00 89.44 337 MET A O 1
ATOM 2805 N N . SER A 1 338 ? 1.726 8.824 -24.572 1.00 86.25 338 SER A N 1
ATOM 2806 C CA . SER A 1 338 ? 2.502 7.585 -24.755 1.00 86.25 338 SER A CA 1
ATOM 2807 C C . SER A 1 338 ? 4.001 7.802 -25.001 1.00 86.25 338 SER A C 1
ATOM 2809 O O . SER A 1 338 ? 4.830 7.193 -24.329 1.00 86.25 338 SER A O 1
ATOM 2811 N N . ILE A 1 339 ? 4.366 8.702 -25.917 1.00 87.12 339 ILE A N 1
ATOM 2812 C CA . ILE A 1 339 ? 5.771 9.010 -26.230 1.00 87.12 339 ILE A CA 1
ATOM 2813 C C . ILE A 1 339 ? 6.480 9.621 -25.012 1.00 87.12 339 ILE A C 1
ATOM 2815 O O . ILE A 1 339 ? 7.592 9.225 -24.665 1.00 87.12 339 ILE A O 1
ATOM 2819 N N . LEU A 1 340 ? 5.824 10.564 -24.334 1.00 90.44 340 LEU A N 1
ATOM 2820 C CA . LEU A 1 340 ? 6.367 11.223 -23.147 1.00 90.44 340 LEU A CA 1
ATOM 2821 C C . LEU A 1 340 ? 6.503 10.250 -21.970 1.00 90.44 340 LEU A C 1
ATOM 2823 O O . LEU A 1 340 ? 7.487 10.319 -21.237 1.00 90.44 340 LEU A O 1
ATOM 2827 N N . TYR A 1 341 ? 5.579 9.296 -21.847 1.00 90.00 341 TYR A N 1
ATOM 2828 C CA . TYR A 1 341 ? 5.643 8.216 -20.868 1.00 90.00 341 TYR A CA 1
ATOM 2829 C C . TYR A 1 341 ? 6.875 7.326 -21.072 1.00 90.00 341 TYR A C 1
ATOM 2831 O O . TYR A 1 341 ? 7.560 6.991 -20.107 1.00 90.00 341 TYR A O 1
ATOM 2839 N N . VAL A 1 342 ? 7.232 7.010 -22.323 1.00 87.00 342 VAL A N 1
ATOM 2840 C CA . VAL A 1 342 ? 8.468 6.265 -22.619 1.00 87.00 342 VAL A CA 1
ATOM 2841 C C . VAL A 1 342 ? 9.694 7.030 -22.144 1.00 87.00 342 VAL A C 1
ATOM 2843 O O . VAL A 1 342 ? 10.543 6.452 -21.465 1.00 87.00 342 VAL A O 1
ATOM 2846 N N . PHE A 1 343 ? 9.803 8.319 -22.467 1.00 88.12 343 PHE A N 1
ATOM 2847 C CA . PHE A 1 343 ? 10.933 9.132 -22.011 1.00 88.12 343 PHE A CA 1
ATOM 2848 C C . PHE A 1 343 ? 10.987 9.232 -20.485 1.00 88.12 343 PHE A C 1
ATOM 2850 O O . PHE A 1 343 ? 12.064 9.116 -19.902 1.00 88.12 343 PHE A O 1
ATOM 2857 N N . PHE A 1 344 ? 9.830 9.381 -19.843 1.00 90.38 344 PHE A N 1
ATOM 2858 C CA . PHE A 1 344 ? 9.700 9.418 -18.393 1.00 90.38 344 PHE A CA 1
ATOM 2859 C C . PHE A 1 344 ? 10.190 8.124 -17.726 1.00 90.38 344 PHE A C 1
ATOM 2861 O O . PHE A 1 344 ? 11.025 8.181 -16.822 1.00 90.38 344 PHE A O 1
ATOM 2868 N N . GLU A 1 345 ? 9.745 6.952 -18.189 1.00 87.12 345 GLU A N 1
ATOM 2869 C CA . GLU A 1 345 ? 10.196 5.663 -17.644 1.00 87.12 345 GLU A CA 1
ATOM 2870 C C . GLU A 1 345 ? 11.690 5.417 -17.888 1.00 87.12 345 GLU A C 1
ATOM 2872 O O . GLU A 1 345 ? 12.390 4.930 -16.998 1.00 87.12 345 GLU A O 1
ATOM 2877 N N . ASN A 1 346 ? 12.212 5.816 -19.053 1.00 84.56 346 ASN A N 1
ATOM 2878 C CA . ASN A 1 346 ? 13.647 5.734 -19.334 1.00 84.56 346 ASN A CA 1
ATOM 2879 C C . ASN A 1 346 ? 14.464 6.651 -18.411 1.00 84.56 346 ASN A C 1
ATOM 2881 O O . ASN A 1 346 ? 15.491 6.226 -17.884 1.00 84.56 346 ASN A O 1
ATOM 2885 N N . ALA A 1 347 ? 13.998 7.875 -18.150 1.00 87.94 347 ALA A N 1
ATOM 2886 C CA . ALA A 1 347 ? 14.646 8.781 -17.202 1.00 87.94 347 ALA A CA 1
ATOM 2887 C C . ALA A 1 347 ? 14.647 8.211 -15.770 1.00 87.94 347 ALA A C 1
ATOM 2889 O O . ALA A 1 347 ? 15.617 8.369 -15.028 1.00 87.94 347 ALA A O 1
ATOM 2890 N N . MET A 1 348 ? 13.590 7.485 -15.396 1.00 90.31 348 MET A N 1
ATOM 2891 C CA . MET A 1 348 ? 13.476 6.818 -14.098 1.00 90.31 348 MET A CA 1
ATOM 2892 C C . MET A 1 348 ? 14.354 5.571 -13.952 1.00 90.31 348 MET A C 1
ATOM 2894 O O . MET A 1 348 ? 14.590 5.125 -12.826 1.00 90.31 348 MET A O 1
ATOM 2898 N N . LEU A 1 349 ? 14.854 5.002 -15.052 1.00 88.12 349 LEU A N 1
ATOM 2899 C CA . LEU A 1 349 ? 15.571 3.729 -15.042 1.00 88.12 349 LEU A CA 1
ATOM 2900 C C . LEU A 1 349 ? 16.855 3.780 -14.208 1.00 88.12 349 LEU A C 1
ATOM 2902 O O . LEU A 1 349 ? 17.097 2.872 -13.415 1.00 88.12 349 LEU A O 1
ATOM 2906 N N . LEU A 1 350 ? 17.641 4.859 -14.322 1.00 88.50 350 LEU A N 1
ATOM 2907 C CA . LEU A 1 350 ? 18.847 5.052 -13.508 1.00 88.50 350 LEU A CA 1
ATOM 2908 C C . LEU A 1 350 ? 18.503 5.107 -12.013 1.00 88.50 350 LEU A C 1
ATOM 2910 O O . LEU A 1 350 ? 19.138 4.432 -11.204 1.00 88.50 350 LEU A O 1
ATOM 2914 N N . HIS A 1 351 ? 17.469 5.869 -11.646 1.00 90.38 351 HIS A N 1
ATOM 2915 C CA . HIS A 1 351 ? 17.021 5.993 -10.256 1.00 90.38 351 HIS A CA 1
ATOM 2916 C C . HIS A 1 351 ? 16.571 4.643 -9.683 1.00 90.38 351 HIS A C 1
ATOM 2918 O O . HIS A 1 351 ? 16.999 4.246 -8.597 1.00 90.38 351 HIS A O 1
ATOM 2924 N N . LYS A 1 352 ? 15.769 3.888 -10.446 1.00 90.38 352 LYS A N 1
ATOM 2925 C CA . LYS A 1 352 ? 15.321 2.534 -10.084 1.00 90.38 352 LYS A CA 1
ATOM 2926 C C . LYS A 1 352 ? 16.499 1.548 -10.007 1.00 90.38 352 LYS A C 1
ATOM 2928 O O . LYS A 1 352 ? 16.548 0.723 -9.094 1.00 90.38 352 LYS A O 1
ATOM 2933 N N . ALA A 1 353 ? 17.483 1.637 -10.903 1.00 88.94 353 ALA A N 1
ATOM 2934 C CA . ALA A 1 353 ? 18.688 0.808 -10.864 1.00 88.94 353 ALA A CA 1
ATOM 2935 C C . ALA A 1 353 ? 19.511 1.067 -9.591 1.00 88.94 353 ALA A C 1
ATOM 2937 O O . ALA A 1 353 ? 19.813 0.124 -8.858 1.00 88.94 353 ALA A O 1
ATOM 2938 N N . VAL A 1 354 ? 19.786 2.333 -9.261 1.00 88.38 354 VAL A N 1
ATOM 2939 C CA . VAL A 1 354 ? 20.491 2.716 -8.023 1.00 88.38 354 VAL A CA 1
ATOM 2940 C C . VAL A 1 354 ? 19.738 2.226 -6.782 1.00 88.38 354 VAL A C 1
ATOM 2942 O O . VAL A 1 354 ? 20.349 1.645 -5.884 1.00 88.38 354 VAL A O 1
ATOM 2945 N N . ALA A 1 355 ? 18.411 2.384 -6.747 1.00 87.00 355 ALA A N 1
ATOM 2946 C CA . ALA A 1 355 ? 17.572 1.867 -5.665 1.00 87.00 355 ALA A CA 1
ATOM 2947 C C . ALA A 1 355 ? 17.660 0.337 -5.528 1.00 87.00 355 ALA A C 1
ATOM 2949 O O . ALA A 1 355 ? 17.742 -0.188 -4.418 1.00 87.00 355 ALA A O 1
ATOM 2950 N N . THR A 1 356 ? 17.694 -0.383 -6.654 1.00 87.75 356 THR A N 1
ATOM 2951 C CA . THR A 1 356 ? 17.827 -1.847 -6.669 1.00 87.75 356 THR A CA 1
ATOM 2952 C C . THR A 1 356 ? 19.179 -2.280 -6.094 1.00 87.75 356 THR A C 1
ATOM 2954 O O . THR A 1 356 ? 19.219 -3.154 -5.229 1.00 87.75 356 THR A O 1
ATOM 2957 N N . VAL A 1 357 ? 20.282 -1.642 -6.516 1.00 87.00 357 VAL A N 1
ATOM 2958 C CA . VAL A 1 357 ? 21.630 -1.902 -5.970 1.00 87.00 357 VAL A CA 1
ATOM 2959 C C . VAL A 1 357 ? 21.656 -1.641 -4.465 1.00 87.00 357 VAL A C 1
ATOM 2961 O O . VAL A 1 357 ? 22.116 -2.490 -3.701 1.00 87.00 357 VAL A O 1
ATOM 2964 N N . ALA A 1 358 ? 21.111 -0.507 -4.022 1.00 85.62 358 ALA A N 1
ATOM 2965 C CA . ALA A 1 358 ? 21.071 -0.166 -2.606 1.00 85.62 358 ALA A CA 1
ATOM 2966 C C . ALA A 1 358 ? 20.306 -1.205 -1.771 1.00 85.62 358 ALA A C 1
ATOM 2968 O O . ALA A 1 358 ? 20.784 -1.603 -0.706 1.00 85.62 358 ALA A O 1
ATOM 2969 N N . GLY A 1 359 ? 19.177 -1.707 -2.283 1.00 82.62 359 GLY A N 1
ATOM 2970 C CA . GLY A 1 359 ? 18.423 -2.795 -1.660 1.00 82.62 359 GLY A CA 1
ATOM 2971 C C . GLY A 1 359 ? 19.174 -4.129 -1.639 1.00 82.62 359 GLY A C 1
ATOM 2972 O O . GLY A 1 359 ? 19.116 -4.850 -0.645 1.00 82.62 359 GLY A O 1
ATOM 2973 N N . MET A 1 360 ? 19.930 -4.461 -2.692 1.00 82.25 360 MET A N 1
ATOM 2974 C CA . MET A 1 360 ? 20.727 -5.699 -2.756 1.00 82.25 360 MET A CA 1
ATOM 2975 C C . MET A 1 360 ? 21.841 -5.742 -1.710 1.00 82.25 360 MET A C 1
ATOM 2977 O O . MET A 1 360 ? 22.058 -6.787 -1.082 1.00 82.25 360 MET A O 1
ATOM 2981 N N . PHE A 1 361 ? 22.525 -4.612 -1.517 1.00 82.94 361 PHE A N 1
ATOM 2982 C CA . PHE A 1 361 ? 23.656 -4.482 -0.599 1.00 82.94 361 PHE A CA 1
ATOM 2983 C C . PHE A 1 361 ? 23.272 -3.940 0.786 1.00 82.94 361 PHE A C 1
ATOM 2985 O O . PHE A 1 361 ? 24.149 -3.788 1.633 1.00 82.94 361 PHE A O 1
ATOM 2992 N N . ASN A 1 362 ? 21.977 -3.717 1.053 1.00 75.38 362 ASN A N 1
ATOM 2993 C CA . ASN A 1 362 ? 21.461 -3.200 2.326 1.00 75.38 362 ASN A CA 1
ATOM 2994 C C . ASN A 1 362 ? 22.157 -1.902 2.787 1.00 75.38 362 ASN A C 1
ATOM 2996 O O . ASN A 1 362 ? 22.469 -1.754 3.975 1.00 75.38 362 ASN A O 1
ATOM 3000 N N . TYR A 1 363 ? 22.406 -0.972 1.860 1.00 74.81 363 TYR A N 1
ATOM 3001 C CA . TYR A 1 363 ? 22.998 0.329 2.190 1.00 74.81 363 TYR A CA 1
ATOM 3002 C C . TYR A 1 363 ? 22.133 1.117 3.186 1.00 74.81 363 TYR A C 1
ATOM 3004 O O . TYR A 1 363 ? 20.934 0.886 3.309 1.00 74.81 363 TYR A O 1
ATOM 3012 N N . GLU A 1 364 ? 22.719 2.061 3.924 1.00 61.25 364 GLU A N 1
ATOM 3013 C CA . GLU A 1 364 ? 21.959 2.860 4.902 1.00 61.25 364 GLU A CA 1
ATOM 3014 C C . GLU A 1 364 ? 20.854 3.697 4.246 1.00 61.25 364 GLU A C 1
ATOM 3016 O O . GLU A 1 364 ? 19.766 3.827 4.803 1.00 61.25 364 GLU A O 1
ATOM 3021 N N . SER A 1 365 ? 21.078 4.157 3.012 1.00 60.38 365 SER A N 1
ATOM 3022 C CA . SER A 1 365 ? 20.058 4.808 2.179 1.00 60.38 365 SER A CA 1
ATOM 3023 C C . SER A 1 365 ? 18.840 3.915 1.908 1.00 60.38 365 SER A C 1
ATOM 3025 O O . SER A 1 365 ? 17.729 4.417 1.781 1.00 60.38 365 SER A O 1
ATOM 3027 N N . ALA A 1 366 ? 19.017 2.590 1.907 1.00 56.50 366 ALA A N 1
ATOM 3028 C CA . ALA A 1 366 ? 17.958 1.588 1.786 1.00 56.50 366 ALA A CA 1
ATOM 3029 C C . ALA A 1 366 ? 17.224 1.296 3.109 1.00 56.50 366 ALA A C 1
ATOM 3031 O O . ALA A 1 366 ? 16.397 0.387 3.156 1.00 56.50 366 ALA A O 1
ATOM 3032 N N . LYS A 1 367 ? 17.543 2.012 4.194 1.00 56.59 367 LYS A N 1
ATOM 3033 C CA . LYS A 1 367 ? 16.899 1.879 5.514 1.00 56.59 367 LYS A CA 1
ATOM 3034 C C . LYS A 1 367 ? 16.213 3.165 5.976 1.00 56.59 367 LYS A C 1
ATOM 3036 O O . LYS A 1 367 ? 15.458 3.127 6.944 1.00 56.59 367 LYS A O 1
ATOM 3041 N N . GLN A 1 368 ? 16.476 4.288 5.312 1.00 59.84 368 GLN A N 1
ATOM 3042 C CA . GLN A 1 368 ? 15.874 5.574 5.643 1.00 59.84 368 GLN A CA 1
ATOM 3043 C C . GLN A 1 368 ? 14.463 5.675 5.055 1.00 59.84 368 GLN A C 1
ATOM 3045 O O . GLN A 1 368 ? 14.237 5.376 3.881 1.00 59.84 368 GLN A O 1
ATOM 3050 N N . TRP A 1 369 ? 13.514 6.113 5.880 1.00 57.66 369 TRP A N 1
ATOM 3051 C CA . TRP A 1 369 ? 12.147 6.400 5.466 1.00 57.66 369 TRP A CA 1
ATOM 3052 C C . TRP A 1 369 ? 11.871 7.885 5.643 1.00 57.66 369 TRP A C 1
ATOM 3054 O O . TRP A 1 369 ? 11.815 8.382 6.765 1.00 57.66 369 TRP A O 1
ATOM 3064 N N . ASN A 1 370 ? 11.659 8.569 4.524 1.00 61.22 370 ASN A N 1
ATOM 3065 C CA . ASN A 1 370 ? 11.129 9.922 4.526 1.00 61.22 370 ASN A CA 1
ATOM 3066 C C . ASN A 1 370 ? 9.643 9.848 4.178 1.00 61.22 370 ASN A C 1
ATOM 3068 O O . ASN A 1 370 ? 9.266 9.240 3.167 1.00 61.22 370 ASN A O 1
ATOM 3072 N N . VAL A 1 371 ? 8.809 10.457 5.022 1.00 62.16 371 VAL A N 1
ATOM 3073 C CA . VAL A 1 371 ? 7.373 10.583 4.763 1.00 62.16 371 VAL A CA 1
ATOM 3074 C C . VAL A 1 371 ? 7.180 11.329 3.448 1.00 62.16 371 VAL A C 1
ATOM 3076 O O . VAL A 1 371 ? 7.866 12.307 3.153 1.00 62.16 371 VAL A O 1
ATOM 3079 N N . THR A 1 372 ? 6.279 10.817 2.615 1.00 62.88 372 THR A N 1
ATOM 3080 C CA . THR A 1 372 ? 5.955 11.455 1.339 1.00 62.88 372 THR A CA 1
ATOM 3081 C C . THR A 1 372 ? 4.931 12.547 1.619 1.00 62.88 372 THR A C 1
ATOM 3083 O O . THR A 1 372 ? 3.847 12.198 2.076 1.00 62.88 372 THR A O 1
ATOM 3086 N N . PRO A 1 373 ? 5.243 13.831 1.372 1.00 63.88 373 PRO A N 1
ATOM 3087 C CA . PRO A 1 373 ? 4.320 14.912 1.686 1.00 63.88 373 PRO A CA 1
ATOM 3088 C C . PRO A 1 373 ? 3.008 14.739 0.916 1.00 63.88 373 PRO A C 1
ATOM 3090 O O . PRO A 1 373 ? 3.017 14.353 -0.259 1.00 63.88 373 PRO A O 1
ATOM 3093 N N . LYS A 1 374 ? 1.902 15.027 1.602 1.00 76.56 374 LYS A N 1
ATOM 3094 C CA . LYS A 1 374 ? 0.534 14.975 1.081 1.00 76.56 374 LYS A CA 1
ATOM 3095 C C . LYS A 1 374 ? -0.085 16.357 1.159 1.00 76.56 374 LYS A C 1
ATOM 3097 O O . LYS A 1 374 ? 0.145 17.077 2.130 1.00 76.56 374 LYS A O 1
ATOM 3102 N N . TYR A 1 375 ? -0.833 16.718 0.128 1.00 73.12 375 TYR A N 1
ATOM 3103 C CA . TYR A 1 375 ? -1.413 18.049 -0.023 1.00 73.12 375 TYR A CA 1
ATOM 3104 C C . TYR A 1 375 ? -2.937 18.023 0.125 1.00 73.12 375 TYR A C 1
ATOM 3106 O O . TYR A 1 375 ? -3.549 19.079 0.279 1.00 73.12 375 TYR A O 1
ATOM 3114 N N . GLY A 1 376 ? -3.540 16.829 0.150 1.00 69.25 376 GLY A N 1
ATOM 3115 C CA . GLY A 1 376 ? -4.971 16.642 0.347 1.00 69.25 376 GLY A CA 1
ATOM 3116 C C . GLY A 1 376 ? -5.807 17.067 -0.860 1.00 69.25 376 GLY A C 1
ATOM 3117 O O . GLY A 1 376 ? -5.307 17.464 -1.916 1.00 69.25 376 GLY A O 1
ATOM 3118 N N . LEU A 1 377 ? -7.128 16.960 -0.716 1.00 64.25 377 LEU A N 1
ATOM 3119 C CA . LEU A 1 377 ? -8.067 17.419 -1.735 1.00 64.25 377 LEU A CA 1
ATOM 3120 C C . LEU A 1 377 ? -8.145 18.950 -1.750 1.00 64.25 377 LEU A C 1
ATOM 3122 O O . LEU A 1 377 ? -8.381 19.586 -0.724 1.00 64.25 377 LEU A O 1
ATOM 3126 N N . LYS A 1 378 ? -8.065 19.554 -2.940 1.00 58.88 378 LYS A N 1
ATOM 3127 C CA . LYS A 1 378 ? -8.451 20.962 -3.117 1.00 58.88 378 LYS A CA 1
ATOM 3128 C C . LYS A 1 378 ? -9.938 21.139 -2.796 1.00 58.88 378 LYS A C 1
ATOM 3130 O O . LYS A 1 378 ? -10.758 20.312 -3.190 1.00 58.88 378 LYS A O 1
ATOM 3135 N N . LYS A 1 379 ? -10.291 22.260 -2.161 1.00 44.28 379 LYS A N 1
ATOM 3136 C CA . LYS A 1 379 ? -11.645 22.568 -1.657 1.00 44.28 379 LYS A CA 1
ATOM 3137 C C . LYS A 1 379 ? -12.768 22.355 -2.692 1.00 44.28 379 LYS A C 1
ATOM 3139 O O . LYS A 1 379 ? -13.769 21.724 -2.385 1.00 44.28 379 LYS A O 1
ATOM 3144 N N . ASN A 1 380 ? -12.549 22.742 -3.952 1.00 39.75 380 ASN A N 1
ATOM 3145 C CA . ASN A 1 380 ? -13.528 22.545 -5.036 1.00 39.75 380 ASN A CA 1
ATOM 3146 C C . ASN A 1 380 ? -13.825 21.060 -5.346 1.00 39.75 380 ASN A C 1
ATOM 3148 O O . ASN A 1 380 ? -14.912 20.735 -5.815 1.00 39.75 380 ASN A O 1
ATOM 3152 N N . ASN A 1 381 ? -12.877 20.153 -5.087 1.00 45.38 381 ASN A N 1
ATOM 3153 C CA . ASN A 1 381 ? -13.067 18.713 -5.278 1.00 45.38 381 ASN A CA 1
ATOM 3154 C C . ASN A 1 381 ? -13.747 18.054 -4.066 1.00 45.38 381 ASN A C 1
ATOM 3156 O O . ASN A 1 381 ? -14.435 17.051 -4.243 1.00 45.38 381 ASN A O 1
ATOM 3160 N N . GLN A 1 382 ? -13.605 18.626 -2.863 1.00 44.81 382 GLN A N 1
ATOM 3161 C CA . GLN A 1 382 ? -14.361 18.194 -1.678 1.00 44.81 382 GLN A CA 1
ATOM 3162 C C . GLN A 1 382 ? -15.862 18.455 -1.863 1.00 44.81 382 GLN A C 1
ATOM 3164 O O . GLN A 1 382 ? -16.671 17.567 -1.608 1.00 44.81 382 GLN A O 1
ATOM 3169 N N . ASP A 1 383 ? -16.234 19.620 -2.404 1.00 37.34 383 ASP A N 1
ATOM 3170 C CA . ASP A 1 383 ? -17.637 19.959 -2.682 1.00 37.34 383 ASP A CA 1
ATOM 3171 C C . ASP A 1 383 ? -18.259 19.038 -3.748 1.00 37.34 383 ASP A C 1
ATOM 3173 O O . ASP A 1 383 ? -19.417 18.648 -3.639 1.00 37.34 383 ASP A O 1
ATOM 3177 N N . MET A 1 384 ? -17.483 18.619 -4.754 1.00 35.84 384 MET A N 1
ATOM 3178 C CA . MET A 1 384 ? -17.924 17.663 -5.784 1.00 35.84 384 MET A CA 1
ATOM 3179 C C . MET A 1 384 ? -18.137 16.243 -5.234 1.00 35.84 384 MET A C 1
ATOM 3181 O O . MET A 1 384 ? -19.079 15.562 -5.637 1.00 35.84 384 MET A O 1
ATOM 3185 N N . LEU A 1 385 ? -17.287 15.788 -4.307 1.00 41.94 385 LEU A N 1
ATOM 3186 C CA . LEU A 1 385 ? -17.463 14.506 -3.613 1.00 41.94 385 LEU A CA 1
ATOM 3187 C C . LEU A 1 385 ? -18.679 14.535 -2.679 1.00 41.94 385 LEU A C 1
ATOM 3189 O O . LEU A 1 385 ? -19.468 13.593 -2.692 1.00 41.94 385 LEU A O 1
ATOM 3193 N N . ASN A 1 386 ? -18.877 15.639 -1.956 1.00 38.62 386 ASN A N 1
ATOM 3194 C CA . ASN A 1 386 ? -20.032 15.834 -1.081 1.00 38.62 386 ASN A CA 1
ATOM 3195 C C . ASN A 1 386 ? -21.351 15.946 -1.867 1.00 38.62 386 ASN A C 1
ATOM 3197 O O . ASN A 1 386 ? -22.352 15.368 -1.457 1.00 38.62 386 ASN A O 1
ATOM 3201 N N . ASN A 1 387 ? -21.354 16.611 -3.027 1.00 33.75 387 ASN A N 1
ATOM 3202 C CA . ASN A 1 387 ? -22.549 16.756 -3.868 1.00 33.75 387 ASN A CA 1
ATOM 3203 C C . ASN A 1 387 ? -22.951 15.461 -4.593 1.00 33.75 387 ASN A C 1
ATOM 3205 O O . ASN A 1 387 ? -24.124 15.271 -4.891 1.00 33.75 387 ASN A O 1
ATOM 3209 N N . ASN A 1 388 ? -22.020 14.534 -4.843 1.00 33.22 388 ASN A N 1
ATOM 3210 C CA . ASN A 1 388 ? -22.355 13.220 -5.412 1.00 33.22 388 ASN A CA 1
ATOM 3211 C C . ASN A 1 388 ? -23.014 12.267 -4.394 1.00 33.22 388 ASN A C 1
ATOM 3213 O O . ASN A 1 388 ? -23.555 11.235 -4.788 1.00 33.22 388 ASN A O 1
ATOM 3217 N N . ILE A 1 389 ? -22.992 12.607 -3.100 1.00 38.00 389 ILE A N 1
ATOM 3218 C CA . ILE A 1 389 ? -23.698 11.881 -2.031 1.00 38.00 389 ILE A CA 1
ATOM 3219 C C . ILE A 1 389 ? -25.172 12.338 -1.943 1.00 38.00 389 ILE A C 1
ATOM 3221 O O . ILE A 1 389 ? -26.017 11.633 -1.394 1.00 38.00 389 ILE A O 1
ATOM 3225 N N . THR A 1 390 ? -25.527 13.465 -2.568 1.00 26.56 390 THR A N 1
ATOM 3226 C CA . THR A 1 390 ? -26.877 14.038 -2.570 1.00 26.56 390 THR A CA 1
ATOM 3227 C C . THR A 1 390 ? -27.372 14.337 -3.990 1.00 26.56 390 THR A C 1
ATOM 3229 O O . THR A 1 390 ? -27.246 15.458 -4.464 1.00 26.56 390 THR A O 1
ATOM 3232 N N . LEU A 1 391 ? -28.030 13.349 -4.621 1.00 25.42 391 LEU A N 1
ATOM 3233 C CA . LEU A 1 391 ? -29.289 13.459 -5.401 1.00 25.42 391 LEU A CA 1
ATOM 3234 C C . LEU A 1 391 ? -29.377 12.588 -6.674 1.00 25.42 391 LEU A C 1
ATOM 3236 O O . LEU A 1 391 ? -28.543 12.596 -7.574 1.00 25.42 391 LEU A O 1
ATOM 3240 N N . ASN A 1 392 ? -30.516 11.895 -6.710 1.00 25.48 392 ASN A N 1
ATOM 3241 C CA . ASN A 1 392 ? -31.234 11.225 -7.793 1.00 25.48 392 ASN A CA 1
ATOM 3242 C C . ASN A 1 392 ? -31.219 11.892 -9.189 1.00 25.48 392 ASN A C 1
ATOM 3244 O O . ASN A 1 392 ? -31.460 13.085 -9.306 1.00 25.48 392 ASN A O 1
ATOM 3248 N N . SER A 1 393 ? -31.121 11.025 -10.211 1.00 22.39 393 SER A N 1
ATOM 3249 C CA . SER A 1 393 ? -31.736 11.001 -11.566 1.00 22.39 393 SER A CA 1
ATOM 3250 C C . SER A 1 393 ? -31.776 12.254 -12.479 1.00 22.39 393 SER A C 1
ATOM 3252 O O . SER A 1 393 ? -31.977 13.373 -12.024 1.00 22.39 393 SER A O 1
ATOM 3254 N N . PRO A 1 394 ? -31.670 12.068 -13.815 1.00 35.88 394 PRO A N 1
ATOM 3255 C CA . PRO A 1 394 ? -31.148 13.070 -14.739 1.00 35.88 394 PRO A CA 1
ATOM 3256 C C . PRO A 1 394 ? -32.232 13.910 -15.426 1.00 35.88 394 PRO A C 1
ATOM 3258 O O . PRO A 1 394 ? -33.228 13.379 -15.913 1.00 35.88 394 PRO A O 1
ATOM 3261 N N . SER A 1 395 ? -31.960 15.200 -15.628 1.00 21.56 395 SER A N 1
ATOM 3262 C CA . SER A 1 395 ? -32.576 15.950 -16.724 1.00 21.56 395 SER A CA 1
ATOM 3263 C C . SER A 1 395 ? -31.705 17.115 -17.198 1.00 21.56 395 SER A C 1
ATOM 3265 O O . SER A 1 395 ? -31.357 18.009 -16.433 1.00 21.56 395 SER A O 1
ATOM 3267 N N . THR A 1 396 ? -31.457 17.098 -18.512 1.00 22.61 396 THR A N 1
ATOM 3268 C CA . THR A 1 396 ? -31.168 18.232 -19.409 1.00 22.61 396 THR A CA 1
ATOM 3269 C C . THR A 1 396 ? -29.844 18.992 -19.252 1.00 22.61 396 THR A C 1
ATOM 3271 O O . THR A 1 396 ? -29.750 20.031 -18.608 1.00 22.61 396 THR A O 1
ATOM 3274 N N . MET A 1 397 ? -28.848 18.528 -20.021 1.00 26.42 397 MET A N 1
ATOM 3275 C CA . MET A 1 397 ? -27.831 19.378 -20.651 1.00 26.42 397 MET A CA 1
ATOM 3276 C C . MET A 1 397 ? -28.508 20.372 -21.603 1.00 26.42 397 MET A C 1
ATOM 3278 O O . MET A 1 397 ? -28.926 19.980 -22.688 1.00 26.42 397 MET A O 1
ATOM 3282 N N . SER A 1 398 ? -28.560 21.648 -21.232 1.00 25.00 398 SER A N 1
ATOM 3283 C CA . SER A 1 398 ? -28.534 22.769 -22.183 1.00 25.00 398 SER A CA 1
ATOM 3284 C C . SER A 1 398 ? -28.494 24.094 -21.430 1.00 25.00 398 SER A C 1
ATOM 3286 O O . SER A 1 398 ? -29.536 24.663 -21.117 1.00 25.00 398 SER A O 1
ATOM 3288 N N . SER A 1 399 ? -27.300 24.584 -21.112 1.00 24.41 399 SER A N 1
ATOM 3289 C CA . SER A 1 399 ? -26.931 26.011 -21.128 1.00 24.41 399 SER A CA 1
ATOM 3290 C C . SER A 1 399 ? -25.641 26.221 -20.340 1.00 24.41 399 SER A C 1
ATOM 3292 O O . SER A 1 399 ? -25.320 25.432 -19.460 1.00 24.41 399 SER A O 1
ATOM 3294 N N . LEU A 1 400 ? -24.945 27.314 -20.664 1.00 24.19 400 LEU A N 1
ATOM 3295 C CA . LEU A 1 400 ? -23.742 27.855 -20.016 1.00 24.19 400 LEU A CA 1
ATOM 3296 C C . LEU A 1 400 ? -22.414 27.506 -20.698 1.00 24.19 400 LEU A C 1
ATOM 3298 O O . LEU A 1 400 ? -21.452 27.053 -20.090 1.00 24.19 400 LEU A O 1
ATOM 3302 N N . TRP A 1 401 ? -22.330 27.890 -21.973 1.00 23.20 401 TRP A N 1
ATOM 3303 C CA . TRP A 1 401 ? -21.214 28.742 -22.377 1.00 23.20 401 TRP A CA 1
ATOM 3304 C C . TRP A 1 401 ? -21.474 30.159 -21.839 1.00 23.20 401 TRP A C 1
ATOM 3306 O O . TRP A 1 401 ? -22.355 30.857 -22.338 1.00 23.20 401 TRP A O 1
ATOM 3316 N N . GLN A 1 402 ? -20.714 30.583 -20.829 1.00 22.98 402 GLN A N 1
ATOM 3317 C CA . GLN A 1 402 ? -20.449 31.996 -20.553 1.00 22.98 402 GLN A CA 1
ATOM 3318 C C . GLN A 1 402 ? -18.946 32.184 -20.295 1.00 22.98 402 GLN A C 1
ATOM 3320 O O . GLN A 1 402 ? -18.359 31.397 -19.552 1.00 22.98 402 GLN A O 1
ATOM 3325 N N . PRO A 1 403 ? -18.300 33.198 -20.897 1.00 29.89 403 PRO A N 1
ATOM 3326 C CA . PRO A 1 403 ? -16.927 33.551 -20.579 1.00 29.89 403 PRO A CA 1
ATOM 3327 C C . PRO A 1 403 ? -16.930 34.458 -19.343 1.00 29.89 403 PRO A C 1
ATOM 3329 O O . PRO A 1 403 ? -17.395 35.593 -19.420 1.00 29.89 403 PRO A O 1
ATOM 3332 N N . SER A 1 404 ? -16.415 33.999 -18.202 1.00 24.53 404 SER A N 1
ATOM 3333 C CA . SER A 1 404 ? -16.322 34.863 -17.018 1.00 24.53 404 SER A CA 1
ATOM 3334 C C . SER A 1 404 ? -15.029 34.681 -16.224 1.00 24.53 404 SER A C 1
ATOM 3336 O O . SER A 1 404 ? -14.775 33.637 -15.632 1.00 24.53 404 SER A O 1
ATOM 3338 N N . THR A 1 405 ? -14.274 35.786 -16.203 1.00 24.30 405 THR A N 1
ATOM 3339 C CA . THR A 1 405 ? -13.478 36.324 -15.085 1.00 24.30 405 THR A CA 1
ATOM 3340 C C . THR A 1 405 ? -12.364 35.449 -14.513 1.00 24.30 405 THR A C 1
ATOM 3342 O O . THR A 1 405 ? -12.562 34.633 -13.621 1.00 24.30 405 THR A O 1
ATOM 3345 N N . TRP A 1 406 ? -11.147 35.735 -14.972 1.00 24.14 406 TRP A N 1
ATOM 3346 C CA . TRP A 1 406 ? -9.897 35.272 -14.381 1.00 24.14 406 TRP A CA 1
ATOM 3347 C C . TRP A 1 406 ? -9.685 35.978 -13.032 1.00 24.14 406 TRP A C 1
ATOM 3349 O O . TRP A 1 406 ? -9.482 37.191 -12.992 1.00 24.14 406 TRP A O 1
ATOM 3359 N N . THR A 1 407 ? -9.729 35.248 -11.919 1.00 25.08 407 THR A N 1
ATOM 3360 C CA . THR A 1 407 ? -9.382 35.779 -10.592 1.00 25.08 407 THR A CA 1
ATOM 3361 C C . THR A 1 407 ? -7.867 35.777 -10.387 1.00 25.08 407 THR A C 1
ATOM 3363 O O . THR A 1 407 ? -7.222 34.737 -10.450 1.00 25.08 407 THR A O 1
ATOM 3366 N N . LEU A 1 408 ? -7.303 36.953 -10.091 1.00 28.28 408 LEU A N 1
ATOM 3367 C CA . LEU A 1 408 ? -5.869 37.268 -9.939 1.00 28.28 408 LEU A CA 1
ATOM 3368 C C . LEU A 1 408 ? -5.091 36.470 -8.860 1.00 28.28 408 LEU A C 1
ATOM 3370 O O . LEU A 1 408 ? -3.907 36.732 -8.650 1.00 28.28 408 LEU A O 1
ATOM 3374 N N . LYS A 1 409 ? -5.735 35.527 -8.163 1.00 26.64 409 LYS A N 1
ATOM 3375 C CA . LYS A 1 409 ? -5.188 34.809 -7.001 1.00 26.64 409 LYS A CA 1
ATOM 3376 C C . LYS A 1 409 ? -4.074 33.824 -7.385 1.00 26.64 409 LYS A C 1
ATOM 3378 O O . LYS A 1 409 ? -3.106 33.679 -6.648 1.00 26.64 409 LYS A O 1
ATOM 3383 N N . ASP A 1 410 ? -4.140 33.257 -8.588 1.00 26.67 410 ASP A N 1
ATOM 3384 C CA . ASP A 1 410 ? -3.255 32.160 -9.012 1.00 26.67 410 ASP A CA 1
ATOM 3385 C C . ASP A 1 410 ? -1.838 32.602 -9.427 1.00 26.67 410 ASP A C 1
ATOM 3387 O O . ASP A 1 410 ? -0.958 31.770 -9.637 1.00 26.67 410 ASP A O 1
ATOM 3391 N N . LYS A 1 411 ? -1.573 33.914 -9.523 1.00 29.17 411 LYS A N 1
ATOM 3392 C CA . LYS A 1 411 ? -0.225 34.445 -9.814 1.00 29.17 411 LYS A CA 1
ATOM 3393 C C . LYS A 1 411 ? 0.590 34.821 -8.570 1.00 29.17 411 LYS A C 1
ATOM 3395 O O . LYS A 1 411 ? 1.772 35.120 -8.716 1.00 29.17 411 LYS A O 1
ATOM 3400 N N . TRP A 1 412 ? -0.004 34.826 -7.375 1.00 32.16 412 TRP A N 1
ATOM 3401 C CA . TRP A 1 412 ? 0.600 35.463 -6.195 1.00 32.16 412 TRP A CA 1
ATOM 3402 C C . TRP A 1 412 ? 1.522 34.568 -5.363 1.00 32.16 412 TRP A C 1
ATOM 3404 O O . TRP A 1 412 ? 2.478 35.070 -4.778 1.00 32.16 412 TRP A O 1
ATOM 3414 N N . GLU A 1 413 ? 1.314 33.252 -5.343 1.00 30.72 413 GLU A N 1
ATOM 3415 C CA . GLU A 1 413 ? 2.094 32.373 -4.453 1.00 30.72 413 GLU A CA 1
ATOM 3416 C C . GLU A 1 413 ? 3.528 32.091 -4.945 1.00 30.72 413 GLU A C 1
ATOM 3418 O O . GLU A 1 413 ? 4.367 31.647 -4.169 1.00 30.72 413 GLU A O 1
ATOM 3423 N N . ASN A 1 414 ? 3.863 32.435 -6.195 1.00 28.70 414 ASN A N 1
ATOM 3424 C CA . ASN A 1 414 ? 5.181 32.155 -6.785 1.00 28.70 414 ASN A CA 1
ATOM 3425 C C . ASN A 1 414 ? 6.201 33.313 -6.715 1.00 28.70 414 ASN A C 1
ATOM 3427 O O . ASN A 1 414 ? 7.315 33.153 -7.209 1.00 28.70 414 ASN A O 1
ATOM 3431 N N . VAL A 1 415 ? 5.865 34.473 -6.129 1.00 30.23 415 VAL A N 1
ATOM 3432 C CA . VAL A 1 415 ? 6.737 35.677 -6.171 1.00 30.23 415 VAL A CA 1
ATOM 3433 C C . VAL A 1 415 ? 7.374 36.032 -4.812 1.00 30.23 415 VAL A C 1
ATOM 3435 O O . VAL A 1 415 ? 8.251 36.888 -4.747 1.00 30.23 415 VAL A O 1
ATOM 3438 N N . ILE A 1 416 ? 7.035 35.333 -3.723 1.00 32.34 416 ILE A N 1
ATOM 3439 C CA . ILE A 1 416 ? 7.540 35.614 -2.359 1.00 32.34 416 ILE A CA 1
ATOM 3440 C C . ILE A 1 416 ? 8.934 34.991 -2.139 1.00 32.34 416 ILE A C 1
ATOM 3442 O O . ILE A 1 416 ? 9.149 34.180 -1.246 1.00 32.34 416 ILE A O 1
ATOM 3446 N N . ASN A 1 417 ? 9.902 35.328 -2.991 1.00 31.36 417 ASN A N 1
ATOM 3447 C CA . ASN A 1 417 ? 11.295 34.917 -2.814 1.00 31.36 417 ASN A CA 1
ATOM 3448 C C . ASN A 1 417 ? 12.245 35.981 -3.385 1.00 31.36 417 ASN A C 1
ATOM 3450 O O . ASN A 1 417 ? 12.744 35.829 -4.501 1.00 31.36 417 ASN A O 1
ATOM 3454 N N . LYS A 1 418 ? 12.433 37.077 -2.631 1.00 32.69 418 LYS A N 1
ATOM 3455 C CA . LYS A 1 418 ? 13.601 37.995 -2.564 1.00 32.69 418 LYS A CA 1
ATOM 3456 C C . LYS A 1 418 ? 13.210 39.278 -1.811 1.00 32.69 418 LYS A C 1
ATOM 3458 O O . LYS A 1 418 ? 12.027 39.586 -1.752 1.00 32.69 418 LYS A O 1
ATOM 3463 N N . ASP A 1 419 ? 14.199 39.983 -1.253 1.00 36.00 419 ASP A N 1
ATOM 3464 C CA . ASP A 1 419 ? 14.136 41.141 -0.329 1.00 36.00 419 ASP A CA 1
ATOM 3465 C C . ASP A 1 419 ? 13.374 42.398 -0.829 1.00 36.00 419 ASP A C 1
ATOM 3467 O O . ASP A 1 419 ? 13.895 43.516 -0.824 1.00 36.00 419 ASP A O 1
ATOM 3471 N N . TYR A 1 420 ? 12.121 42.236 -1.249 1.00 37.91 420 TYR A N 1
ATOM 3472 C CA . TYR A 1 420 ? 11.253 43.299 -1.745 1.00 37.91 420 TYR A CA 1
ATOM 3473 C C . TYR A 1 420 ? 9.914 43.273 -1.010 1.00 37.91 420 TYR A C 1
ATOM 3475 O O . TYR A 1 420 ? 9.269 42.229 -0.898 1.00 37.91 420 TYR A O 1
ATOM 3483 N N . ILE A 1 421 ? 9.463 44.438 -0.544 1.00 41.88 421 ILE A N 1
ATOM 3484 C CA . ILE A 1 421 ? 8.090 44.622 -0.060 1.00 41.88 421 ILE A CA 1
ATOM 3485 C C . ILE A 1 421 ? 7.311 45.303 -1.183 1.00 41.88 421 ILE A C 1
ATOM 3487 O O . ILE A 1 421 ? 7.687 46.382 -1.644 1.00 41.88 421 ILE A O 1
ATOM 3491 N N . HIS A 1 422 ? 6.239 44.661 -1.647 1.00 38.69 422 HIS A N 1
ATOM 3492 C CA . HIS A 1 422 ? 5.360 45.202 -2.681 1.00 38.69 422 HIS A CA 1
ATOM 3493 C C . HIS A 1 422 ? 4.062 45.714 -2.051 1.00 38.69 422 HIS A C 1
ATOM 3495 O O . HIS A 1 422 ? 3.384 44.973 -1.340 1.00 38.69 422 HIS A O 1
ATOM 3501 N N . CYS A 1 423 ? 3.695 46.966 -2.326 1.00 43.06 423 CYS A N 1
ATOM 3502 C CA . CYS A 1 423 ? 2.434 47.558 -1.875 1.00 43.06 423 CYS A CA 1
ATOM 3503 C C . CYS A 1 423 ? 1.556 47.899 -3.074 1.00 43.06 423 CYS A C 1
ATOM 3505 O O . CYS A 1 423 ? 2.033 48.444 -4.067 1.00 43.06 423 CYS A O 1
ATOM 3507 N N . ILE A 1 424 ? 0.269 47.566 -2.991 1.00 36.34 424 ILE A N 1
ATOM 3508 C CA . ILE A 1 424 ? -0.680 47.760 -4.087 1.00 36.34 424 ILE A CA 1
ATOM 3509 C C . ILE A 1 424 ? -1.888 48.508 -3.545 1.00 36.34 424 ILE A C 1
ATOM 3511 O O . ILE A 1 424 ? -2.572 48.012 -2.651 1.00 36.34 424 ILE A O 1
ATOM 3515 N N . LYS A 1 425 ? -2.161 49.688 -4.106 1.00 39.38 425 LYS A N 1
ATOM 3516 C CA . LYS A 1 425 ? -3.421 50.402 -3.886 1.00 39.38 425 LYS A CA 1
ATOM 3517 C C . LYS A 1 425 ? -4.303 50.184 -5.101 1.00 39.38 425 LYS A C 1
ATOM 3519 O O . LYS A 1 425 ? -3.905 50.448 -6.236 1.00 39.38 425 LYS A O 1
ATOM 3524 N N . ILE A 1 426 ? -5.494 49.667 -4.838 1.00 35.72 426 ILE A N 1
ATOM 3525 C CA . ILE A 1 426 ? -6.542 49.488 -5.834 1.00 35.72 426 ILE A CA 1
ATOM 3526 C C . ILE A 1 426 ? -7.531 50.616 -5.585 1.00 35.72 426 ILE A C 1
ATOM 3528 O O . ILE A 1 426 ? -8.265 50.585 -4.601 1.00 35.72 426 ILE A O 1
ATOM 3532 N N . ASN A 1 427 ? -7.517 51.632 -6.445 1.00 38.69 427 ASN A N 1
ATOM 3533 C CA . ASN A 1 427 ? -8.621 52.582 -6.502 1.00 38.69 427 ASN A CA 1
ATOM 3534 C C . ASN A 1 427 ? -9.547 52.188 -7.660 1.00 38.69 427 ASN A C 1
ATOM 3536 O O . ASN A 1 427 ? -9.118 51.466 -8.560 1.00 38.69 427 ASN A O 1
ATOM 3540 N N . GLN A 1 428 ? -10.797 52.657 -7.652 1.00 37.62 428 GLN A N 1
ATOM 3541 C CA . GLN A 1 428 ? -11.876 52.157 -8.519 1.00 37.62 428 GLN A CA 1
ATOM 3542 C C . GLN A 1 428 ? -11.574 52.162 -10.032 1.00 37.62 428 GLN A C 1
ATOM 3544 O O . GLN A 1 428 ? -12.301 51.500 -10.758 1.00 37.62 428 GLN A O 1
ATOM 3549 N N . ASN A 1 429 ? -10.502 52.817 -10.507 1.00 36.59 429 ASN A N 1
ATOM 3550 C CA . ASN A 1 429 ? -10.073 52.774 -11.912 1.00 36.59 429 ASN A CA 1
ATOM 3551 C C . ASN A 1 429 ? -8.555 52.627 -12.176 1.00 36.59 429 ASN A C 1
ATOM 3553 O O . ASN A 1 429 ? -8.162 52.655 -13.339 1.00 36.59 429 ASN A O 1
ATOM 3557 N N . GLN A 1 430 ? -7.686 52.444 -11.171 1.00 37.34 430 GLN A N 1
ATOM 3558 C CA . GLN A 1 430 ? -6.248 52.205 -11.403 1.00 37.34 430 GLN A CA 1
ATOM 3559 C C . GLN A 1 430 ? -5.621 51.330 -10.306 1.00 37.34 430 GLN A C 1
ATOM 3561 O O . GLN A 1 430 ? -5.861 51.529 -9.114 1.00 37.34 430 GLN A O 1
ATOM 3566 N N . ILE A 1 431 ? -4.789 50.372 -10.733 1.00 38.12 431 ILE A N 1
ATOM 3567 C CA . ILE A 1 431 ? -3.935 49.551 -9.868 1.00 38.12 431 ILE A CA 1
ATOM 3568 C C . ILE A 1 431 ? -2.542 50.167 -9.909 1.00 38.12 431 ILE A C 1
ATOM 3570 O O . ILE A 1 431 ? -1.861 50.083 -10.931 1.00 38.12 431 ILE A O 1
ATOM 3574 N N . VAL A 1 432 ? -2.116 50.769 -8.802 1.00 42.41 432 VAL A N 1
ATOM 3575 C CA . VAL A 1 432 ? -0.746 51.269 -8.660 1.00 42.41 432 VAL A CA 1
ATOM 3576 C C . VAL A 1 432 ? -0.007 50.309 -7.745 1.00 42.41 432 VAL A C 1
ATOM 3578 O O . VAL A 1 432 ? -0.352 50.162 -6.570 1.00 42.41 432 VAL A O 1
ATOM 3581 N N . ALA A 1 433 ? 0.975 49.610 -8.308 1.00 41.41 433 ALA A N 1
ATOM 3582 C CA . ALA A 1 433 ? 1.832 48.696 -7.574 1.00 41.41 433 ALA A CA 1
ATOM 3583 C C . ALA A 1 433 ? 3.210 49.346 -7.396 1.00 41.41 433 ALA A C 1
ATOM 3585 O O . ALA A 1 433 ? 3.834 49.779 -8.365 1.00 41.41 433 ALA A O 1
ATOM 3586 N N . LEU A 1 434 ? 3.659 49.424 -6.146 1.00 44.62 434 LEU A N 1
ATOM 3587 C CA . LEU A 1 434 ? 4.931 50.006 -5.740 1.00 44.62 434 LEU A CA 1
ATOM 3588 C C . LEU A 1 434 ? 5.846 48.901 -5.214 1.00 44.62 434 LEU A C 1
ATOM 3590 O O . LEU A 1 434 ? 5.441 48.078 -4.392 1.00 44.62 434 LEU A O 1
ATOM 3594 N N . SER A 1 435 ? 7.078 48.871 -5.710 1.00 41.16 435 SER A N 1
ATOM 3595 C CA . SER A 1 435 ? 8.156 48.016 -5.206 1.00 41.16 435 SER A CA 1
ATOM 3596 C C . SER A 1 435 ? 9.055 48.838 -4.290 1.00 41.16 435 SER A C 1
ATOM 3598 O O . SER A 1 435 ? 9.463 49.925 -4.693 1.00 41.16 435 SER A O 1
ATOM 3600 N N . ILE A 1 436 ? 9.355 48.315 -3.096 1.00 44.66 436 ILE A N 1
ATOM 3601 C CA . ILE A 1 436 ? 10.377 48.844 -2.188 1.00 44.66 436 ILE A CA 1
ATOM 3602 C C . ILE A 1 436 ? 11.531 47.849 -2.126 1.00 44.66 436 ILE A C 1
ATOM 3604 O O . ILE A 1 436 ? 11.325 46.670 -1.837 1.00 44.66 436 ILE A O 1
ATOM 3608 N N . THR A 1 437 ? 12.742 48.344 -2.374 1.00 42.34 437 THR A N 1
ATOM 3609 C CA . THR A 1 437 ? 13.988 47.577 -2.245 1.00 42.34 437 THR A CA 1
ATOM 3610 C C . THR A 1 437 ? 14.743 48.067 -1.021 1.00 42.34 437 THR A C 1
ATOM 3612 O O . THR A 1 437 ? 14.928 49.272 -0.885 1.00 42.34 437 THR A O 1
ATOM 3615 N N . LEU A 1 438 ? 15.177 47.160 -0.147 1.00 43.59 438 LEU A N 1
ATOM 3616 C CA . LEU A 1 438 ? 16.017 47.491 1.005 1.00 43.59 438 LEU A CA 1
ATOM 3617 C C . LEU A 1 438 ? 17.439 46.983 0.752 1.00 43.59 438 LEU A C 1
ATOM 3619 O O . LEU A 1 438 ? 17.647 45.789 0.549 1.00 43.59 438 LEU A O 1
ATOM 3623 N N . TYR A 1 439 ? 18.423 47.880 0.775 1.00 40.78 439 TYR A N 1
ATOM 3624 C CA . TYR A 1 439 ? 19.832 47.519 0.621 1.00 40.78 439 TYR A CA 1
ATOM 3625 C C . TYR A 1 439 ? 20.495 47.390 1.998 1.00 40.78 439 TYR A C 1
ATOM 3627 O O . TYR A 1 439 ? 20.419 48.298 2.824 1.00 40.78 439 TYR A O 1
ATOM 3635 N N . GLN A 1 440 ? 21.144 46.253 2.270 1.00 37.91 440 GLN A N 1
ATOM 3636 C CA . GLN A 1 440 ? 21.875 46.058 3.524 1.00 37.91 440 GLN A CA 1
ATOM 3637 C C . GLN A 1 440 ? 23.057 47.033 3.609 1.00 37.91 440 GLN A C 1
ATOM 3639 O O . GLN A 1 440 ? 23.982 46.959 2.804 1.00 37.91 440 GLN A O 1
ATOM 3644 N N . GLY A 1 441 ? 23.031 47.917 4.608 1.00 42.22 441 GLY A N 1
ATOM 3645 C CA . GLY A 1 441 ? 24.171 48.755 4.994 1.00 42.22 441 GLY A CA 1
ATOM 3646 C C . GLY A 1 441 ? 23.995 50.260 4.795 1.00 42.22 441 GLY A C 1
ATOM 3647 O O . GLY A 1 441 ? 24.743 50.994 5.414 1.00 42.22 441 GLY A O 1
ATOM 3648 N N . ASN A 1 442 ? 23.004 50.705 4.016 1.00 43.78 442 ASN A N 1
ATOM 3649 C CA . ASN A 1 442 ? 22.491 52.082 3.961 1.00 43.78 442 ASN A CA 1
ATOM 3650 C C . ASN A 1 442 ? 21.032 51.977 3.502 1.00 43.78 442 ASN A C 1
ATOM 3652 O O . ASN A 1 442 ? 20.774 51.447 2.418 1.00 43.78 442 ASN A O 1
ATOM 3656 N N . SER A 1 443 ? 20.078 52.417 4.326 1.00 43.81 443 SER A N 1
ATOM 3657 C CA . SER A 1 443 ? 18.637 52.189 4.127 1.00 43.81 443 SER A CA 1
ATOM 3658 C C . SER A 1 443 ? 18.071 53.023 2.974 1.00 43.81 443 SER A C 1
ATOM 3660 O O . SER A 1 443 ? 17.306 53.955 3.185 1.00 43.81 443 SER A O 1
ATOM 3662 N N . ARG A 1 444 ? 18.442 52.703 1.734 1.00 44.66 444 ARG A N 1
ATOM 3663 C CA . ARG A 1 444 ? 17.929 53.376 0.543 1.00 44.66 444 ARG A CA 1
ATOM 3664 C C . ARG A 1 444 ? 16.581 52.784 0.158 1.00 44.66 444 ARG A C 1
ATOM 3666 O O . ARG A 1 444 ? 16.520 51.640 -0.278 1.00 44.66 444 ARG A O 1
ATOM 3673 N N . ILE A 1 445 ? 15.525 53.581 0.290 1.00 47.31 445 ILE A N 1
ATOM 3674 C CA . ILE A 1 445 ? 14.174 53.242 -0.168 1.00 47.31 445 ILE A CA 1
ATOM 3675 C C . ILE A 1 445 ? 13.991 53.819 -1.577 1.00 47.31 445 ILE A C 1
ATOM 3677 O O . ILE A 1 445 ? 14.049 55.034 -1.771 1.00 47.31 445 ILE A O 1
ATOM 3681 N N . GLU A 1 446 ? 13.782 52.948 -2.564 1.00 48.25 446 GLU A N 1
ATOM 3682 C CA . GLU A 1 446 ? 13.314 53.340 -3.898 1.00 48.25 446 GLU A CA 1
ATOM 3683 C C . GLU A 1 446 ? 11.864 52.904 -4.071 1.00 48.25 446 GLU A C 1
ATOM 3685 O O . GLU A 1 446 ? 11.547 51.738 -3.847 1.00 48.25 446 GLU A O 1
ATOM 3690 N N . LEU A 1 447 ? 11.008 53.836 -4.490 1.00 47.88 447 LEU A N 1
ATOM 3691 C CA . LEU A 1 447 ? 9.610 53.579 -4.827 1.00 47.88 447 LEU A CA 1
ATOM 3692 C C . LEU A 1 447 ? 9.448 53.665 -6.343 1.00 47.88 447 LEU A C 1
ATOM 3694 O O . LEU A 1 447 ? 9.711 54.707 -6.946 1.00 47.88 447 LEU A O 1
ATOM 3698 N N . ARG A 1 448 ? 9.036 52.558 -6.964 1.00 45.28 448 ARG A N 1
ATOM 3699 C CA . ARG A 1 448 ? 8.865 52.454 -8.423 1.00 45.28 448 ARG A CA 1
ATOM 3700 C C . ARG A 1 448 ? 7.434 52.134 -8.789 1.00 45.28 448 ARG A C 1
ATOM 3702 O O . ARG A 1 448 ? 6.874 51.184 -8.245 1.00 45.28 448 ARG A O 1
ATOM 3709 N N . ASN A 1 449 ? 6.879 52.869 -9.747 1.00 48.28 449 ASN A N 1
ATOM 3710 C CA . ASN A 1 449 ? 5.586 52.523 -10.316 1.00 48.28 449 ASN A CA 1
ATOM 3711 C C . ASN A 1 449 ? 5.761 51.321 -11.256 1.00 48.28 449 ASN A C 1
ATOM 3713 O O . ASN A 1 449 ? 6.431 51.416 -12.281 1.00 48.28 449 ASN A O 1
ATOM 3717 N N . LEU A 1 450 ? 5.162 50.180 -10.921 1.00 45.38 450 LEU A N 1
ATOM 3718 C CA . LEU A 1 450 ? 5.314 48.944 -11.691 1.00 45.38 450 LEU A CA 1
ATOM 3719 C C . LEU A 1 450 ? 4.629 48.977 -13.070 1.00 45.38 450 LEU A C 1
ATOM 3721 O O . LEU A 1 450 ? 4.945 48.123 -13.895 1.00 45.38 450 LEU A O 1
ATOM 3725 N N . SER A 1 451 ? 3.736 49.936 -13.357 1.00 42.12 451 SER A N 1
ATOM 3726 C CA . SER A 1 451 ? 3.133 50.067 -14.693 1.00 42.12 451 SER A CA 1
ATOM 3727 C C . SER A 1 451 ? 3.995 50.865 -15.676 1.00 42.12 451 SER A C 1
ATOM 3729 O O . SER A 1 451 ? 3.986 50.552 -16.862 1.00 42.12 451 SER A O 1
ATOM 3731 N N . SER A 1 452 ? 4.736 51.881 -15.211 1.00 45.41 452 SER A N 1
ATOM 3732 C CA . SER A 1 452 ? 5.626 52.703 -16.056 1.00 45.41 452 SER A CA 1
ATOM 3733 C C . SER A 1 452 ? 7.116 52.390 -15.881 1.00 45.41 452 SER A C 1
ATOM 3735 O O . SER A 1 452 ? 7.924 52.848 -16.681 1.00 45.41 452 SER A O 1
ATOM 3737 N N . MET A 1 453 ? 7.491 51.610 -14.859 1.00 41.44 453 MET A N 1
ATOM 3738 C CA . MET A 1 453 ? 8.876 51.340 -14.428 1.00 41.44 453 MET A CA 1
ATOM 3739 C C . MET A 1 453 ? 9.690 52.592 -14.043 1.00 41.44 453 MET A C 1
ATOM 3741 O O . MET A 1 453 ? 10.888 52.484 -13.762 1.00 41.44 453 MET A O 1
ATOM 3745 N N . GLU A 1 454 ? 9.058 53.765 -13.963 1.00 42.47 454 GLU A N 1
ATOM 3746 C CA . GLU A 1 454 ? 9.703 54.998 -13.517 1.00 42.47 454 GLU A CA 1
ATOM 3747 C C . GLU A 1 454 ? 9.937 54.993 -12.001 1.00 42.47 454 GLU A C 1
ATOM 3749 O O . GLU A 1 454 ? 9.123 54.504 -11.206 1.00 42.47 454 GLU A O 1
ATOM 3754 N N . VAL A 1 455 ? 11.084 55.546 -11.602 1.00 43.38 455 VAL A N 1
ATOM 3755 C CA . VAL A 1 455 ? 11.436 55.774 -10.198 1.00 43.38 455 VAL A CA 1
ATOM 3756 C C . VAL A 1 455 ? 10.716 57.033 -9.740 1.00 43.38 455 VAL A C 1
ATOM 3758 O O . VAL A 1 455 ? 10.994 58.115 -10.245 1.00 43.38 455 VAL A O 1
ATOM 3761 N N . VAL A 1 456 ? 9.790 56.882 -8.795 1.00 45.66 456 VAL A N 1
ATOM 3762 C CA . VAL A 1 456 ? 8.943 57.978 -8.302 1.00 45.66 456 VAL A CA 1
ATOM 3763 C C . VAL A 1 456 ? 9.642 58.736 -7.173 1.00 45.66 456 VAL A C 1
ATOM 3765 O O . VAL A 1 456 ? 9.565 59.957 -7.110 1.00 45.66 456 VAL A O 1
ATOM 3768 N N . ILE A 1 457 ? 10.389 58.032 -6.316 1.00 45.53 457 ILE A N 1
ATOM 3769 C CA . ILE A 1 457 ? 11.260 58.638 -5.300 1.00 45.53 457 ILE A CA 1
ATOM 3770 C C . ILE A 1 457 ? 12.626 57.962 -5.368 1.00 45.53 457 ILE A C 1
ATOM 3772 O O . ILE A 1 457 ? 12.740 56.748 -5.172 1.00 45.53 457 ILE A O 1
ATOM 3776 N N . SER A 1 458 ? 13.665 58.759 -5.616 1.00 40.03 458 SER A N 1
ATOM 3777 C CA . SER A 1 458 ? 15.049 58.322 -5.499 1.00 40.03 458 SER A CA 1
ATOM 3778 C C . SER A 1 458 ? 15.642 58.847 -4.194 1.00 40.03 458 SER A C 1
ATOM 3780 O O . SER A 1 458 ? 16.132 59.973 -4.144 1.00 40.03 458 SER A O 1
ATOM 3782 N N . THR A 1 459 ? 15.696 57.965 -3.193 1.00 41.38 459 THR A N 1
ATOM 3783 C CA . THR A 1 459 ? 16.623 58.034 -2.052 1.00 41.38 459 THR A CA 1
ATOM 3784 C C . THR A 1 459 ? 16.145 58.867 -0.852 1.00 41.38 459 THR A C 1
ATOM 3786 O O . THR A 1 459 ? 16.152 60.092 -0.873 1.00 41.38 459 THR A O 1
ATOM 3789 N N . ILE A 1 460 ? 15.826 58.175 0.245 1.00 43.22 460 ILE A N 1
ATOM 3790 C CA . ILE A 1 460 ? 15.927 58.712 1.609 1.00 43.22 460 ILE A CA 1
ATOM 3791 C C . ILE A 1 460 ? 17.129 57.997 2.226 1.00 43.22 460 ILE A C 1
ATOM 3793 O O . ILE A 1 460 ? 17.117 56.772 2.309 1.00 43.22 460 ILE A O 1
ATOM 3797 N N . GLU A 1 461 ? 18.185 58.726 2.580 1.00 40.59 461 GLU A N 1
ATOM 3798 C CA . GLU A 1 461 ? 19.313 58.178 3.343 1.00 40.59 461 GLU A CA 1
ATOM 3799 C C . GLU A 1 461 ? 19.055 58.427 4.828 1.00 40.59 461 GLU A C 1
ATOM 3801 O O . GLU A 1 461 ? 18.893 59.568 5.258 1.00 40.59 461 GLU A O 1
ATOM 3806 N N . SER A 1 462 ? 18.961 57.351 5.606 1.00 40.94 462 SER A N 1
ATOM 3807 C CA . SER A 1 462 ? 18.805 57.406 7.058 1.00 40.94 462 SER A CA 1
ATOM 3808 C C . SER A 1 462 ? 19.382 56.140 7.691 1.00 40.94 462 SER A C 1
ATOM 3810 O O . SER A 1 462 ? 19.152 55.032 7.200 1.00 40.94 462 SER A O 1
ATOM 3812 N N . ASP A 1 463 ? 20.099 56.305 8.804 1.00 35.84 463 ASP A N 1
ATOM 3813 C CA . ASP A 1 463 ? 20.702 55.222 9.594 1.00 35.84 463 ASP A CA 1
ATOM 3814 C C . ASP A 1 463 ? 19.686 54.484 10.501 1.00 35.84 463 ASP A C 1
ATOM 3816 O O . ASP A 1 463 ? 20.069 53.664 11.339 1.00 35.84 463 ASP A O 1
ATOM 3820 N N . LEU A 1 464 ? 18.381 54.756 10.365 1.00 37.12 464 LEU A N 1
ATOM 3821 C CA . LEU A 1 464 ? 17.326 54.216 11.232 1.00 37.12 464 LEU A CA 1
ATOM 3822 C C . LEU A 1 464 ? 16.523 53.076 10.576 1.00 37.12 464 LEU A C 1
ATOM 3824 O O . LEU A 1 464 ? 16.386 52.987 9.354 1.00 37.12 464 LEU A O 1
ATOM 3828 N N . LYS A 1 465 ? 15.983 52.175 11.412 1.00 37.34 465 LYS A N 1
ATOM 3829 C CA . LYS A 1 465 ? 15.075 51.094 10.997 1.00 37.34 465 LYS A CA 1
ATOM 3830 C C . LYS A 1 465 ? 13.653 51.643 10.862 1.00 37.34 465 LYS A C 1
ATOM 3832 O O . LYS A 1 465 ? 13.159 52.314 11.759 1.00 37.34 465 LYS A O 1
ATOM 3837 N N . PHE A 1 466 ? 12.974 51.312 9.768 1.00 37.38 466 PHE A N 1
ATOM 3838 C CA . PHE A 1 466 ? 11.589 51.720 9.518 1.00 37.38 466 PHE A CA 1
ATOM 3839 C C . PHE A 1 466 ? 10.627 50.545 9.726 1.00 37.38 466 PHE A C 1
ATOM 3841 O O . PHE A 1 466 ? 10.931 49.417 9.332 1.00 37.38 466 PHE A O 1
ATOM 3848 N N . TYR A 1 467 ? 9.444 50.810 10.290 1.00 38.81 467 TYR A N 1
ATOM 3849 C CA . TYR A 1 467 ? 8.313 49.878 10.268 1.00 38.81 467 TYR A CA 1
ATOM 3850 C C . TYR A 1 467 ? 7.211 50.485 9.406 1.00 38.81 467 TYR A C 1
ATOM 3852 O O . TYR A 1 467 ? 6.671 51.539 9.726 1.00 38.81 467 TYR A O 1
ATOM 3860 N N . LEU A 1 468 ? 6.873 49.836 8.294 1.00 37.09 468 LEU A N 1
ATOM 3861 C CA . LEU A 1 468 ? 5.825 50.326 7.406 1.00 37.09 468 LEU A CA 1
ATOM 3862 C C . LEU A 1 468 ? 4.468 49.770 7.862 1.00 37.09 468 LEU A C 1
ATOM 3864 O O . LEU A 1 468 ? 4.253 48.560 7.824 1.00 37.09 468 LEU A O 1
ATOM 3868 N N . CYS A 1 469 ? 3.548 50.641 8.277 1.00 36.97 469 CYS A N 1
ATOM 3869 C CA . CYS A 1 469 ? 2.159 50.277 8.553 1.00 36.97 469 CYS A CA 1
ATOM 3870 C C . CYS A 1 469 ? 1.252 51.077 7.611 1.00 36.97 469 CYS A C 1
ATOM 3872 O O . CYS A 1 469 ? 0.995 52.255 7.843 1.00 36.97 469 CYS A O 1
ATOM 3874 N N . LEU A 1 470 ? 0.814 50.454 6.515 1.00 40.25 470 LEU A N 1
ATOM 3875 C CA . LEU A 1 470 ? -0.063 51.090 5.531 1.00 40.25 470 LEU A CA 1
ATOM 3876 C C . LEU A 1 470 ? -1.524 50.879 5.929 1.00 40.25 470 LEU A C 1
ATOM 3878 O O . LEU A 1 470 ? -2.088 49.804 5.735 1.00 40.25 470 LEU A O 1
ATOM 3882 N N . LEU A 1 471 ? -2.130 51.922 6.491 1.00 36.53 471 LEU A N 1
ATOM 3883 C CA . LEU A 1 471 ? -3.570 52.004 6.725 1.00 36.53 471 LEU A CA 1
ATOM 3884 C C . LEU A 1 471 ? -4.228 52.712 5.534 1.00 36.53 471 LEU A C 1
ATOM 3886 O O . LEU A 1 471 ? -3.723 53.727 5.057 1.00 36.53 471 LEU A O 1
ATOM 3890 N N . SER A 1 472 ? -5.355 52.181 5.053 1.00 38.09 472 SER A N 1
ATOM 3891 C CA . SER A 1 472 ? -6.173 52.842 4.031 1.00 38.09 472 SER A CA 1
ATOM 3892 C C . SER A 1 472 ? -6.819 54.086 4.639 1.00 38.09 472 SER A C 1
ATOM 3894 O O . SER A 1 472 ? -7.822 53.984 5.342 1.00 38.09 472 SER A O 1
ATOM 3896 N N . LEU A 1 473 ? -6.223 55.250 4.396 1.00 43.88 473 LEU A N 1
ATOM 3897 C CA . LEU A 1 473 ? -6.805 56.553 4.711 1.00 43.88 473 LEU A CA 1
ATOM 3898 C C . LEU A 1 473 ? -7.760 57.001 3.584 1.00 43.88 473 LEU A C 1
ATOM 3900 O O . LEU A 1 473 ? -7.739 56.412 2.496 1.00 43.88 473 LEU A O 1
ATOM 3904 N N . PRO A 1 474 ? -8.619 58.013 3.821 1.00 41.69 474 PRO A N 1
ATOM 3905 C CA . PRO A 1 474 ? -9.470 58.594 2.784 1.00 41.69 474 PRO A CA 1
ATOM 3906 C C . PRO A 1 474 ? -8.668 58.997 1.540 1.00 41.69 474 PRO A C 1
ATOM 3908 O O . PRO A 1 474 ? -7.460 59.226 1.610 1.00 41.69 474 PRO A O 1
ATOM 3911 N N . ALA A 1 475 ? -9.348 59.046 0.391 1.00 46.72 475 ALA A N 1
ATOM 3912 C CA . ALA A 1 475 ? -8.728 59.210 -0.919 1.00 46.72 475 ALA A CA 1
ATOM 3913 C C . ALA A 1 475 ? -7.676 60.337 -0.930 1.00 46.72 475 ALA A C 1
ATOM 3915 O O . ALA A 1 475 ? -8.018 61.510 -0.797 1.00 46.72 475 ALA A O 1
ATOM 3916 N N . ASN A 1 476 ? -6.420 59.918 -1.130 1.00 46.00 476 ASN A N 1
ATOM 3917 C CA . ASN A 1 476 ? -5.226 60.699 -1.483 1.00 46.00 476 ASN A CA 1
ATOM 3918 C C . ASN A 1 476 ? -4.154 60.892 -0.394 1.00 46.00 476 ASN A C 1
ATOM 3920 O O . ASN A 1 476 ? -3.238 61.691 -0.592 1.00 46.00 476 ASN A O 1
ATOM 3924 N N . GLU A 1 477 ? -4.205 60.130 0.706 1.00 44.91 477 GLU A N 1
ATOM 3925 C CA . GLU A 1 477 ? -3.156 60.145 1.739 1.00 44.91 477 GLU A CA 1
ATOM 3926 C C . GLU A 1 477 ? -2.538 58.764 2.014 1.00 44.91 477 GLU A C 1
ATOM 3928 O O . GLU A 1 477 ? -3.194 57.723 1.914 1.00 44.91 477 GLU A O 1
ATOM 3933 N N . TRP A 1 478 ? -1.257 58.772 2.386 1.00 48.06 478 TRP A N 1
ATOM 3934 C CA . TRP A 1 478 ? -0.455 57.607 2.755 1.00 48.06 478 TRP A CA 1
ATOM 3935 C C . TRP A 1 478 ? 0.221 57.851 4.106 1.00 48.06 478 TRP A C 1
ATOM 3937 O O . TRP A 1 478 ? 0.788 58.921 4.328 1.00 48.06 478 TRP A O 1
ATOM 3947 N N . LEU A 1 479 ? 0.184 56.860 5.003 1.00 41.53 479 LEU A N 1
ATOM 3948 C CA . LEU A 1 479 ? 0.801 56.947 6.330 1.00 41.53 479 LEU A CA 1
ATOM 3949 C C . LEU A 1 479 ? 2.075 56.095 6.397 1.00 41.53 479 LEU A C 1
ATOM 3951 O O . LEU A 1 479 ? 2.053 54.915 6.044 1.00 41.53 479 LEU A O 1
ATOM 3955 N N . ILE A 1 480 ? 3.169 56.680 6.883 1.00 49.38 480 ILE A N 1
ATOM 3956 C CA . ILE A 1 480 ? 4.456 56.009 7.102 1.00 49.38 480 ILE A CA 1
ATOM 3957 C C . ILE A 1 480 ? 4.873 56.239 8.559 1.00 49.38 480 ILE A C 1
ATOM 3959 O O . ILE A 1 480 ? 4.794 57.363 9.060 1.00 49.38 480 ILE A O 1
ATOM 3963 N N . THR A 1 481 ? 5.300 55.181 9.256 1.00 43.72 481 THR A N 1
ATOM 3964 C CA . THR A 1 481 ? 5.718 55.259 10.667 1.00 43.72 481 THR A CA 1
ATOM 3965 C C . THR A 1 481 ? 7.215 55.011 10.815 1.00 43.72 481 THR A C 1
ATOM 3967 O O . THR A 1 481 ? 7.775 54.143 10.145 1.00 43.72 481 THR A O 1
ATOM 3970 N N . GLU A 1 482 ? 7.864 55.759 11.700 1.00 40.94 482 GLU A N 1
ATOM 3971 C CA . GLU A 1 482 ? 9.293 55.621 12.011 1.00 40.94 482 GLU A CA 1
ATOM 3972 C C . GLU A 1 482 ? 9.478 54.923 13.372 1.00 40.94 482 GLU A C 1
ATOM 3974 O O . GLU A 1 482 ? 8.614 55.042 14.249 1.00 40.94 482 GLU A O 1
ATOM 3979 N N . ASP A 1 483 ? 10.551 54.141 13.564 1.00 41.53 483 ASP A N 1
ATOM 3980 C CA . ASP A 1 483 ? 10.694 53.348 14.795 1.00 41.53 483 ASP A CA 1
ATOM 3981 C C . ASP A 1 483 ? 10.935 54.175 16.068 1.00 41.53 483 ASP A C 1
ATOM 3983 O O . ASP A 1 483 ? 11.386 55.321 16.024 1.00 41.53 483 ASP A O 1
ATOM 3987 N N . ASN A 1 484 ? 10.574 53.538 17.196 1.00 36.66 484 ASN A N 1
ATOM 3988 C CA . ASN A 1 484 ? 10.820 53.826 18.622 1.00 36.66 484 ASN A CA 1
ATOM 3989 C C . ASN A 1 484 ? 10.542 55.238 19.167 1.00 36.66 484 ASN A C 1
ATOM 3991 O O . ASN A 1 484 ? 10.499 55.418 20.382 1.00 36.66 484 ASN A O 1
ATOM 3995 N N . THR A 1 485 ? 10.290 56.219 18.311 1.00 40.88 485 THR A N 1
ATOM 3996 C CA . THR A 1 485 ? 9.954 57.602 18.669 1.00 40.88 485 THR A CA 1
ATOM 3997 C C . THR A 1 485 ? 8.465 57.898 18.495 1.00 40.88 485 THR A C 1
ATOM 3999 O O . THR A 1 485 ? 7.966 58.873 19.052 1.00 40.88 485 THR A O 1
ATOM 4002 N N . GLY A 1 486 ? 7.730 57.030 17.786 1.00 42.06 486 GLY A N 1
ATOM 4003 C CA . GLY A 1 486 ? 6.276 57.121 17.636 1.00 42.06 486 GLY A CA 1
ATOM 4004 C C . GLY A 1 486 ? 5.808 58.252 16.717 1.00 42.06 486 GLY A C 1
ATOM 4005 O O . GLY A 1 486 ? 4.656 58.665 16.809 1.00 42.06 486 GLY A O 1
ATOM 4006 N N . ASN A 1 487 ? 6.678 58.770 15.848 1.00 42.97 487 ASN A N 1
ATOM 4007 C CA . ASN A 1 487 ? 6.317 59.831 14.913 1.00 42.97 487 ASN A CA 1
ATOM 4008 C C . ASN A 1 487 ? 5.618 59.263 13.670 1.00 42.97 487 ASN A C 1
ATOM 4010 O O . ASN A 1 487 ? 6.049 58.261 13.096 1.00 42.97 487 ASN A O 1
ATOM 4014 N N . MET A 1 488 ? 4.536 59.925 13.251 1.00 46.66 488 MET A N 1
ATOM 4015 C CA . MET A 1 488 ? 3.785 59.574 12.043 1.00 46.66 488 MET A CA 1
ATOM 4016 C C . MET A 1 488 ? 3.999 60.629 10.960 1.00 46.66 488 MET A C 1
ATOM 4018 O O . MET A 1 488 ? 3.855 61.831 11.215 1.00 46.66 488 MET A O 1
ATOM 4022 N N . ILE A 1 489 ? 4.304 60.166 9.748 1.00 46.56 489 ILE A N 1
ATOM 4023 C CA . ILE A 1 489 ? 4.487 60.998 8.559 1.00 46.56 489 ILE A CA 1
ATOM 4024 C C . ILE A 1 489 ? 3.327 60.726 7.598 1.00 46.56 489 ILE A C 1
ATOM 4026 O O . ILE A 1 489 ? 3.042 59.570 7.279 1.00 46.56 489 ILE A O 1
ATOM 4030 N N . VAL A 1 490 ? 2.663 61.793 7.146 1.00 50.03 490 VAL A N 1
ATOM 4031 C CA . VAL A 1 490 ? 1.571 61.726 6.160 1.00 50.03 490 VAL A CA 1
ATOM 4032 C C . VAL A 1 490 ? 2.042 62.306 4.829 1.00 50.03 490 VAL A C 1
ATOM 4034 O O . VAL A 1 490 ? 2.576 63.418 4.792 1.00 50.03 490 VAL A O 1
ATOM 4037 N N . MET A 1 491 ? 1.836 61.562 3.743 1.00 46.06 491 MET A N 1
ATOM 4038 C CA . MET A 1 491 ? 2.176 61.958 2.372 1.00 46.06 491 MET A CA 1
ATOM 4039 C C . MET A 1 491 ? 0.934 62.013 1.482 1.00 46.06 491 MET A C 1
ATOM 4041 O O . MET A 1 491 ? 0.034 61.189 1.635 1.00 46.06 491 MET A O 1
ATOM 4045 N N . ASN A 1 492 ? 0.903 62.954 0.534 1.00 47.62 492 ASN A N 1
ATOM 4046 C CA . ASN A 1 492 ? -0.145 63.018 -0.491 1.00 47.62 492 ASN A CA 1
ATOM 4047 C C . ASN A 1 492 ? 0.185 62.143 -1.722 1.00 47.62 492 ASN A C 1
ATOM 4049 O O . ASN A 1 492 ? 1.293 61.625 -1.861 1.00 47.62 492 ASN A O 1
ATOM 4053 N N . ASP A 1 493 ? -0.768 62.012 -2.650 1.00 43.06 493 ASP A N 1
ATOM 4054 C CA . ASP A 1 493 ? -0.590 61.265 -3.910 1.00 43.06 493 ASP A CA 1
ATOM 4055 C C . ASP A 1 493 ? 0.488 61.842 -4.851 1.00 43.06 493 ASP A C 1
ATOM 4057 O O . ASP A 1 493 ? 0.983 61.124 -5.719 1.00 43.06 493 ASP A O 1
ATOM 4061 N N . ASN A 1 494 ? 0.902 63.098 -4.648 1.00 39.50 494 ASN A N 1
ATOM 4062 C CA . ASN A 1 494 ? 2.024 63.722 -5.358 1.00 39.50 494 ASN A CA 1
ATOM 4063 C C . ASN A 1 494 ? 3.372 63.518 -4.638 1.00 39.50 494 ASN A C 1
ATOM 4065 O O . ASN A 1 494 ? 4.371 64.111 -5.034 1.00 39.50 494 ASN A O 1
ATOM 4069 N N . CYS A 1 495 ? 3.411 62.675 -3.599 1.00 40.28 495 CYS A N 1
ATOM 4070 C CA . CYS A 1 495 ? 4.609 62.324 -2.832 1.00 40.28 495 CYS A CA 1
ATOM 4071 C C . CYS A 1 495 ? 5.257 63.489 -2.056 1.00 40.28 495 CYS A C 1
ATOM 4073 O O . CYS A 1 495 ? 6.448 63.445 -1.745 1.00 40.28 495 CYS A O 1
ATOM 4075 N N . GLU A 1 496 ? 4.478 64.502 -1.675 1.00 39.53 496 GLU A N 1
ATOM 4076 C CA . GLU A 1 496 ? 4.918 65.579 -0.784 1.00 39.53 496 GLU A CA 1
ATOM 4077 C C . GLU A 1 496 ? 4.524 65.279 0.671 1.00 39.53 496 GLU A C 1
ATOM 4079 O O . GLU A 1 496 ? 3.404 64.835 0.953 1.00 39.53 496 GLU A O 1
ATOM 4084 N N . ILE A 1 497 ? 5.437 65.538 1.617 1.00 48.06 497 ILE A N 1
ATOM 4085 C CA . ILE A 1 497 ? 5.169 65.394 3.055 1.00 48.06 497 ILE A CA 1
ATOM 4086 C C . ILE A 1 497 ? 4.216 66.510 3.484 1.00 48.06 497 ILE A C 1
ATOM 4088 O O . ILE A 1 497 ? 4.578 67.684 3.484 1.00 48.06 497 ILE A O 1
ATOM 4092 N N . GLN A 1 498 ? 2.998 66.134 3.865 1.00 44.78 498 GLN A N 1
ATOM 4093 C CA . GLN A 1 498 ? 1.941 67.076 4.233 1.00 44.78 498 GLN A CA 1
ATOM 4094 C C . GLN A 1 498 ? 2.036 67.489 5.710 1.00 44.78 498 GLN A C 1
ATOM 4096 O O . GLN A 1 498 ? 1.785 68.646 6.043 1.00 44.78 498 GLN A O 1
ATOM 4101 N N . GLN A 1 499 ? 2.398 66.566 6.613 1.00 46.38 499 GLN A N 1
ATOM 4102 C CA . GLN A 1 499 ? 2.500 66.844 8.052 1.00 46.38 499 GLN A CA 1
ATOM 4103 C C . GLN A 1 499 ? 3.354 65.808 8.798 1.00 46.38 499 GLN A C 1
ATOM 4105 O O . GLN A 1 499 ? 3.225 64.603 8.573 1.00 46.38 499 GLN A O 1
ATOM 4110 N N . GLN A 1 500 ? 4.159 66.277 9.756 1.00 40.38 500 GLN A N 1
ATOM 4111 C CA . GLN A 1 500 ? 4.797 65.443 10.777 1.00 40.38 500 GLN A CA 1
ATOM 4112 C C . GLN A 1 500 ? 3.964 65.573 12.060 1.00 40.38 500 GLN A C 1
ATOM 4114 O O . GLN A 1 500 ? 3.958 66.625 12.701 1.00 40.38 500 GLN A O 1
ATOM 4119 N N . ARG A 1 501 ? 3.186 64.544 12.414 1.00 41.16 501 ARG A N 1
ATOM 4120 C CA . ARG A 1 501 ? 2.415 64.543 13.668 1.00 41.16 501 ARG A CA 1
ATOM 4121 C C . ARG A 1 501 ? 3.217 63.819 14.744 1.00 41.16 501 ARG A C 1
ATOM 4123 O O . ARG A 1 501 ? 3.434 62.612 14.661 1.00 41.16 501 ARG A O 1
ATOM 4130 N N . ILE A 1 502 ? 3.624 64.566 15.768 1.00 33.47 502 ILE A N 1
ATOM 4131 C CA . ILE A 1 502 ? 4.269 64.024 16.968 1.00 33.47 502 ILE A CA 1
ATOM 4132 C C . ILE A 1 502 ? 3.157 63.491 17.875 1.00 33.47 502 ILE A C 1
ATOM 4134 O O . ILE A 1 502 ? 2.464 64.258 18.542 1.00 33.47 502 ILE A O 1
ATOM 4138 N N . GLY A 1 503 ? 2.938 62.178 17.858 1.00 37.50 503 GLY A N 1
ATOM 4139 C CA . GLY A 1 503 ? 1.902 61.522 18.650 1.00 37.50 503 GLY A CA 1
ATOM 4140 C C . GLY A 1 503 ? 2.373 60.159 19.134 1.00 37.50 503 GLY A C 1
ATOM 4141 O O . GLY A 1 503 ? 2.247 59.175 18.419 1.00 37.50 503 GLY A O 1
ATOM 4142 N N . TYR A 1 504 ? 2.890 60.103 20.363 1.00 29.81 504 TYR A N 1
ATOM 4143 C CA . TYR A 1 504 ? 3.402 58.885 21.000 1.00 29.81 504 TYR A CA 1
ATOM 4144 C C . TYR A 1 504 ? 2.353 57.756 21.000 1.00 29.81 504 TYR A C 1
ATOM 4146 O O . TYR A 1 504 ? 1.371 57.816 21.742 1.00 29.81 504 TYR A O 1
ATOM 4154 N N . CYS A 1 505 ? 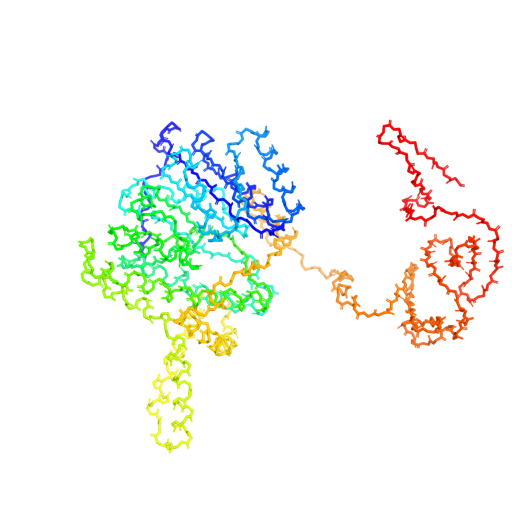2.563 56.693 20.216 1.00 34.78 505 CYS A N 1
ATOM 4155 C CA . CYS A 1 505 ? 1.691 55.516 20.232 1.00 34.78 505 CYS A CA 1
ATOM 4156 C C . CYS A 1 505 ? 2.496 54.204 20.216 1.00 34.78 505 CYS A C 1
ATOM 4158 O O . CYS A 1 505 ? 2.800 53.641 19.171 1.00 34.78 505 CYS A O 1
ATOM 4160 N N . ASN A 1 506 ? 2.811 53.670 21.399 1.00 32.28 506 ASN A N 1
ATOM 4161 C CA . ASN A 1 506 ? 3.587 52.429 21.575 1.00 32.28 506 ASN A CA 1
ATOM 4162 C C . ASN A 1 506 ? 2.801 51.118 21.310 1.00 32.28 506 ASN A C 1
ATOM 4164 O O . ASN A 1 506 ? 3.226 50.051 21.752 1.00 32.28 506 ASN A O 1
ATOM 4168 N N . LYS A 1 507 ? 1.622 51.151 20.667 1.00 38.31 507 LYS A N 1
ATOM 4169 C CA . LYS A 1 507 ? 0.668 50.016 20.684 1.00 38.31 507 LYS A CA 1
ATOM 4170 C C . LYS A 1 507 ? -0.018 49.690 19.348 1.00 38.31 507 LYS A C 1
ATOM 4172 O O . LYS A 1 507 ? -1.166 49.261 19.341 1.00 38.31 507 LYS A O 1
ATOM 4177 N N . LEU A 1 508 ? 0.682 49.799 18.223 1.00 34.75 508 LEU A N 1
ATOM 4178 C CA . LEU A 1 508 ? 0.205 49.277 16.933 1.00 34.75 508 LEU A CA 1
ATOM 4179 C C . LEU A 1 508 ? 0.950 47.987 16.578 1.00 34.75 508 LEU A C 1
ATOM 4181 O O . LEU A 1 508 ? 1.868 47.989 15.768 1.00 34.75 508 LEU A O 1
ATOM 4185 N N . LYS A 1 509 ? 0.584 46.870 17.218 1.00 33.22 509 LYS A N 1
ATOM 4186 C CA . LYS A 1 509 ? 0.998 45.540 16.733 1.00 33.22 509 LYS A CA 1
ATOM 4187 C C . LYS A 1 509 ? -0.133 44.725 16.117 1.00 33.22 509 LYS A C 1
ATOM 4189 O O . LYS A 1 509 ? 0.173 43.857 15.321 1.00 33.22 509 LYS A O 1
ATOM 4194 N N . ASN A 1 510 ? -1.401 45.026 16.409 1.00 32.12 510 ASN A N 1
ATOM 4195 C CA . ASN A 1 510 ? -2.547 44.295 15.863 1.00 32.12 510 ASN A CA 1
ATOM 4196 C C . ASN A 1 510 ? -3.739 45.248 15.661 1.00 32.12 510 ASN A C 1
ATOM 4198 O O . ASN A 1 510 ? -4.450 45.552 16.618 1.00 32.12 510 ASN A O 1
ATOM 4202 N N . ALA A 1 511 ? -3.951 45.720 14.433 1.00 32.19 511 ALA A N 1
ATOM 4203 C CA . ALA A 1 511 ? -5.161 46.438 14.033 1.00 32.19 511 ALA A CA 1
ATOM 4204 C C . ALA A 1 511 ? -5.796 45.709 12.843 1.00 32.19 511 ALA A C 1
ATOM 4206 O O . ALA A 1 511 ? -5.083 45.259 11.946 1.00 32.19 511 ALA A O 1
ATOM 4207 N N . ALA A 1 512 ? -7.122 45.581 12.847 1.00 30.05 512 ALA A N 1
ATOM 4208 C CA . ALA A 1 512 ? -7.888 45.023 11.739 1.00 30.05 512 ALA A CA 1
ATOM 4209 C C . ALA A 1 512 ? -9.030 45.980 11.381 1.00 30.05 512 ALA A C 1
ATOM 4211 O O . ALA A 1 512 ? -9.662 46.561 12.267 1.00 30.05 512 ALA A O 1
ATOM 4212 N N . LEU A 1 513 ? -9.272 46.147 10.080 1.00 28.23 513 LEU A N 1
ATOM 4213 C CA . LEU A 1 513 ? -10.321 47.011 9.548 1.00 28.23 513 LEU A CA 1
ATOM 4214 C C . LEU A 1 513 ? -11.554 46.163 9.213 1.00 28.23 513 LEU A C 1
ATOM 4216 O O . LEU A 1 513 ? -11.443 45.188 8.470 1.00 28.23 513 LEU A O 1
ATOM 4220 N N . ILE A 1 514 ? -12.722 46.538 9.736 1.00 30.56 514 ILE A N 1
ATOM 4221 C CA . ILE A 1 514 ? -14.013 45.953 9.351 1.00 30.56 514 ILE A CA 1
ATOM 4222 C C . ILE A 1 514 ? -14.989 47.115 9.148 1.00 30.56 514 ILE A C 1
ATOM 4224 O O . ILE A 1 514 ? -15.209 47.891 10.074 1.00 30.56 514 ILE A O 1
ATOM 4228 N N . ASN A 1 515 ? -15.563 47.225 7.945 1.00 26.64 515 ASN A N 1
ATOM 4229 C CA . ASN A 1 515 ? -16.575 48.223 7.562 1.00 26.64 515 ASN A CA 1
ATOM 4230 C C . ASN A 1 515 ? -16.228 49.664 7.985 1.00 26.64 515 ASN A C 1
ATOM 4232 O O . ASN A 1 515 ? -16.946 50.280 8.773 1.00 26.64 515 ASN A O 1
ATOM 4236 N N . ASP A 1 516 ? -15.106 50.179 7.476 1.00 36.56 516 ASP A N 1
ATOM 4237 C CA . ASP A 1 516 ? -14.668 51.579 7.616 1.00 36.56 516 ASP A CA 1
ATOM 4238 C C . ASP A 1 516 ? -14.494 52.096 9.057 1.00 36.56 516 ASP A C 1
ATOM 4240 O O . ASP A 1 516 ? -14.386 53.297 9.287 1.00 36.56 516 ASP A O 1
ATOM 4244 N N . SER A 1 517 ? -14.414 51.197 10.042 1.00 30.03 517 SER A N 1
ATOM 4245 C CA . SER A 1 517 ? -14.122 51.526 11.440 1.00 30.03 517 SER A CA 1
ATOM 4246 C C . SER A 1 517 ? -12.863 50.798 11.913 1.00 30.03 517 SER A C 1
ATOM 4248 O O . SER A 1 517 ? -12.650 49.621 11.605 1.00 30.03 517 SER A O 1
ATOM 4250 N N . VAL A 1 518 ? -12.013 51.502 12.667 1.00 34.31 518 VAL A N 1
ATOM 4251 C CA . VAL A 1 518 ? -10.756 50.950 13.192 1.00 34.31 518 VAL A CA 1
ATOM 4252 C C . VAL A 1 518 ? -11.007 50.311 14.554 1.00 34.31 518 VAL A C 1
ATOM 4254 O O . VAL A 1 518 ? -11.359 50.993 15.517 1.00 34.31 518 VAL A O 1
ATOM 4257 N N . PHE A 1 519 ? -10.773 49.002 14.654 1.00 29.61 519 PHE A N 1
ATOM 4258 C CA . PHE A 1 519 ? -10.845 48.274 15.918 1.00 29.61 519 PHE A CA 1
ATOM 4259 C C . PHE A 1 519 ? -9.439 48.008 16.460 1.00 29.61 519 PHE A C 1
ATOM 4261 O O . PHE A 1 519 ? -8.591 47.427 15.779 1.00 29.61 519 PHE A O 1
ATOM 4268 N N . VAL A 1 520 ? -9.198 48.415 17.710 1.00 33.16 520 VAL A N 1
ATOM 4269 C CA . VAL A 1 520 ? -7.939 48.162 18.421 1.00 33.16 520 VAL A CA 1
ATOM 4270 C C . VAL A 1 520 ? -8.183 47.112 19.501 1.00 33.16 520 VAL A C 1
ATOM 4272 O O . VAL A 1 520 ? -8.943 47.333 20.443 1.00 33.16 520 VAL A O 1
ATOM 4275 N N . LEU A 1 521 ? -7.527 45.958 19.372 1.00 27.41 521 LEU A N 1
ATOM 4276 C CA . LEU A 1 521 ? -7.566 44.886 20.366 1.00 27.41 521 LEU A CA 1
ATOM 4277 C C . LEU A 1 521 ? -6.635 45.230 21.535 1.00 27.41 521 LEU A C 1
ATOM 4279 O O . LEU A 1 521 ? -5.411 45.198 21.403 1.00 27.41 521 LEU A O 1
ATOM 4283 N N . GLN A 1 522 ? -7.209 45.539 22.698 1.00 31.36 522 GLN A N 1
ATOM 4284 C CA . GLN A 1 522 ? -6.447 45.699 23.933 1.00 31.36 522 GLN A CA 1
ATOM 4285 C C . GLN A 1 522 ? -6.329 44.342 24.636 1.00 31.36 522 GLN A C 1
ATOM 4287 O O . GLN A 1 522 ? -7.321 43.724 25.007 1.00 31.36 522 GLN A O 1
ATOM 4292 N N . THR A 1 523 ? -5.104 43.856 24.822 1.00 30.17 523 THR A N 1
ATOM 4293 C CA . THR A 1 523 ? -4.839 42.591 25.516 1.00 30.17 523 THR A CA 1
ATOM 4294 C C . THR A 1 523 ? -5.237 42.678 26.993 1.00 30.17 523 THR A C 1
ATOM 4296 O O . THR A 1 523 ? -4.579 43.380 27.764 1.00 30.17 523 THR A O 1
ATOM 4299 N N . ALA A 1 524 ? -6.256 41.923 27.406 1.00 26.59 524 ALA A N 1
ATOM 4300 C CA . ALA A 1 524 ? -6.527 41.580 28.802 1.00 26.59 524 ALA A CA 1
ATOM 4301 C C . ALA A 1 524 ? -6.892 40.085 28.904 1.00 26.59 524 ALA A C 1
ATOM 4303 O O . ALA A 1 524 ? -7.354 39.490 27.933 1.00 26.59 524 ALA A O 1
ATOM 4304 N N . LYS A 1 525 ? -6.598 39.457 30.053 1.00 29.45 525 LYS A N 1
ATOM 4305 C CA . LYS A 1 525 ? -6.740 38.005 30.295 1.00 29.45 525 LYS A CA 1
ATOM 4306 C C . LYS A 1 525 ? -8.161 37.477 29.974 1.00 29.45 525 LYS A C 1
ATOM 4308 O O . LYS A 1 525 ? -9.113 38.249 30.061 1.00 29.45 525 LYS A O 1
ATOM 4313 N N . PRO A 1 526 ? -8.329 36.164 29.687 1.00 32.12 526 PRO A N 1
ATOM 4314 C CA . PRO A 1 526 ? -9.472 35.601 28.943 1.00 32.12 526 PRO A CA 1
ATOM 4315 C C . PRO A 1 526 ? -10.873 35.742 29.561 1.00 32.12 526 PRO A C 1
ATOM 4317 O O . PRO A 1 526 ? -11.837 35.301 28.949 1.00 32.12 526 PRO A O 1
ATOM 4320 N N . SER A 1 527 ? -11.020 36.311 30.757 1.00 30.83 527 SER A N 1
ATOM 4321 C CA . SER A 1 527 ? -12.307 36.392 31.457 1.00 30.83 527 SER A CA 1
ATOM 4322 C C . SER A 1 527 ? -12.988 37.766 31.414 1.00 30.83 527 SER A C 1
ATOM 4324 O O . SER A 1 527 ? -14.099 37.881 31.922 1.00 30.83 527 SER A O 1
ATOM 4326 N N . GLN A 1 528 ? -12.392 38.797 30.799 1.00 30.95 528 GLN A N 1
ATOM 4327 C CA . GLN A 1 528 ? -13.035 40.110 30.612 1.00 30.95 528 GLN A CA 1
ATOM 4328 C C . GLN A 1 528 ? -12.620 40.743 29.273 1.00 30.95 528 GLN A C 1
ATOM 4330 O O . GLN A 1 528 ? -11.595 41.416 29.180 1.00 30.95 528 GLN A O 1
ATOM 4335 N N . LEU A 1 529 ? -13.414 40.520 28.223 1.00 30.53 529 LEU A N 1
ATOM 4336 C CA . LEU A 1 529 ? -13.284 41.211 26.935 1.00 30.53 529 LEU A CA 1
ATOM 4337 C C . LEU A 1 529 ? -14.174 42.461 26.934 1.00 30.53 529 LEU A C 1
ATOM 4339 O O . LEU A 1 529 ? -15.387 42.357 27.111 1.00 30.53 529 LEU A O 1
ATOM 4343 N N . HIS A 1 530 ? -13.580 43.631 26.689 1.00 30.14 530 HIS A N 1
ATOM 4344 C CA . HIS A 1 530 ? -14.303 44.878 26.436 1.00 30.14 530 HIS A CA 1
ATOM 4345 C C . HIS A 1 530 ? -13.945 45.413 25.047 1.00 30.14 530 HIS A C 1
ATOM 4347 O O . HIS A 1 530 ? -12.769 45.551 24.712 1.00 30.14 530 HIS A O 1
ATOM 4353 N N . PHE A 1 531 ? -14.965 45.721 24.247 1.00 31.70 531 PHE A N 1
ATOM 4354 C CA . PHE A 1 531 ? -14.817 46.366 22.944 1.00 31.70 531 PHE A CA 1
ATOM 4355 C C . PHE A 1 531 ? -15.014 47.874 23.106 1.00 31.70 531 PHE A C 1
ATOM 4357 O O . PHE A 1 531 ? -16.018 48.305 23.672 1.00 31.70 531 PHE A O 1
ATOM 4364 N N . HIS A 1 532 ? -14.079 48.670 22.588 1.00 29.47 532 HIS A N 1
ATOM 4365 C CA . HIS A 1 532 ? -14.234 50.119 22.486 1.00 29.47 532 HIS A CA 1
ATOM 4366 C C . HIS A 1 532 ? -14.252 50.539 21.021 1.00 29.47 532 HIS A C 1
ATOM 4368 O O . HIS A 1 532 ? -13.350 50.203 20.256 1.00 29.47 532 HIS A O 1
ATOM 4374 N N . THR A 1 533 ? -15.276 51.298 20.648 1.00 28.08 533 THR A N 1
ATOM 4375 C CA . THR A 1 533 ? -15.360 51.965 19.350 1.00 28.08 533 THR A CA 1
ATOM 4376 C C . THR A 1 533 ? -14.598 53.283 19.446 1.00 28.08 533 THR A C 1
ATOM 4378 O O . THR A 1 533 ? -14.979 54.153 20.230 1.00 28.08 533 THR A O 1
ATOM 4381 N N . LEU A 1 534 ? -13.522 53.438 18.675 1.00 29.28 534 LEU A N 1
ATOM 4382 C CA . LEU A 1 534 ? -12.944 54.755 18.410 1.00 29.28 534 LEU A CA 1
ATOM 4383 C C . LEU A 1 534 ? -13.690 55.334 17.209 1.00 29.28 534 LEU A C 1
ATOM 4385 O O . LEU A 1 534 ? -13.759 54.691 16.163 1.00 29.28 534 LEU A O 1
ATOM 4389 N N . LYS A 1 535 ? -14.320 56.490 17.414 1.00 25.98 535 LYS A N 1
ATOM 4390 C CA . LYS A 1 535 ? -15.035 57.228 16.375 1.00 25.98 535 LYS A CA 1
ATOM 4391 C C . LYS A 1 535 ? -14.109 58.211 15.684 1.00 25.98 535 LYS A C 1
ATOM 4393 O O . LYS A 1 535 ? -13.275 58.803 16.409 1.00 25.98 535 LYS A O 1
#

Sequence (535 aa):
KNSDPILPSSLDQLDKDDYPLVAVQVLMCNEICSVESIIDCACQLDWPQTSLFVQVLDDSSDKQTMETIDNRVEEWKCRGIQIDIQRRKNHHGFKAGSLQHAFPLCRNAEYLAIFDVDFLPKSDFLHKTVPYLINNPNLAFVQTRWTFFNAKESFLTRMQEIALNFHHKCEQVVRCWLSLFFTFNGTGAVWRTSAIKRCGGWQTDTLVEDLDISFRAHYQGWTSIYLEHVECQNELPPTWSAYLSQQYRWTCGPVQVIRKSIRPLWRSKHIGWHKKVFCYWYLLQKLNNLIAFGYFFILTFCLYYIADFST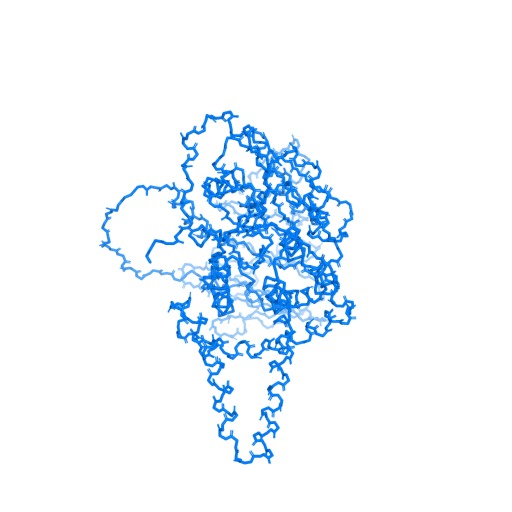IYLIGFNVQLIVTILHVVFTPEEWYMSILYVFFENAMLLHKAVATVAGMFNYESAKQWNVTPKYGLKKNNQDMLNNNITLNSPSTMSSLWQPSTWTLKDKWENVINKDYIHCIKINQNQIVALSITLYQGNSRIELRNLSSMEVVISTIESDLKFYLCLLSLPANEWLITEDNTGNMIVMNDNCEIQQQRIGYCNKLKNAALINDSVFVLQTAKPSQLHFHTLK

Foldseek 3Di:
DDDDPPQFDACVPPDLVRFFAEEEEEEDEPQQQQLLQALVLQQLAPHRQVRYAYEYQYAYPDPVSVVSNVVSQVVSVVVVHHYDYDYDPDCQLPPLVSQQVCLVVRVPGQKYAYAYSFKRFHNCLCSRFVSVCVVDVLAFKEAEAEDEPCCPVDPVSVLVCLVRLLCQVPVQQVCQSVQAQDWRPRHRMMGGSVLCVVLVHRDSQFLCSRRLSSLSSVLQQGTYHYHHPRYMYGHDQPDPVLNLLVLLLVLLRLLSSCVVCLVSLVVRPNDDPVNSVRSNVVSVVSQVLQVVVVVVVVVVVCVVPPVPCVVVCVVVVVVLVVVLVSSCVSVVVCVVCSVVSSVVVVVCSVSSNVSNVCSNVVPVSSVDDDDRHDNHDDPVVVVVVVVVVDDDDDDDDDDDPDDDDDDPPVVPPPPPDDQWDWDWDDDPPDIFIWIFHADPPWGFTWTAGPVVRDTLDGGDTDPFDFDADFDDDPPFKTWGAGPDQGWIWIAGPSGDTPDTDRDDDPAPPDWDDDPNFIWGADDDDDPDDDTDGDD

Radius of gyration: 30.75 Å; chains: 1; bounding box: 63×95×70 Å

Secondary structure (DSSP, 8-state):
---S----S-GGGS-GGGPPPEEEEEEESS-HHHHHHHHHHHHT-SS-GGGEEEEEEE----HHHHHHHHHHHHHHHHTT--EEEEE-S--TTHHHHHHHHHGGGSTT-SEEEEEETT-EE-TTHHHHHHHHHHH-TTEEEEEEEEEETTTTSSHHHHHHHHHHHHIIIIIHHHHHHTT------SSSEEEEHHHHHHTTS--SSSS-HHHHHHHHHHHTT-EEEEEEEEEEEE----SHHHHHHHHHHHHHHHHHHHHHHHHHHHH-SSS-HHHHHHHHHHHHGGGHHHHHHHHHHHHHHHHHH-S--HHHHHHHHHHHHHHHHHHHHT-GGGGGGHHHHHHHHHHHHHHHHHHHHHHHHT-GGGT--PPPP-----HHHHHHHHHTTS-----------------GGGGSTT---SSEEEEEEEETTEEEEEEEE--TTS---EEEETTT--EEEE----SS-EE------STTEEEEEETTT-EEEEEETT--EEEEEE------S-EEEETTEEEE-----TT--------